Protein 4LAN (pdb70)

Foldseek 3Di:
DFAFEAEFAEAQEPLNLVVQCPDPDAQHWDDDPVDPFIATDHDPVFVVVVVCCVVPVVGDDTHDTNDCQHYPLVLVVLQCVQARHQAYAYEHDPPFQLPPAQVCQLVSLVVRLLVQLVSCVVPPLRYAYAGEFNLCHDPVSRLVSLVVSLPRPRHQAHEDEQCRSNNGDLPPSCLVVLQSRLVSLHEYEYWYDPFDDPPVCPDCNVVVPCCCRVVQRGLVSLLVRVLSCVLSCSCVSRVSAAYEYEQLSSCCLVCQVVSQVCQVPPPVCVVVVNDDPPDQGVLNCLQRRYAYEQQHLALVSNLSSCVRHNLLRYAYHQNPPPQADPPDDSSHHGVSSVSSLVSLCVNPHPPDPSSSNHSPVSVCVSRVSD/DFAFEAAFAEAQEPLNLVVQCPDPDAFHWDDDPLDPFIATRHDPVQVVQCVVCVPDVVGDDTHDGRDCQHYPLVLVVLQCVQAVHQAYAYEHDPPFQLPPAQVCQLVSLVVVLLVQLVSCVVPPPRYAYAGEFNLCHQVVSRLVSLVVSLPRPRHQAHEDEQCRSNNGDLPPSCLVVLQSRLVSLHEYEYFYDPFDDPPVCPDCNVVVPCCCRVVQRGLVSLLVRVLSCVLSCSCVSRVSAAYEYEQLSSCCLVCQVVSQVCQVPPPVCVVVVVDDPPDQGPLNCLQRRYAYEQQHLALVSVLSSCVRHNLLRYAYHQNPPPQADPPDDSSHHGPSRVSSLVSLCVNQHPPDPSSSNHSPVSVCVSRVD

Organism: Cordyceps militaris (strain CM01) (NCBI:txid983644)

CATH classification: 3.20.20.140

InterPro domains:
  IPR006680 Amidohydrolase-related [PF04909] (80-372)
  IPR032465 2-amino-3-carboxymuconate-6-semialdehyde decarboxylase [PTHR21240] (8-374)
  IPR032466 Metal-dependent hydrolase [SSF51556] (8-373)

Sequence (739 aa):
TPVVVDIHTHMYPPSYIAMLEKRQTIPLVRTFPQADEPRLILLSSELAALDAALADPAAKLPGRPLSTHFASLAQKMHFMDTNGIRVSVISLANPWFDFLAPDEAPGIADAVNAEFSDMCAQHVGRLFFFAALPLSAPVDAVKASIERVKNLKYCRGIILGTSGLGKGLDDPHLLPVFEAVADAKLLVFLAPHYGLPNEVYGPRSEEYGHVLPLALGFPMETTIAVARMYMAGVFDHVRNLQMMLLAHSGGTLPFLAGRIESCIVHDGHLVKTGKVPKDRRTIWTVLKEQIYLDAVIYSEVGLQAAIASSGADRLMFGTDHPFFPPIEEDVQGPWDSSRLNAQAVIKAVGEGSSDAAAVMGLNAVRVLSLKTPVVVDIHTHMYPPSYIAMLEKRQTIPLVRTFPQADEPRLILLSSELAALDAALADPAAKLPGRPLSTHFASLAQKMHFMDTNGIRVSVISLANPWFDFLAPDEAPGIADDAVNAEFSDMCAQHVGRLFFFAALPLSAPVDAVKASIERVKNLKYCRGIILGTSGLGKGLDDPHLLPVFEAVADAKLLVFLAPHYGLPNEVYGPRSEEYGHVLPLALGFPMETTIAVARMYMAGVFDHVRNLQMLLAHSGGTLPFLAGRIESCIVHDGHLVKTGKVPKDRRTIWTVLKEQIYLDAVIYSEVGLQAAIASSGADRLMFGTDHPFFPPIEEDVQGPWDSSRLNAQAVIKAVGEGSSDAAAVMGLNAVRVLSL

Nearest PDB structures (foldseek):
  4lao-assembly1_A  TM=1.002E+00  e=5.671E-73  Cordyceps militaris CM01
  4hk7-assembly1_A  TM=9.667E-01  e=2.503E-68  Cordyceps militaris
  4hk7-assembly1_C  TM=9.659E-01  e=1.488E-67  Cordyceps militaris
  4lal-assembly1_A  TM=9.643E-01  e=4.703E-66  Cordyceps militaris CM01
  4hjw-assembly2_C  TM=9.662E-01  e=3.621E-58  Metarhizium anisopliae

Radius of gyration: 26.71 Å; Cα contacts (8 Å, |Δi|>4): 1488; chains: 2; bounding box: 75×60×67 Å

Secondary structure (DSSP, 8-state):
----EEEEEEE--HHHHHHHHH-SSSSEEE--SS-SS-EEE--TTSHHHHHHHHH-TTSPPPSEE--HHHH-HHHHHHHHHHTT-SEEEEEEPTTTTTTS-TTTHHHHHHHHHHHHHHHHTTSTTTEEEEEE--TTS-HHHHHHHHHHHTTSTTEEEEEE-SSBTTTBTT-GGGHHHHHHHHHTTPEEEE---S-S-GGGG-TTGGGGTTHHIIIIIHHHHHHHHHHHHHHTTHHHHSTT--EEEGGGGTTHHHHHHHHHHHHHT-HHHHHTT-S-TTPPPHHHHHHHTEEEE---SSHHHHHHHHHHH-GGGEE----BTSS--SSS-TTS--HHHHHHHHHHHHHH-TT-HHHHIIIIIHHHHHTT--/-PPPEEEEEEE--HHHHHHHHH-SSSSEEE--TT-SS-EEE-STTHHHHHHHHHH-SSSPPPSEE--HHHH-HHHHHHHHHHTT-SEEEEEEPTTTTTTS-TTTHHHHHHHHHHHHHHHHHTTTTTEEEEEE--TTS-HHHHHHHHHHHTTSTTEEEEEE-TTBTTTBTT-GGGHHHHHHHHHTT-EEEE---S-S-GGGG-TTGGGGTTHHIIIIIHHHHHHHHHHHHHHTTHHHHSTT--EEEGGGGTTHHHHHHHHHHHHHT-HHHHHTT-S-TTPPPHHHHHHHTEEEE---SSHHHHHHHHHHH-GGGEE----BTSS--SSS-TTS--HHHHHHHHHHHHHH-TTSHHHHIIIIIHHHHHHT-

B-factor: mean 31.12, std 18.78, range [9.74, 124.6]

Solvent-accessible surface area: 27525 Å² total; per-residue (Å²): 141,113,35,38,1,0,0,3,0,8,0,3,0,76,37,0,21,34,22,0,69,155,40,150,82,47,10,5,1,59,93,9,138,105,29,142,51,31,34,2,4,41,109,76,104,49,59,70,39,12,84,41,2,116,78,98,70,109,39,181,35,6,28,95,58,7,16,50,22,6,31,33,30,78,18,0,14,64,4,0,90,51,32,57,4,135,9,0,0,0,0,2,0,22,8,7,0,35,48,5,45,76,129,70,0,27,47,34,0,54,52,2,3,49,42,2,13,86,16,0,44,106,66,86,20,37,0,0,0,1,0,2,6,0,12,35,6,88,40,111,26,0,79,44,0,0,82,100,2,83,109,52,156,31,9,59,0,1,5,6,5,17,31,5,48,59,134,6,2,2,10,72,124,1,40,52,3,4,62,16,3,6,103,18,187,12,9,2,0,0,3,9,37,102,19,15,32,91,131,24,2,19,102,58,7,145,70,6,14,122,2,2,42,51,0,0,0,41,0,0,10,0,0,7,6,0,2,22,0,23,33,32,24,5,2,75,111,4,140,78,0,50,0,0,0,0,4,0,0,0,0,1,1,2,0,0,4,2,2,20,3,4,4,55,17,10,23,94,6,30,155,64,56,129,33,65,215,126,50,37,40,1,66,47,0,0,107,83,3,0,19,0,0,0,0,1,16,9,66,17,0,0,82,3,0,22,46,2,1,14,17,80,26,0,1,4,0,2,8,2,4,40,14,40,10,57,150,134,97,56,75,19,87,5,38,1,5,135,64,0,26,78,3,1,54,132,28,33,33,139,79,36,94,59,9,17,17,1,32,0,43,1,1,45,129,41,6,74,15,161,185,76,53,34,1,0,0,2,0,8,1,1,0,73,35,0,20,37,19,2,68,160,43,147,86,46,7,1,1,50,87,18,138,74,20,146,59,35,25,1,0,34,101,90,92,41,66,80,46,7,87,44,4,96,76,76,103,101,36,183,52,4,26,79,55,6,15,71,24,13,30,32,22,76,19,0,15,70,5,0,90,48,31,56,5,136,7,1,0,0,0,2,0,20,11,9,1,42,51,5,45,74,128,73,0,38,49,31,0,52,54,2,3,50,42,2,13,88,11,0,46,112,65,108,40,39,0,10,0,1,0,2,8,0,12,35,6,88,35,118,29,0,82,57,6,0,79,158,2,78,115,50,154,34,7,72,0,2,6,6,6,14,28,5,48,57,134,6,1,2,13,75,130,0,41,47,4,4,61,12,3,5,105,22,192,15,10,2,0,0,3,7,53,104,18,14,38,96,124,24,2,19,104,57,9,151,89,6,13,124,1,2,36,51,0,0,0,38,0,0,11,0,0,6,6,1,4,22,0,25,35,31,23,5,2,75,115,4,142,77,0,52,0,0,0,0,4,0,0,0,0,1,0,1,0,0,3,2,2,20,4,5,4,58,16,8,20,88,5,26,158,75,59,117,32,63,214,125,49,38,40,3,68,47,1,0,107,83,3,0,19,0,0,0,0,2,15,11,60,18,1,0,79,5,0,25,56,1,0,14,18,79,26,0,1,5,0,3,8,1,4,58,11,42,16,48,153,132,90,45,74,15,72,5,46,2,5,105,46,0,26,71,2,0,69,134,16,32,32,141,77,37,96,59,8,19,17,1,33,0,71,1,2,46,129,42,8,78,55

Structure (mmCIF, N/CA/C/O backbone):
data_4LAN
#
_entry.id   4LAN
#
_cell.length_a   144.920
_cell.length_b   56.440
_cell.length_c   105.704
_cell.angle_alpha   90.000
_cell.angle_beta   105.410
_cell.angle_gamma   90.000
#
_symmetry.space_group_name_H-M   'C 1 2 1'
#
loop_
_entity.id
_entity.type
_entity.pdbx_description
1 polymer 'Uracil-5-carboxylate decarboxylase'
2 non-polymer 'ZINC ION'
3 water water
#
loop_
_atom_site.group_PDB
_atom_site.id
_atom_site.type_symbol
_atom_site.label_atom_id
_atom_site.label_alt_id
_atom_site.label_comp_id
_atom_site.label_asym_id
_atom_site.label_entity_id
_atom_site.label_seq_id
_atom_site.pdbx_PDB_ins_code
_atom_site.Cartn_x
_atom_site.Cartn_y
_atom_site.Cartn_z
_atom_site.occupancy
_atom_site.B_iso_or_equiv
_atom_site.auth_seq_id
_atom_site.auth_comp_id
_atom_site.auth_asym_id
_atom_site.auth_atom_id
_atom_site.pdbx_PDB_model_num
ATOM 1 N N . THR A 1 5 ? 112.995 45.825 137.698 1.00 81.18 5 THR A N 1
ATOM 2 C CA . THR A 1 5 ? 111.622 45.352 138.073 1.00 81.02 5 THR A CA 1
ATOM 3 C C . THR A 1 5 ? 111.617 43.937 138.693 1.00 77.17 5 THR A C 1
ATOM 4 O O . THR A 1 5 ? 110.682 43.167 138.461 1.00 73.46 5 THR A O 1
ATOM 8 N N . PRO A 1 6 ? 112.631 43.608 139.524 1.00 77.16 6 PRO A N 1
ATOM 9 C CA . PRO A 1 6 ? 112.962 42.201 139.789 1.00 72.14 6 PRO A CA 1
ATOM 10 C C . PRO A 1 6 ? 111.842 41.339 140.391 1.00 66.74 6 PRO A C 1
ATOM 11 O O . PRO A 1 6 ? 111.649 41.306 141.608 1.00 72.89 6 PRO A O 1
ATOM 15 N N . VAL A 1 7 ? 111.114 40.661 139.509 1.00 48.64 7 VAL A N 1
ATOM 16 C CA . VAL A 1 7 ? 110.193 39.586 139.882 1.00 34.45 7 VAL A CA 1
ATOM 17 C C . VAL A 1 7 ? 110.908 38.266 139.591 1.00 29.82 7 VAL A C 1
ATOM 18 O O . VAL A 1 7 ? 111.604 38.159 138.585 1.00 26.00 7 VAL A O 1
ATOM 22 N N . VAL A 1 8 ? 110.756 37.277 140.470 1.00 23.65 8 VAL A N 1
ATOM 23 C CA . VAL A 1 8 ? 111.359 35.955 140.254 1.00 20.35 8 VAL A CA 1
ATOM 24 C C . VAL A 1 8 ? 110.352 35.029 139.577 1.00 17.93 8 VAL A C 1
ATOM 25 O O . VAL A 1 8 ? 109.264 34.797 140.102 1.00 17.23 8 VAL A O 1
ATOM 29 N N . VAL A 1 9 ? 110.725 34.508 138.411 1.00 16.97 9 VAL A N 1
ATOM 30 C CA . VAL A 1 9 ? 109.875 33.594 137.650 1.00 15.47 9 VAL A CA 1
ATOM 31 C C . VAL A 1 9 ? 110.577 32.244 137.515 1.00 16.32 9 VAL A C 1
ATOM 32 O O . VAL A 1 9 ? 111.771 32.185 137.221 1.00 16.87 9 VAL A O 1
ATOM 36 N N . ASP A 1 10 ? 109.821 31.172 137.737 1.00 16.34 10 ASP A N 1
ATOM 37 C CA . ASP A 1 10 ? 110.297 29.797 137.575 1.00 15.77 10 ASP A CA 1
ATOM 38 C C . ASP A 1 10 ? 109.639 29.214 136.323 1.00 15.42 10 ASP A C 1
ATOM 39 O O . ASP A 1 10 ? 108.424 29.027 136.299 1.00 15.47 10 ASP A O 1
ATOM 44 N N . ILE A 1 11 ? 110.429 28.932 135.283 1.00 14.29 11 ILE A N 1
ATOM 45 C CA . ILE A 1 11 ? 109.871 28.394 134.024 1.00 14.07 11 ILE A CA 1
ATOM 46 C C . ILE A 1 11 ? 110.067 26.882 133.852 1.00 13.68 11 ILE A C 1
ATOM 47 O O . ILE A 1 11 ? 109.705 26.329 132.816 1.00 13.72 11 ILE A O 1
ATOM 52 N N . HIS A 1 12 ? 110.626 26.223 134.864 1.00 13.39 12 HIS A N 1
ATOM 53 C CA . HIS A 1 12 ? 110.882 24.780 134.806 1.00 12.88 12 HIS A CA 1
ATOM 54 C C . HIS A 1 12 ? 110.342 24.131 136.078 1.00 12.48 12 HIS A C 1
ATOM 55 O O . HIS A 1 12 ? 111.071 23.922 137.049 1.00 12.87 12 HIS A O 1
ATOM 62 N N . THR A 1 13 ? 109.053 23.815 136.059 1.00 12.12 13 THR A N 1
ATOM 63 C CA . THR A 1 13 ? 108.351 23.380 137.261 1.00 13.00 13 THR A CA 1
ATOM 64 C C . THR A 1 13 ? 107.110 22.588 136.848 1.00 13.93 13 THR A C 1
ATOM 65 O O . THR A 1 13 ? 106.344 23.023 135.988 1.00 14.93 13 THR A O 1
ATOM 69 N N . HIS A 1 14 ? 106.937 21.412 137.446 1.00 14.72 14 HIS A N 1
ATOM 70 C CA . HIS A 1 14 ? 106.027 20.402 136.909 1.00 15.44 14 HIS A CA 1
ATOM 71 C C . HIS A 1 14 ? 104.904 19.998 137.855 1.00 15.21 14 HIS A C 1
ATOM 72 O O . HIS A 1 14 ? 105.026 20.125 139.072 1.00 16.13 14 HIS A O 1
ATOM 79 N N . MET A 1 15 ? 103.818 19.497 137.271 1.00 16.03 15 MET A N 1
ATOM 80 C CA . MET A 1 15 ? 102.693 18.947 138.025 1.00 16.71 15 MET A CA 1
ATOM 81 C C . MET A 1 15 ? 102.044 17.786 137.278 1.00 17.57 15 MET A C 1
ATOM 82 O O . MET A 1 15 ? 102.133 17.704 136.052 1.00 16.95 15 MET A O 1
ATOM 87 N N . TYR A 1 16 ? 101.402 16.895 138.031 1.00 18.37 16 TYR A N 1
ATOM 88 C CA . TYR A 1 16 ? 100.408 15.970 137.489 1.00 19.47 16 TYR A CA 1
ATOM 89 C C . TYR A 1 16 ? 99.048 16.394 138.043 1.00 22.03 16 TYR A C 1
ATOM 90 O O . TYR A 1 16 ? 98.794 16.210 139.233 1.00 23.99 16 TYR A O 1
ATOM 99 N N . PRO A 1 17 ? 98.169 16.965 137.197 1.00 24.49 17 PRO A N 1
ATOM 100 C CA . PRO A 1 17 ? 96.866 17.419 137.695 1.00 27.71 17 PRO A CA 1
ATOM 101 C C . PRO A 1 17 ? 95.890 16.263 137.953 1.00 31.07 17 PRO A C 1
ATOM 102 O O . PRO A 1 17 ? 96.150 15.141 137.516 1.00 27.36 17 PRO A O 1
ATOM 106 N N . PRO A 1 18 ? 94.776 16.532 138.667 1.00 34.68 18 PRO A N 1
ATOM 107 C CA . PRO A 1 18 ? 93.800 15.489 139.011 1.00 32.72 18 PRO A CA 1
ATOM 108 C C . PRO A 1 18 ? 93.295 14.665 137.824 1.00 29.44 18 PRO A C 1
ATOM 109 O O . PRO A 1 18 ? 93.230 13.437 137.918 1.00 28.36 18 PRO A O 1
ATOM 113 N N . SER A 1 19 ? 92.940 15.333 136.728 1.00 29.21 19 SER A N 1
ATOM 114 C CA . SER A 1 19 ? 92.430 14.648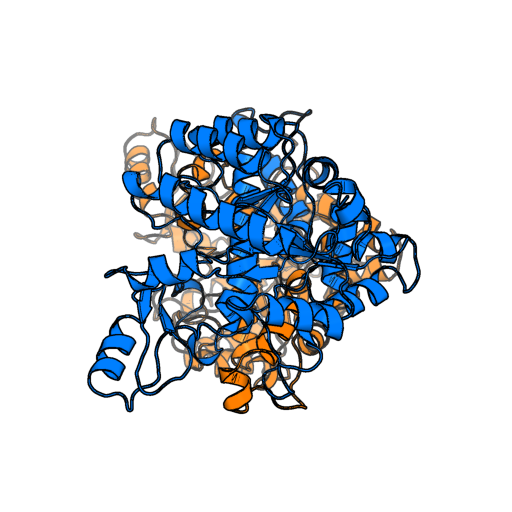 135.534 1.00 31.91 19 SER A CA 1
ATOM 115 C C . SER A 1 19 ? 93.461 13.692 134.930 1.00 30.52 19 SER A C 1
ATOM 116 O O . SER A 1 19 ? 93.108 12.618 134.440 1.00 32.20 19 SER A O 1
ATOM 119 N N . TYR A 1 20 ? 94.730 14.088 134.970 1.00 25.95 20 TYR A N 1
ATOM 120 C CA . TYR A 1 20 ? 95.822 13.251 134.472 1.00 24.07 20 TYR A CA 1
ATOM 121 C C . TYR A 1 20 ? 96.014 12.023 135.357 1.00 25.29 20 TYR A C 1
ATOM 122 O O . TYR A 1 20 ? 96.163 10.908 134.858 1.00 26.55 20 TYR A O 1
ATOM 131 N N . ILE A 1 21 ? 96.005 12.234 136.670 1.00 26.13 21 ILE A N 1
ATOM 132 C CA . ILE A 1 21 ? 96.170 11.140 137.632 1.00 26.22 21 ILE A CA 1
ATOM 133 C C . ILE A 1 21 ? 95.011 10.145 137.528 1.00 25.88 21 ILE A C 1
ATOM 134 O O . ILE A 1 21 ? 95.230 8.935 137.539 1.00 27.63 21 ILE A O 1
ATOM 139 N N . ALA A 1 22 ? 93.788 10.661 137.422 1.00 28.81 22 ALA A N 1
ATOM 140 C CA . ALA A 1 22 ? 92.595 9.819 137.290 1.00 34.69 22 ALA A CA 1
ATOM 141 C C . ALA A 1 22 ? 92.635 8.991 136.006 1.00 37.31 22 ALA A C 1
ATOM 142 O O . ALA A 1 22 ? 92.216 7.835 135.994 1.00 36.56 22 ALA A O 1
ATOM 144 N N . MET A 1 23 ? 93.138 9.597 134.933 1.00 36.54 23 MET A N 1
ATOM 145 C CA . MET A 1 23 ? 93.337 8.905 133.661 1.00 35.69 23 MET A CA 1
ATOM 146 C C . MET A 1 23 ? 94.331 7.753 133.821 1.00 33.15 23 MET A C 1
ATOM 147 O O . MET A 1 23 ? 94.098 6.653 133.315 1.00 35.22 23 MET A O 1
ATOM 152 N N . LEU A 1 24 ? 95.429 8.006 134.532 1.00 31.13 24 LEU A N 1
ATOM 153 C CA . LEU A 1 24 ? 96.447 6.978 134.782 1.00 30.46 24 LEU A CA 1
ATOM 154 C C . LEU A 1 24 ? 95.945 5.861 135.694 1.00 34.78 24 LEU A C 1
ATOM 155 O O . LEU A 1 24 ? 96.400 4.722 135.588 1.00 36.42 24 LEU A O 1
ATOM 160 N N . GLU A 1 25 ? 95.024 6.195 136.595 1.00 35.59 25 GLU A N 1
ATOM 161 C CA . GLU A 1 25 ? 94.432 5.206 137.499 1.00 39.18 25 GLU A CA 1
ATOM 162 C C . GLU A 1 25 ? 93.550 4.211 136.743 1.00 42.62 25 GLU A C 1
ATOM 163 O O . GLU A 1 25 ? 93.454 3.043 137.124 1.00 45.73 25 GLU A O 1
ATOM 169 N N . LYS A 1 26 ? 92.916 4.680 135.670 1.00 44.50 26 LYS A N 1
ATOM 170 C CA . LYS A 1 26 ? 92.060 3.836 134.837 1.00 44.13 26 LYS A CA 1
ATOM 171 C C . LYS A 1 26 ? 92.850 2.904 133.909 1.00 44.01 26 LYS A C 1
ATOM 172 O O . LYS A 1 26 ? 92.295 1.931 133.396 1.00 48.87 26 LYS A O 1
ATOM 178 N N . ARG A 1 27 ? 94.132 3.200 133.691 1.00 45.77 27 ARG A N 1
ATOM 179 C CA . ARG A 1 27 ? 94.968 2.398 132.787 1.00 46.39 27 ARG A CA 1
ATOM 180 C C . ARG A 1 27 ? 95.301 1.024 133.366 1.00 53.83 27 ARG A C 1
ATOM 181 O O . ARG A 1 27 ? 95.396 0.855 134.582 1.00 48.80 27 ARG A O 1
ATOM 189 N N . GLN A 1 28 ? 95.468 0.052 132.470 1.00 59.42 28 GLN A N 1
ATOM 190 C CA . GLN A 1 28 ? 95.820 -1.324 132.835 1.00 60.07 28 GLN A CA 1
ATOM 191 C C . GLN A 1 28 ? 97.215 -1.726 132.339 1.00 57.32 28 GLN A C 1
ATOM 192 O O . GLN A 1 28 ? 97.714 -2.795 132.693 1.00 57.85 28 GLN A O 1
ATOM 198 N N . THR A 1 29 ? 97.828 -0.872 131.520 1.00 54.27 29 THR A N 1
ATOM 199 C CA . THR A 1 29 ? 99.203 -1.068 131.047 1.00 52.73 29 THR A CA 1
ATOM 200 C C . THR A 1 29 ? 100.014 0.211 131.264 1.00 53.95 29 THR A C 1
ATOM 201 O O . THR A 1 29 ? 99.448 1.301 131.375 1.00 55.53 29 THR A O 1
ATOM 205 N N . ILE A 1 30 ? 101.336 0.068 131.322 1.00 55.99 30 ILE A N 1
ATOM 206 C CA . ILE A 1 30 ? 102.224 1.189 131.660 1.00 58.89 30 ILE A CA 1
ATOM 207 C C . ILE A 1 30 ? 102.201 2.320 130.625 1.00 59.79 30 ILE A C 1
ATOM 208 O O . ILE A 1 30 ? 102.076 2.062 129.427 1.00 55.61 30 ILE A O 1
ATOM 213 N N . PRO A 1 31 ? 102.307 3.582 131.086 1.00 53.18 31 PRO A N 1
ATOM 214 C CA . PRO A 1 31 ? 102.376 3.998 132.487 1.00 48.70 31 PRO A CA 1
ATOM 215 C C . PRO A 1 31 ? 101.005 3.956 133.157 1.00 45.75 31 PRO A C 1
ATOM 216 O O . PRO A 1 31 ? 99.987 4.074 132.478 1.00 40.54 31 PRO A O 1
ATOM 220 N N . LEU A 1 32 ? 100.983 3.781 134.475 1.00 45.58 32 LEU A N 1
ATOM 221 C CA . LEU A 1 32 ? 99.724 3.734 135.224 1.00 47.23 32 LEU A CA 1
ATOM 222 C C . LEU A 1 32 ? 99.933 4.003 136.714 1.00 44.36 32 LEU A C 1
ATOM 223 O O . LEU A 1 32 ? 101.067 4.043 137.192 1.00 43.26 32 LEU A O 1
ATOM 228 N N . VAL A 1 33 ? 98.828 4.196 137.432 1.00 42.83 33 VAL A N 1
ATOM 229 C CA . VAL A 1 33 ? 98.867 4.547 138.853 1.00 44.46 33 VAL A CA 1
ATOM 230 C C . VAL A 1 33 ? 98.022 3.587 139.690 1.00 47.21 33 VAL A C 1
ATOM 231 O O . VAL A 1 33 ? 96.866 3.320 139.363 1.00 44.03 33 VAL A O 1
ATOM 235 N N . ARG A 1 34 ? 98.615 3.085 140.773 1.00 59.95 34 ARG A N 1
ATOM 236 C CA . ARG A 1 34 ? 97.933 2.209 141.723 1.00 68.46 34 ARG A CA 1
ATOM 237 C C . ARG A 1 34 ? 97.909 2.846 143.110 1.00 70.51 34 ARG A C 1
ATOM 238 O O . ARG A 1 34 ? 98.904 3.424 143.551 1.00 65.96 34 ARG A O 1
ATOM 246 N N . THR A 1 35 ? 96.769 2.731 143.788 1.00 74.49 35 THR A N 1
ATOM 247 C CA . THR A 1 35 ? 96.626 3.181 145.171 1.00 79.03 35 THR A CA 1
ATOM 248 C C . THR A 1 35 ? 96.618 1.962 146.094 1.00 78.87 35 THR A C 1
ATOM 249 O O . THR A 1 35 ? 95.656 1.191 146.106 1.00 79.15 35 THR A O 1
ATOM 253 N N . PHE A 1 36 ? 97.692 1.796 146.863 1.00 74.69 36 PHE A N 1
ATOM 254 C CA . PHE A 1 36 ? 97.794 0.697 147.821 1.00 78.05 36 PHE A CA 1
ATOM 255 C C . PHE A 1 36 ? 97.115 1.086 149.137 1.00 82.86 36 PHE A C 1
ATOM 256 O O . PHE A 1 36 ? 97.131 2.260 149.515 1.00 81.28 36 PHE A O 1
ATOM 264 N N . PRO A 1 37 ? 96.518 0.105 149.845 1.00 87.83 37 PRO A N 1
ATOM 265 C CA . PRO A 1 37 ? 95.890 0.390 151.145 1.00 87.79 37 PRO A CA 1
ATOM 266 C C . PRO A 1 37 ? 96.888 0.699 152.267 1.00 84.94 37 PRO A C 1
ATOM 267 O O . PRO A 1 37 ? 96.496 1.214 153.315 1.00 82.26 37 PRO A O 1
ATOM 271 N N . GLN A 1 38 ? 98.161 0.386 152.039 1.00 85.41 38 GLN A N 1
ATOM 272 C CA . GLN A 1 38 ? 99.214 0.582 153.035 1.00 87.66 38 GLN A CA 1
ATOM 273 C C . GLN A 1 38 ? 99.664 2.043 153.034 1.00 89.19 38 GLN A C 1
ATOM 274 O O . GLN A 1 38 ? 99.866 2.643 154.092 1.00 89.29 38 GLN A O 1
ATOM 280 N N . ALA A 1 39 ? 99.816 2.598 151.832 1.00 83.66 39 ALA A N 1
ATOM 281 C CA . ALA A 1 39 ? 100.402 3.924 151.637 1.00 77.45 39 ALA A CA 1
ATOM 282 C C . ALA A 1 39 ? 99.343 5.009 151.445 1.00 82.98 39 ALA A C 1
ATOM 283 O O . ALA A 1 39 ? 98.264 4.753 150.906 1.00 82.18 39 ALA A O 1
ATOM 285 N N . ASP A 1 40 ? 99.676 6.221 151.883 1.00 92.47 40 ASP A N 1
ATOM 286 C CA . ASP A 1 40 ? 98.770 7.372 151.798 1.00 97.15 40 ASP A CA 1
ATOM 287 C C . ASP A 1 40 ? 98.815 8.079 150.438 1.00 87.38 40 ASP A C 1
ATOM 288 O O . ASP A 1 40 ? 97.932 8.881 150.128 1.00 89.62 40 ASP A O 1
ATOM 293 N N . GLU A 1 41 ? 99.840 7.782 149.639 1.00 67.71 41 GLU A N 1
ATOM 294 C CA . GLU A 1 41 ? 100.020 8.401 148.325 1.00 58.52 41 GLU A CA 1
ATOM 295 C C . GLU A 1 41 ? 100.032 7.331 147.232 1.00 54.58 41 GLU A C 1
ATOM 296 O O . GLU A 1 41 ? 100.638 6.273 147.416 1.00 53.97 41 GLU A O 1
ATOM 302 N N . PRO A 1 42 ? 99.365 7.598 146.090 1.00 50.87 42 PRO A N 1
ATOM 303 C CA . PRO A 1 42 ? 99.415 6.652 144.970 1.00 47.83 42 PRO A CA 1
ATOM 304 C C . PRO A 1 42 ? 100.826 6.436 144.427 1.00 48.01 42 PRO A C 1
ATOM 305 O O . PRO A 1 42 ? 101.717 7.256 144.659 1.00 50.00 42 PRO A O 1
ATOM 309 N N . ARG A 1 43 ? 101.009 5.336 143.704 1.00 47.73 43 ARG A N 1
ATOM 310 C CA . ARG A 1 43 ? 102.292 4.998 143.094 1.00 49.31 43 ARG A CA 1
ATOM 311 C C . ARG A 1 43 ? 102.213 5.147 141.581 1.00 47.54 43 ARG A C 1
ATOM 312 O O . ARG A 1 43 ? 101.376 4.521 140.935 1.00 49.38 43 ARG A O 1
ATOM 320 N N . LEU A 1 44 ? 103.087 5.984 141.027 1.00 54.29 44 LEU A N 1
ATOM 321 C CA . LEU A 1 44 ? 103.210 6.132 139.580 1.00 55.59 44 LEU A CA 1
ATOM 322 C C . LEU A 1 44 ? 104.211 5.119 139.069 1.00 60.58 44 LEU A C 1
ATOM 323 O O . LEU A 1 44 ? 105.356 5.098 139.524 1.00 60.00 44 LEU A O 1
ATOM 328 N N . ILE A 1 45 ? 103.788 4.287 138.122 1.00 64.82 45 ILE A N 1
ATOM 329 C CA . ILE A 1 45 ? 104.692 3.316 137.523 1.00 67.55 45 ILE A CA 1
ATOM 330 C C . ILE A 1 45 ? 104.748 3.488 136.000 1.00 62.82 45 ILE A C 1
ATOM 331 O O . ILE A 1 45 ? 103.730 3.403 135.314 1.00 57.19 45 ILE A O 1
ATOM 336 N N . LEU A 1 46 ? 105.955 3.747 135.498 1.00 59.14 46 LEU A N 1
ATOM 337 C CA . LEU A 1 46 ? 106.179 4.123 134.100 1.00 59.87 46 LEU A CA 1
ATOM 338 C C . LEU A 1 46 ? 106.873 3.028 133.302 1.00 66.88 46 LEU A C 1
ATOM 339 O O . LEU A 1 46 ? 106.423 2.655 132.220 1.00 69.01 46 LEU A O 1
ATOM 344 N N . LEU A 1 47 ? 107.985 2.535 133.839 1.00 72.54 47 LEU A N 1
ATOM 345 C CA . LEU A 1 47 ? 108.826 1.565 133.148 1.00 74.68 47 LEU A CA 1
ATOM 346 C C . LEU A 1 47 ? 108.363 0.144 133.462 1.00 79.80 47 LEU A C 1
ATOM 347 O O . LEU A 1 47 ? 107.961 -0.149 134.590 1.00 82.24 47 LEU A O 1
ATOM 352 N N . SER A 1 48 ? 108.426 -0.734 132.460 1.00 78.00 48 SER A N 1
ATOM 353 C CA . SER A 1 48 ? 108.055 -2.144 132.630 1.00 78.73 48 SER A CA 1
ATOM 354 C C . SER A 1 48 ? 109.073 -2.903 133.484 1.00 76.98 48 SER A C 1
ATOM 355 O O . SER A 1 48 ? 108.836 -4.047 133.874 1.00 75.43 48 SER A O 1
ATOM 358 N N . SER A 1 49 ? 110.201 -2.254 133.769 1.00 76.71 49 SER A N 1
ATOM 359 C CA . SER A 1 49 ? 111.248 -2.806 134.626 1.00 79.38 49 SER A CA 1
ATOM 360 C C . SER A 1 49 ? 110.842 -2.909 136.102 1.00 83.68 49 SER A C 1
ATOM 361 O O . SER A 1 49 ? 111.581 -3.482 136.906 1.00 85.71 49 SER A O 1
ATOM 364 N N . GLU A 1 50 ? 109.682 -2.351 136.451 1.00 90.08 50 GLU A N 1
ATOM 365 C CA . GLU A 1 50 ? 109.212 -2.321 137.841 1.00 93.65 50 GLU A CA 1
ATOM 366 C C . GLU A 1 50 ? 107.744 -2.760 138.008 1.00 94.73 50 GLU A C 1
ATOM 367 O O . GLU A 1 50 ? 107.271 -2.910 139.136 1.00 96.94 50 GLU A O 1
ATOM 373 N N . LEU A 1 51 ? 107.029 -2.949 136.895 1.00 93.22 51 LEU A N 1
ATOM 374 C CA . LEU A 1 51 ? 105.703 -3.593 136.893 1.00 91.97 51 LEU A CA 1
ATOM 375 C C . LEU A 1 51 ? 105.775 -4.946 137.612 1.00 93.43 51 LEU A C 1
ATOM 376 O O . LEU A 1 51 ? 104.792 -5.415 138.184 1.00 93.85 51 LEU A O 1
ATOM 381 N N . ALA A 1 52 ? 106.951 -5.567 137.565 1.00 94.27 52 ALA A N 1
ATOM 382 C CA . ALA A 1 52 ? 107.233 -6.787 138.318 1.00 96.81 52 ALA A CA 1
ATOM 383 C C . ALA A 1 52 ? 107.238 -6.545 139.829 1.00 97.09 52 ALA A C 1
ATOM 384 O O . ALA A 1 52 ? 106.664 -7.328 140.588 1.00 99.08 52 ALA A O 1
ATOM 386 N N . ALA A 1 53 ? 107.897 -5.469 140.257 1.00 93.08 53 ALA A N 1
ATOM 387 C CA . ALA A 1 53 ? 107.936 -5.089 141.676 1.00 89.29 53 ALA A CA 1
ATOM 388 C C . ALA A 1 53 ? 106.538 -4.791 142.224 1.00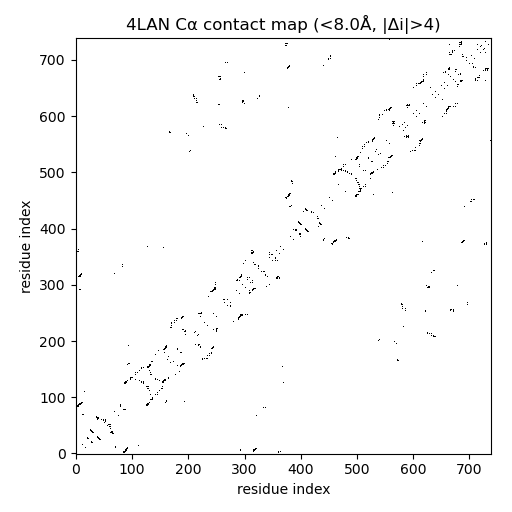 90.85 53 ALA A C 1
ATOM 389 O O . ALA A 1 53 ? 106.288 -4.954 143.419 1.00 89.80 53 ALA A O 1
ATOM 391 N N . LEU A 1 54 ? 105.642 -4.342 141.347 1.00 91.28 54 LEU A N 1
ATOM 392 C CA . LEU A 1 54 ? 104.226 -4.202 141.685 1.00 90.71 54 LEU A CA 1
ATOM 393 C C . LEU A 1 54 ? 103.638 -5.553 142.081 1.00 98.73 54 LEU A C 1
ATOM 394 O O . LEU A 1 54 ? 103.040 -5.678 143.146 1.00 97.32 54 LEU A O 1
ATOM 399 N N . ASP A 1 55 ? 103.827 -6.557 141.225 1.00 104.36 55 ASP A N 1
ATOM 400 C CA . ASP A 1 55 ? 103.318 -7.911 141.481 1.00 107.47 55 ASP A CA 1
ATOM 401 C C . ASP A 1 55 ? 103.874 -8.500 142.776 1.00 100.88 55 ASP A C 1
ATOM 402 O O . ASP A 1 55 ? 103.180 -9.246 143.470 1.00 101.55 55 ASP A O 1
ATOM 407 N N . ALA A 1 56 ? 105.126 -8.172 143.088 1.00 93.78 56 ALA A N 1
ATOM 408 C CA . ALA A 1 56 ? 105.729 -8.560 144.361 1.00 90.56 56 ALA A CA 1
ATOM 409 C C . ALA A 1 56 ? 104.974 -7.901 145.509 1.00 91.39 56 ALA A C 1
ATOM 410 O O . ALA A 1 56 ? 104.467 -8.587 146.389 1.00 94.14 56 ALA A O 1
ATOM 412 N N . ALA A 1 57 ? 104.885 -6.573 145.476 1.00 91.94 57 ALA A N 1
ATOM 413 C CA . ALA A 1 57 ? 104.173 -5.804 146.504 1.00 90.55 57 ALA A CA 1
ATOM 414 C C . ALA A 1 57 ? 102.673 -6.120 146.559 1.00 93.96 57 ALA A C 1
ATOM 415 O O . ALA A 1 57 ? 102.058 -6.041 147.623 1.00 95.59 57 ALA A O 1
ATOM 417 N N . LEU A 1 58 ? 102.093 -6.470 145.414 1.00 98.96 58 LEU A N 1
ATOM 418 C CA . LEU A 1 58 ? 100.666 -6.802 145.335 1.00 102.47 58 LEU A CA 1
ATOM 419 C C . LEU A 1 58 ? 100.372 -8.147 146.011 1.00 104.32 58 LEU A C 1
ATOM 420 O O . LEU A 1 58 ? 99.266 -8.366 146.509 1.00 105.20 58 LEU A O 1
ATOM 425 N N . ALA A 1 59 ? 101.367 -9.035 146.023 1.00 107.57 59 ALA A N 1
ATOM 426 C CA . ALA A 1 59 ? 101.248 -10.358 146.646 1.00 109.42 59 ALA A CA 1
ATOM 427 C C . ALA A 1 59 ? 101.990 -10.401 147.980 1.00 111.92 59 ALA A C 1
ATOM 428 O O . ALA A 1 59 ? 101.416 -10.770 149.007 1.00 113.35 59 ALA A O 1
ATOM 430 N N . ASP A 1 60 ? 103.272 -10.042 147.945 1.00 114.19 60 ASP A N 1
ATOM 431 C CA . ASP A 1 60 ? 104.100 -9.899 149.144 1.00 116.72 60 ASP A CA 1
ATOM 432 C C . ASP A 1 60 ? 104.390 -8.413 149.389 1.00 119.86 60 ASP A C 1
ATOM 433 O O . ASP A 1 60 ? 105.442 -7.913 148.981 1.00 120.61 60 ASP A O 1
ATOM 438 N N . PRO A 1 61 ? 103.466 -7.699 150.062 1.00 124.60 61 PRO A N 1
ATOM 439 C CA . PRO A 1 61 ? 103.656 -6.257 150.302 1.00 124.34 61 PRO A CA 1
ATOM 440 C C . PRO A 1 61 ? 104.867 -5.894 151.172 1.00 118.69 61 PRO A C 1
ATOM 441 O O . PRO A 1 61 ? 105.170 -4.710 151.334 1.00 120.92 61 PRO A O 1
ATOM 445 N N . ALA A 1 62 ? 105.543 -6.901 151.723 1.00 107.05 62 ALA A N 1
ATOM 446 C CA . ALA A 1 62 ? 106.808 -6.707 152.431 1.00 97.30 62 ALA A CA 1
ATOM 447 C C . ALA A 1 62 ? 107.896 -6.197 151.490 1.00 96.90 62 ALA A C 1
ATOM 448 O O . ALA A 1 62 ? 108.844 -5.543 151.926 1.00 92.78 62 ALA A O 1
ATOM 450 N N . ALA A 1 63 ? 107.759 -6.512 150.202 1.00 97.63 63 ALA A N 1
ATOM 451 C CA . ALA A 1 63 ? 108.641 -5.968 149.175 1.00 96.92 63 ALA A CA 1
ATOM 452 C C . ALA A 1 63 ? 108.486 -4.454 149.093 1.00 95.73 63 ALA A C 1
ATOM 453 O O . ALA A 1 63 ? 107.474 -3.892 149.521 1.00 93.61 63 ALA A O 1
ATOM 455 N N . LYS A 1 64 ? 109.500 -3.805 148.534 1.00 95.40 64 LYS A N 1
ATOM 456 C CA . LYS A 1 64 ? 109.533 -2.349 148.438 1.00 93.22 64 LYS A CA 1
ATOM 457 C C . LYS A 1 64 ? 108.416 -1.858 147.519 1.00 93.41 64 LYS A C 1
ATOM 458 O O . LYS A 1 64 ? 108.110 -2.498 146.511 1.00 91.76 64 LYS A O 1
ATOM 464 N N . LEU A 1 65 ? 107.810 -0.726 147.873 1.00 88.41 65 LEU A N 1
ATOM 465 C CA . LEU A 1 65 ? 106.704 -0.172 147.090 1.00 84.62 65 LEU A CA 1
ATOM 466 C C . LEU A 1 65 ? 107.256 0.368 145.765 1.00 80.24 65 LEU A C 1
ATOM 467 O O . LEU A 1 65 ? 108.238 1.113 145.763 1.00 77.96 65 LEU A O 1
ATOM 472 N N . PRO A 1 66 ? 106.630 -0.010 144.635 1.00 76.16 66 PRO A N 1
ATOM 473 C CA . PRO A 1 66 ? 107.231 0.210 143.322 1.00 74.45 66 PRO A CA 1
ATOM 474 C C . PRO A 1 66 ? 107.095 1.637 142.800 1.00 71.25 66 PRO A C 1
ATOM 475 O O . PRO A 1 66 ? 106.271 2.406 143.292 1.00 65.00 66 PRO A O 1
ATOM 479 N N . GLY A 1 67 ? 107.910 1.969 141.803 1.00 72.94 67 GLY A N 1
ATOM 480 C CA . GLY A 1 67 ? 107.815 3.245 141.099 1.00 73.72 67 GLY A CA 1
ATOM 481 C C . GLY A 1 67 ? 108.018 4.471 141.970 1.00 72.75 67 GLY A C 1
ATOM 482 O O . GLY A 1 67 ? 108.691 4.414 143.001 1.00 73.62 67 GLY A O 1
ATOM 483 N N . ARG A 1 68 ? 107.422 5.581 141.541 1.00 68.61 68 ARG A N 1
ATOM 484 C CA . ARG A 1 68 ? 107.553 6.868 142.218 1.00 65.02 68 ARG A CA 1
ATOM 485 C C . ARG A 1 68 ? 106.283 7.196 143.007 1.00 65.26 68 ARG A C 1
ATOM 486 O O . ARG A 1 68 ? 105.177 6.949 142.523 1.00 66.40 68 ARG A O 1
ATOM 494 N N . PRO A 1 69 ? 106.435 7.753 144.225 1.00 63.69 69 PRO A N 1
ATOM 495 C CA . PRO A 1 69 ? 105.259 8.196 144.978 1.00 58.96 69 PRO A CA 1
ATOM 496 C C . PRO A 1 69 ? 104.632 9.460 144.389 1.00 52.47 69 PRO A C 1
ATOM 497 O O . PRO A 1 69 ? 105.323 10.463 144.201 1.00 50.87 69 PRO A O 1
ATOM 501 N N . LEU A 1 70 ? 103.334 9.397 144.104 1.00 46.45 70 LEU A N 1
ATOM 502 C CA . LEU A 1 70 ? 102.600 10.537 143.556 1.00 41.37 70 LEU A CA 1
ATOM 503 C C . LEU A 1 70 ? 102.278 11.502 144.698 1.00 37.32 70 LEU A C 1
ATOM 504 O O . LEU A 1 70 ? 101.159 11.529 145.214 1.00 40.02 70 LEU A O 1
ATOM 509 N N . SER A 1 71 ? 103.272 12.292 145.090 1.00 33.27 71 SER A N 1
ATOM 510 C CA . SER A 1 71 ? 103.169 13.109 146.294 1.00 33.11 71 SER A CA 1
ATOM 511 C C . SER A 1 71 ? 102.390 14.397 146.073 1.00 30.13 71 SER A C 1
ATOM 512 O O . SER A 1 71 ? 102.087 14.779 144.940 1.00 28.99 71 SER A O 1
ATOM 515 N N . THR A 1 72 ? 102.070 15.049 147.186 1.00 27.87 72 THR A N 1
ATOM 516 C CA . THR A 1 72 ? 101.527 16.410 147.198 1.00 26.23 72 THR A CA 1
ATOM 517 C C . THR A 1 72 ? 102.353 17.366 146.330 1.00 21.88 72 THR A C 1
ATOM 518 O O . THR A 1 72 ? 101.817 18.282 145.708 1.00 21.99 72 THR A O 1
ATOM 522 N N . HIS A 1 73 ? 103.658 17.132 146.274 1.00 20.12 73 HIS A N 1
ATOM 523 C CA . HIS A 1 73 ? 104.572 18.012 145.554 1.00 18.01 73 HIS A CA 1
ATOM 524 C C . HIS A 1 73 ? 104.356 17.958 144.036 1.00 18.19 73 HIS A C 1
ATOM 525 O O . HIS A 1 73 ? 104.640 18.927 143.337 1.00 18.08 73 HIS A O 1
ATOM 532 N N . PHE A 1 74 ? 103.826 16.836 143.548 1.00 19.03 74 PHE A N 1
ATOM 533 C CA . PHE A 1 74 ? 103.430 16.688 142.142 1.00 18.97 74 PHE A CA 1
ATOM 534 C C . PHE A 1 74 ? 101.982 17.110 141.878 1.00 18.23 74 PHE A C 1
ATOM 535 O O . PHE A 1 74 ? 101.684 17.713 140.845 1.00 18.08 74 PHE A O 1
ATOM 543 N N . ALA A 1 75 ? 101.089 16.786 142.811 1.00 18.41 75 ALA A N 1
ATOM 544 C CA . ALA A 1 75 ? 99.646 16.808 142.550 1.00 19.65 75 ALA A CA 1
ATOM 545 C C . ALA A 1 75 ? 98.893 18.017 143.110 1.00 19.43 75 ALA A C 1
ATOM 546 O O . ALA A 1 75 ? 97.811 18.341 142.622 1.00 19.51 75 ALA A O 1
ATOM 548 N N . SER A 1 76 ? 99.452 18.673 144.125 1.00 17.24 76 SER A N 1
ATOM 549 C CA . SER A 1 76 ? 98.726 19.703 144.870 1.00 15.83 76 SER A CA 1
ATOM 550 C C . SER A 1 76 ? 99.097 21.117 144.432 1.00 16.25 76 SER A C 1
ATOM 551 O O . SER A 1 76 ? 100.260 21.515 144.510 1.00 16.20 76 SER A O 1
ATOM 554 N N . LEU A 1 77 ? 98.096 21.874 143.986 1.00 15.87 77 LEU A N 1
ATOM 555 C CA . LEU A 1 77 ? 98.296 23.277 143.634 1.00 16.81 77 LEU A CA 1
ATOM 556 C C . LEU A 1 77 ? 98.665 24.096 144.867 1.00 16.79 77 LEU A C 1
ATOM 557 O O . LEU A 1 77 ? 99.537 24.960 144.798 1.00 17.42 77 LEU A O 1
ATOM 562 N N . ALA A 1 78 ? 98.006 23.821 145.991 1.00 16.68 78 ALA A N 1
ATOM 563 C CA . ALA A 1 78 ? 98.333 24.486 147.254 1.00 16.77 78 ALA A CA 1
ATOM 564 C C . ALA A 1 78 ? 99.790 24.233 147.638 1.00 17.12 78 ALA A C 1
ATOM 565 O O . ALA A 1 78 ? 100.476 25.131 148.126 1.00 17.06 78 ALA A O 1
ATOM 567 N N . GLN A 1 79 ? 100.264 23.014 147.402 1.00 16.23 79 GLN A N 1
ATOM 568 C CA . GLN A 1 79 ? 101.664 22.678 147.656 1.00 16.89 79 GLN A CA 1
ATOM 569 C C . GLN A 1 79 ? 102.611 23.461 146.747 1.00 15.42 79 GLN A C 1
ATOM 570 O O . GLN A 1 79 ? 103.663 23.920 147.197 1.00 15.62 79 GLN A O 1
ATOM 576 N N . LYS A 1 80 ? 102.247 23.600 145.473 1.00 14.39 80 LYS A N 1
ATOM 577 C CA . LYS A 1 80 ? 103.038 24.391 144.527 1.00 14.84 80 LYS A CA 1
ATOM 578 C C . LYS A 1 80 ? 103.180 25.835 145.007 1.00 14.89 80 LYS A C 1
ATOM 579 O O . LYS A 1 80 ? 104.278 26.395 144.984 1.00 14.47 80 LYS A O 1
ATOM 585 N N . MET A 1 81 ? 102.071 26.429 145.439 1.00 15.29 81 MET A N 1
ATOM 586 C CA . MET A 1 81 ? 102.081 27.811 145.925 1.00 17.13 81 MET A CA 1
ATOM 587 C C . MET A 1 81 ? 102.908 27.935 147.204 1.00 17.17 81 MET A C 1
ATOM 588 O O . MET A 1 81 ? 103.594 28.935 147.405 1.00 17.71 81 MET A O 1
ATOM 593 N N . HIS A 1 82 ? 102.851 26.919 148.063 1.00 15.61 82 HIS A N 1
ATOM 594 C CA . HIS A 1 82 ? 103.692 26.899 149.259 1.00 16.04 82 HIS A CA 1
ATOM 595 C C . HIS A 1 82 ? 105.174 26.885 148.886 1.00 16.53 82 HIS A C 1
ATOM 596 O O . HIS A 1 82 ? 105.970 27.635 149.454 1.00 17.32 82 HIS A O 1
ATOM 603 N N . PHE A 1 83 ? 105.538 26.026 147.937 1.00 15.84 83 PHE A N 1
ATOM 604 C CA . PHE A 1 83 ? 106.915 25.970 147.441 1.00 15.88 83 PHE A CA 1
ATOM 605 C C . PHE A 1 83 ? 107.369 27.341 146.941 1.00 16.90 83 PHE A C 1
ATOM 606 O O . PHE A 1 83 ? 108.469 27.789 147.262 1.00 18.45 83 PHE A O 1
ATOM 614 N N . MET A 1 84 ? 106.516 27.998 146.163 1.00 16.42 84 MET A N 1
ATOM 615 C CA . MET A 1 84 ? 106.818 29.326 145.634 1.00 16.76 84 MET A CA 1
ATOM 616 C C . MET A 1 84 ? 107.022 30.343 146.754 1.00 18.58 84 MET A C 1
ATOM 617 O O . MET A 1 84 ? 108.007 31.086 146.757 1.00 19.24 84 MET A O 1
ATOM 622 N N . ASP A 1 85 ? 106.099 30.355 147.711 1.00 19.16 85 ASP A N 1
ATOM 623 C CA . ASP A 1 85 ? 106.139 31.314 148.818 1.00 20.64 85 ASP A CA 1
ATOM 624 C C . ASP A 1 85 ? 107.336 31.117 149.755 1.00 23.51 85 ASP A C 1
ATOM 625 O O . ASP A 1 85 ? 107.804 32.081 150.361 1.00 28.68 85 ASP A O 1
ATOM 630 N N . THR A 1 86 ? 107.823 29.883 149.877 1.00 21.03 86 THR A N 1
ATOM 631 C CA . THR A 1 86 ? 108.946 29.581 150.776 1.00 22.45 86 THR A CA 1
ATOM 632 C C . THR A 1 86 ? 110.303 29.504 150.066 1.00 21.39 86 THR A C 1
ATOM 633 O O . THR A 1 86 ? 111.325 29.281 150.715 1.00 23.35 86 THR A O 1
ATOM 637 N N . ASN A 1 87 ? 110.314 29.684 148.746 1.00 20.29 87 ASN A N 1
ATOM 638 C CA . ASN A 1 87 ? 111.564 29.745 147.980 1.00 20.34 87 ASN A CA 1
ATOM 639 C C . ASN A 1 87 ? 111.705 31.035 147.156 1.00 20.86 87 ASN A C 1
ATOM 640 O O . ASN A 1 87 ? 112.510 31.100 146.226 1.00 21.99 87 ASN A O 1
ATOM 645 N N . GLY A 1 88 ? 110.926 32.054 147.511 1.00 22.76 88 GLY A N 1
ATOM 646 C CA . GLY A 1 88 ? 111.057 33.392 146.924 1.00 22.87 88 GLY A CA 1
ATOM 647 C C . GLY A 1 88 ? 110.674 33.514 145.459 1.00 21.55 88 GLY A C 1
ATOM 648 O O . GLY A 1 88 ? 111.244 34.331 144.736 1.00 20.76 88 GLY A O 1
ATOM 649 N N . ILE A 1 89 ? 109.704 32.713 145.026 1.00 19.18 89 ILE A N 1
ATOM 650 C CA . ILE A 1 89 ? 109.250 32.707 143.633 1.00 17.86 89 ILE A CA 1
ATOM 651 C C . ILE A 1 89 ? 107.879 33.374 143.525 1.00 17.95 89 ILE A C 1
ATOM 652 O O . ILE A 1 89 ? 106.939 32.995 144.220 1.00 18.23 89 ILE A O 1
ATOM 657 N N . ARG A 1 90 ? 107.771 34.373 142.652 1.00 17.94 90 ARG A N 1
ATOM 658 C CA . ARG A 1 90 ? 106.518 35.107 142.478 1.00 20.07 90 ARG A CA 1
ATOM 659 C C . ARG A 1 90 ? 105.616 34.435 141.451 1.00 19.07 90 ARG A C 1
ATOM 660 O O . ARG A 1 90 ? 104.409 34.309 141.669 1.00 19.86 90 ARG A O 1
ATOM 668 N N . VAL A 1 91 ? 106.210 34.013 140.337 1.00 17.52 91 VAL A N 1
ATOM 669 C CA . VAL A 1 91 ? 105.472 33.440 139.216 1.00 17.24 91 VAL A CA 1
ATOM 670 C C . VAL A 1 91 ? 106.064 32.092 138.823 1.00 16.19 91 VAL A C 1
ATOM 671 O O . VAL A 1 91 ? 107.285 31.939 138.762 1.00 15.33 91 VAL A O 1
ATOM 675 N N . SER A 1 92 ? 105.195 31.121 138.557 1.00 15.55 92 SER A N 1
ATOM 676 C CA . SER A 1 92 ? 105.606 29.841 137.979 1.00 14.62 92 SER A CA 1
ATOM 677 C C . SER A 1 92 ? 104.912 29.643 136.639 1.00 14.60 92 SER A C 1
ATOM 678 O O . SER A 1 92 ? 103.723 29.945 136.497 1.00 15.08 92 SER A O 1
ATOM 681 N N . VAL A 1 93 ? 105.663 29.161 135.655 1.00 12.97 93 VAL A N 1
ATOM 682 C CA . VAL A 1 93 ? 105.077 28.684 134.412 1.00 13.37 93 VAL A CA 1
ATOM 683 C C . VAL A 1 93 ? 105.128 27.166 134.486 1.00 13.88 93 VAL A C 1
ATOM 684 O O . VAL A 1 93 ? 106.148 26.550 134.175 1.00 15.08 93 VAL A O 1
ATOM 688 N N . ILE A 1 94 ? 104.024 26.581 134.931 1.00 13.77 94 ILE A N 1
ATOM 689 C CA . ILE A 1 94 ? 103.957 25.150 135.205 1.00 13.16 94 ILE A CA 1
ATOM 690 C C . ILE A 1 94 ? 103.728 24.343 133.931 1.00 14.21 94 ILE A C 1
ATOM 691 O O . ILE A 1 94 ? 103.207 24.848 132.941 1.00 13.99 94 ILE A O 1
ATOM 696 N N . SER A 1 95 ? 104.134 23.080 133.963 1.00 15.06 95 SER A N 1
ATOM 697 C CA . SER A 1 95 ? 103.947 22.198 132.825 1.00 16.02 95 SER A CA 1
ATOM 698 C C . SER A 1 95 ? 103.714 20.777 133.301 1.00 16.45 95 SER A C 1
ATOM 699 O O . SER A 1 95 ? 104.175 20.385 134.373 1.00 15.15 95 SER A O 1
ATOM 702 N N . LEU A 1 96 ? 102.983 20.015 132.498 1.00 15.03 96 LEU A N 1
ATOM 703 C CA . LEU A 1 96 ? 102.789 18.598 132.754 1.00 14.59 96 LEU A CA 1
ATOM 704 C C . LEU A 1 96 ? 104.150 17.905 132.773 1.00 15.38 96 LEU A C 1
ATOM 705 O O . LEU A 1 96 ? 105.017 18.207 131.955 1.00 15.39 96 LEU A O 1
ATOM 710 N N . ALA A 1 97 ? 104.337 16.993 133.721 1.00 16.58 97 ALA A N 1
ATOM 711 C CA . ALA A 1 97 ? 105.585 16.246 133.826 1.00 18.10 97 ALA A CA 1
ATOM 712 C C . ALA A 1 97 ? 105.616 15.110 132.810 1.00 19.40 97 ALA A C 1
ATOM 713 O O . ALA A 1 97 ? 104.578 14.686 132.298 1.00 18.84 97 ALA A O 1
ATOM 715 N N . ASN A 1 98 ? 106.822 14.632 132.520 1.00 20.50 98 ASN A N 1
ATOM 716 C CA . ASN A 1 98 ? 107.011 13.408 131.746 1.00 20.72 98 ASN A CA 1
ATOM 717 C C . ASN A 1 98 ? 106.186 12.268 132.351 1.00 21.16 98 ASN A C 1
ATOM 718 O O . ASN A 1 98 ? 106.053 12.195 133.573 1.00 20.48 98 ASN A O 1
ATOM 723 N N . PRO A 1 99 ? 105.644 11.362 131.514 1.00 23.17 99 PRO A N 1
ATOM 724 C CA . PRO A 1 99 ? 105.784 11.214 130.065 1.00 23.78 99 PRO A CA 1
ATOM 725 C C . PRO A 1 99 ? 104.702 11.901 129.215 1.00 21.07 99 PRO A C 1
ATOM 726 O O . PRO A 1 99 ? 104.510 11.522 128.059 1.00 20.71 99 PRO A O 1
ATOM 730 N N . TRP A 1 100 ? 104.010 12.896 129.770 1.00 18.84 100 TRP A N 1
ATOM 731 C CA . TRP A 1 100 ? 103.048 13.703 129.005 1.00 18.45 100 TRP A CA 1
ATOM 732 C C . TRP A 1 100 ? 101.934 12.834 128.398 1.00 18.25 100 TRP A C 1
ATOM 733 O O . TRP A 1 100 ? 101.315 12.054 129.118 1.00 18.87 100 TRP A O 1
ATOM 744 N N . PHE A 1 101 ? 101.675 12.970 127.096 1.00 18.75 101 PHE A N 1
ATOM 745 C CA . PHE A 1 101 ? 100.639 12.191 126.415 1.00 19.87 101 PHE A CA 1
ATOM 746 C C . PHE A 1 101 ? 101.229 11.222 125.388 1.00 22.50 101 PHE A C 1
ATOM 747 O O . PHE A 1 101 ? 100.498 10.664 124.571 1.00 23.96 101 PHE A O 1
ATOM 755 N N . ASP A 1 102 ? 102.541 11.003 125.455 1.00 23.68 102 ASP A N 1
ATOM 756 C CA . ASP A 1 102 ? 103.275 10.244 124.429 1.00 23.30 102 ASP A CA 1
ATOM 757 C C . ASP A 1 102 ? 102.765 8.812 124.234 1.00 28.09 102 ASP A C 1
ATOM 758 O O . ASP A 1 102 ? 102.849 8.260 123.137 1.00 30.59 102 ASP A O 1
ATOM 763 N N . PHE A 1 103 ? 102.233 8.234 125.305 1.00 28.40 103 PHE A N 1
ATOM 764 C CA . PHE A 1 103 ? 101.850 6.819 125.354 1.00 28.80 103 PHE A CA 1
ATOM 765 C C . PHE A 1 103 ? 100.384 6.556 124.997 1.00 26.84 103 PHE A C 1
ATOM 766 O O . PHE A 1 103 ? 99.983 5.401 124.856 1.00 30.49 103 PHE A O 1
ATOM 774 N N . LEU A 1 104 ? 99.586 7.614 124.871 1.00 25.78 104 LEU A N 1
ATOM 775 C CA . LEU A 1 104 ? 98.145 7.470 124.656 1.00 25.19 104 LEU A CA 1
ATOM 776 C C . LEU A 1 104 ? 97.824 6.942 123.261 1.00 28.31 104 LEU A C 1
ATOM 777 O O . LEU A 1 104 ? 98.552 7.207 122.303 1.00 26.36 104 LEU A O 1
ATOM 782 N N . ALA A 1 105 ? 96.732 6.186 123.159 1.00 29.17 105 ALA A N 1
ATOM 783 C CA . ALA A 1 105 ? 96.241 5.720 121.865 1.00 31.16 105 ALA A CA 1
ATOM 784 C C . ALA A 1 105 ? 95.801 6.927 121.031 1.00 30.28 105 ALA A C 1
ATOM 785 O O . ALA A 1 105 ? 95.286 7.899 121.583 1.00 31.18 105 ALA A O 1
ATOM 787 N N . PRO A 1 106 ? 96.019 6.880 119.702 1.00 29.69 106 PRO A N 1
ATOM 788 C CA . PRO A 1 106 ? 95.694 8.016 118.829 1.00 29.45 106 PRO A CA 1
ATOM 789 C C . PRO A 1 106 ? 94.273 8.570 118.972 1.00 28.60 106 PRO A C 1
ATOM 790 O O . PRO A 1 106 ? 94.093 9.787 118.976 1.00 29.03 106 PRO A O 1
ATOM 794 N N . ASP A 1 107 ? 93.285 7.686 119.085 1.00 29.10 107 ASP A N 1
ATOM 795 C CA . ASP A 1 107 ? 91.876 8.099 119.148 1.00 29.14 107 ASP A CA 1
ATOM 796 C C . ASP A 1 107 ? 91.503 8.807 120.456 1.00 30.59 107 ASP A C 1
ATOM 797 O O . ASP A 1 107 ? 90.712 9.749 120.447 1.00 31.84 107 ASP A O 1
ATOM 802 N N . GLU A 1 108 ? 92.078 8.355 121.569 1.00 31.97 108 GLU A N 1
ATOM 803 C CA . GLU A 1 108 ? 91.776 8.920 122.892 1.00 34.42 108 GLU A CA 1
ATOM 804 C C . GLU A 1 108 ? 92.591 10.177 123.223 1.00 31.65 108 GLU A C 1
ATOM 805 O O . GLU A 1 108 ? 92.193 10.966 124.081 1.00 28.43 108 GLU A O 1
ATOM 811 N N . ALA A 1 109 ? 93.725 10.355 122.548 1.00 26.82 109 ALA A N 1
ATOM 812 C CA . ALA A 1 109 ? 94.706 11.376 122.938 1.00 23.61 109 ALA A CA 1
ATOM 813 C C . ALA A 1 109 ? 94.189 12.822 122.914 1.00 23.93 109 ALA A C 1
ATOM 814 O O . ALA A 1 109 ? 94.371 13.542 123.894 1.00 22.87 109 ALA A O 1
ATOM 816 N N . PRO A 1 110 ? 93.551 13.256 121.806 1.00 25.45 110 PRO A N 1
ATOM 817 C CA . PRO A 1 110 ? 93.097 14.654 121.756 1.00 27.92 110 PRO A CA 1
ATOM 818 C C . PRO A 1 110 ? 92.109 15.036 122.863 1.00 26.69 110 PRO A C 1
ATOM 819 O O . PRO A 1 110 ? 92.204 16.132 123.417 1.00 24.54 110 PRO A O 1
ATOM 823 N N . GLY A 1 111 ? 91.176 14.140 123.175 1.00 26.31 111 GLY A N 1
ATOM 824 C CA . GLY A 1 111 ? 90.194 14.378 124.232 1.00 24.81 111 GLY A CA 1
ATOM 825 C C . GLY A 1 111 ? 90.825 14.483 125.608 1.00 24.26 111 GLY A C 1
ATOM 826 O O . GLY A 1 111 ? 90.456 15.345 126.408 1.00 25.29 111 GLY A O 1
ATOM 827 N N . ILE A 1 112 ? 91.782 13.603 125.883 1.00 23.51 112 ILE A N 1
ATOM 828 C CA . ILE A 1 112 ? 92.505 13.618 127.153 1.00 23.09 112 ILE A CA 1
ATOM 829 C C . ILE A 1 112 ? 93.368 14.875 127.261 1.00 22.11 112 ILE A C 1
ATOM 830 O O . ILE A 1 112 ? 93.375 15.536 128.298 1.00 22.29 112 ILE A O 1
ATOM 835 N N . ALA A 1 113 ? 94.084 15.207 126.189 1.00 21.05 113 ALA A N 1
ATOM 836 C CA . ALA A 1 113 ? 94.890 16.431 126.154 1.00 20.41 113 ALA A CA 1
ATOM 837 C C . ALA A 1 113 ? 94.031 17.672 126.408 1.00 21.63 113 ALA A C 1
ATOM 838 O O . ALA A 1 113 ? 94.444 18.576 127.135 1.00 20.76 113 ALA A O 1
ATOM 840 N N . ASP A 1 114 ? 92.837 17.704 125.816 1.00 23.54 114 ASP A N 1
ATOM 841 C CA . ASP A 1 114 ? 91.883 18.798 126.040 1.00 26.98 114 ASP A CA 1
ATOM 842 C C . ASP A 1 114 ? 91.524 18.962 127.512 1.00 23.71 114 ASP A C 1
ATOM 843 O O . ASP A 1 114 ? 91.556 20.071 128.041 1.00 24.59 114 ASP A O 1
ATOM 848 N N . ALA A 1 115 ? 91.180 17.856 128.165 1.00 23.38 115 ALA A N 1
ATOM 849 C CA . ALA A 1 115 ? 90.765 17.886 129.568 1.00 23.68 115 ALA A CA 1
ATOM 850 C C . ALA A 1 115 ? 91.905 18.323 130.486 1.00 22.29 115 ALA A C 1
ATOM 851 O O . ALA A 1 115 ? 91.705 19.126 131.397 1.00 23.19 115 ALA A O 1
ATOM 853 N N . VAL A 1 116 ? 93.102 17.802 130.233 1.00 19.61 116 VAL A N 1
ATOM 854 C CA . VAL A 1 116 ? 94.259 18.101 131.072 1.00 18.20 116 VAL A CA 1
ATOM 855 C C . VAL A 1 116 ? 94.710 19.551 130.895 1.00 17.11 116 VAL A C 1
ATOM 856 O O . VAL A 1 116 ? 94.973 20.242 131.878 1.00 18.41 116 VAL A O 1
ATOM 860 N N . ASN A 1 117 ? 94.795 20.006 129.648 1.00 16.70 117 ASN A N 1
ATOM 861 C CA . ASN A 1 117 ? 95.140 21.402 129.365 1.00 16.93 117 ASN A CA 1
ATOM 862 C C . ASN A 1 117 ? 94.103 22.373 129.922 1.00 18.59 117 ASN A C 1
ATOM 863 O O . ASN A 1 117 ? 94.458 23.445 130.417 1.00 18.45 117 ASN A O 1
ATOM 868 N N . ALA A 1 118 ? 92.828 21.993 129.842 1.00 19.83 118 ALA A N 1
ATOM 869 C CA . ALA A 1 118 ? 91.749 22.772 130.455 1.00 22.20 118 ALA A CA 1
ATOM 870 C C . ALA A 1 118 ? 91.968 22.913 131.961 1.00 21.78 118 ALA A C 1
ATOM 871 O O . ALA A 1 118 ? 91.788 23.995 132.522 1.00 21.98 118 ALA A O 1
ATOM 873 N N . GLU A 1 119 ? 92.366 21.822 132.611 1.00 20.34 119 GLU A N 1
ATOM 874 C CA . GLU A 1 119 ? 92.604 21.848 134.053 1.00 21.28 119 GLU A CA 1
ATOM 875 C C . GLU A 1 119 ? 93.802 22.720 134.422 1.00 18.87 119 GLU A C 1
ATOM 876 O O . GLU A 1 119 ? 93.780 23.385 135.455 1.00 19.57 119 GLU A O 1
ATOM 882 N N . PHE A 1 120 ? 94.838 22.722 133.584 1.00 16.76 120 PHE A N 1
ATOM 883 C CA . PHE A 1 120 ? 95.985 23.609 133.799 1.00 15.37 120 PHE A CA 1
ATOM 884 C C . PHE A 1 120 ? 95.569 25.078 133.749 1.00 16.38 120 PHE A C 1
ATOM 885 O O . PHE A 1 120 ? 95.984 25.872 134.593 1.00 16.13 120 PHE A O 1
ATOM 893 N N . SER A 1 121 ? 94.743 25.433 132.769 1.00 16.46 121 SER A N 1
ATOM 894 C CA . SER A 1 121 ? 94.226 26.798 132.666 1.00 16.79 121 SER A CA 1
ATOM 895 C C . SER A 1 121 ? 93.450 27.179 133.929 1.00 17.43 121 SER A C 1
ATOM 896 O O . SER A 1 121 ? 93.626 28.272 134.469 1.00 17.80 121 SER A O 1
ATOM 899 N N . ASP A 1 122 ? 92.612 26.262 134.404 1.00 16.68 122 ASP A N 1
ATOM 900 C CA . ASP A 1 122 ? 91.802 26.496 135.600 1.00 18.12 122 ASP A CA 1
ATOM 901 C C . ASP A 1 122 ? 92.642 26.609 136.875 1.00 17.88 122 ASP A C 1
ATOM 902 O O . ASP A 1 122 ? 92.303 27.380 137.771 1.00 18.36 122 ASP A O 1
ATOM 907 N N . MET A 1 123 ? 93.726 25.838 136.962 1.00 16.68 123 MET A N 1
ATOM 908 C CA . MET A 1 123 ? 94.645 25.953 138.096 1.00 17.33 123 MET A CA 1
ATOM 909 C C . MET A 1 123 ? 95.289 27.337 138.119 1.00 17.55 123 MET A C 1
ATOM 910 O O . MET A 1 123 ? 95.391 27.966 139.172 1.00 18.33 123 MET A O 1
ATOM 915 N N . CYS A 1 124 ? 95.717 27.806 136.950 1.00 16.58 124 CYS A N 1
ATOM 916 C CA . CYS A 1 124 ? 96.317 29.132 136.827 1.00 16.91 124 CYS A CA 1
ATOM 917 C C . CYS A 1 124 ? 95.333 30.240 137.224 1.00 18.18 124 CYS A C 1
ATOM 918 O O . CYS A 1 124 ? 95.730 31.250 137.808 1.00 18.72 124 CYS A O 1
ATOM 921 N N . ALA A 1 125 ? 94.054 30.029 136.926 1.00 18.96 125 ALA A N 1
ATOM 922 C CA . ALA A 1 125 ? 93.001 30.994 137.258 1.00 19.65 125 ALA A CA 1
ATOM 923 C C . ALA A 1 125 ? 92.755 31.128 138.766 1.00 21.26 125 ALA A C 1
ATOM 924 O O . ALA A 1 125 ? 92.121 32.085 139.205 1.00 22.24 125 ALA A O 1
ATOM 926 N N . GLN A 1 126 ? 93.245 30.173 139.556 1.00 20.85 126 GLN A N 1
ATOM 927 C CA . GLN A 1 126 ? 93.113 30.236 141.015 1.00 22.40 126 GLN A CA 1
ATOM 928 C C . GLN A 1 126 ? 94.055 31.257 141.646 1.00 22.44 126 GLN A C 1
ATOM 929 O O . GLN A 1 126 ? 93.812 31.719 142.759 1.00 23.13 126 GLN A O 1
ATOM 935 N N . HIS A 1 127 ? 95.132 31.596 140.943 1.00 21.90 127 HIS A N 1
ATOM 936 C CA . HIS A 1 127 ? 96.132 32.532 141.454 1.00 22.94 127 HIS A CA 1
ATOM 937 C C . HIS A 1 127 ? 96.582 33.462 140.335 1.00 25.63 127 HIS A C 1
ATOM 938 O O . HIS A 1 127 ? 97.708 33.372 139.840 1.00 23.63 127 HIS A O 1
ATOM 945 N N . VAL A 1 128 ? 95.682 34.369 139.960 1.00 26.28 128 VAL A N 1
ATOM 946 C CA . VAL A 1 128 ? 95.855 35.211 138.775 1.00 27.35 128 VAL A CA 1
ATOM 947 C C . VAL A 1 128 ? 97.120 36.062 138.883 1.00 24.29 128 VAL A C 1
ATOM 948 O O . VAL A 1 128 ? 97.305 36.793 139.856 1.00 25.20 128 VAL A O 1
ATOM 952 N N . GLY A 1 129 ? 97.985 35.950 137.878 1.00 23.16 129 GLY A N 1
ATOM 953 C CA . GLY A 1 129 ? 99.231 36.712 137.830 1.00 24.33 129 GLY A CA 1
ATOM 954 C C . GLY A 1 129 ? 100.440 35.963 138.361 1.00 22.45 129 GLY A C 1
ATOM 955 O O . GLY A 1 129 ? 101.575 36.369 138.116 1.00 21.88 129 GLY A O 1
ATOM 956 N N . ARG A 1 130 ? 100.204 34.877 139.094 1.00 18.97 130 ARG A N 1
ATOM 957 C CA . ARG A 1 130 ? 101.293 34.073 139.656 1.00 17.82 130 ARG A CA 1
ATOM 958 C C . ARG A 1 130 ? 101.494 32.731 138.951 1.00 17.66 130 ARG A C 1
ATOM 959 O O . ARG A 1 130 ? 102.475 32.035 139.222 1.00 16.11 130 ARG A O 1
ATOM 967 N N . LEU A 1 131 ? 100.581 32.371 138.050 1.00 16.14 131 LEU A N 1
ATOM 968 C CA . LEU A 1 131 ? 100.638 31.075 137.379 1.00 16.27 131 LEU A CA 1
ATOM 969 C C . LEU A 1 131 ? 100.307 31.171 135.895 1.00 16.36 131 LEU A C 1
ATOM 970 O O . LEU A 1 131 ? 99.283 31.732 135.503 1.00 18.34 131 LEU A O 1
ATOM 975 N N . PHE A 1 132 ? 101.196 30.623 135.078 1.00 15.05 132 PHE A N 1
ATOM 976 C CA . PHE A 1 132 ? 100.955 30.431 133.655 1.00 16.08 132 PHE A CA 1
ATOM 977 C C . PHE A 1 132 ? 101.360 29.001 133.342 1.00 15.69 132 PHE A C 1
ATOM 978 O O . PHE A 1 132 ? 101.877 28.314 134.223 1.00 15.91 132 PHE A O 1
ATOM 986 N N . PHE A 1 133 ? 101.109 28.529 132.123 1.00 14.58 133 PHE A N 1
ATOM 987 C CA . PHE A 1 133 ? 101.469 27.147 131.797 1.00 14.55 133 PHE A CA 1
ATOM 988 C C . PHE A 1 133 ? 101.895 26.895 130.355 1.00 14.16 133 PHE A C 1
ATOM 989 O O . PHE A 1 133 ? 101.506 27.616 129.437 1.00 14.76 133 PHE A O 1
ATOM 997 N N . PHE A 1 134 ? 102.730 25.867 130.195 1.00 13.78 134 PHE A N 1
ATOM 998 C CA . PHE A 1 134 ? 103.039 25.287 128.897 1.00 13.76 134 PHE A CA 1
ATOM 999 C C . PHE A 1 134 ? 102.110 24.088 128.705 1.00 13.60 134 PHE A C 1
ATOM 1000 O O . PHE A 1 134 ? 102.031 23.230 129.579 1.00 14.99 134 PHE A O 1
ATOM 1008 N N . ALA A 1 135 ? 101.413 24.035 127.575 1.00 14.31 135 ALA A N 1
ATOM 1009 C CA . ALA A 1 135 ? 100.497 22.933 127.276 1.00 15.64 135 ALA A CA 1
ATOM 1010 C C . ALA A 1 135 ? 101.234 21.754 126.644 1.00 16.71 135 ALA A C 1
ATOM 1011 O O . ALA A 1 135 ? 102.185 21.940 125.888 1.00 17.01 135 ALA A O 1
ATOM 1013 N N . ALA A 1 136 ? 100.785 20.542 126.950 1.00 17.86 136 ALA A N 1
ATOM 1014 C CA . ALA A 1 136 ? 101.285 19.343 126.280 1.00 17.95 136 ALA A CA 1
ATOM 1015 C C . ALA A 1 136 ? 100.356 18.990 125.118 1.00 17.24 136 ALA A C 1
ATOM 1016 O O . ALA A 1 136 ? 99.162 19.308 125.151 1.00 18.60 136 ALA A O 1
ATOM 1018 N N . LEU A 1 137 ? 100.905 18.345 124.091 1.00 16.08 137 LEU A N 1
ATOM 1019 C CA . LEU A 1 137 ? 100.150 18.047 122.871 1.00 16.67 137 LEU A CA 1
ATOM 1020 C C . LEU A 1 137 ? 99.930 16.546 122.690 1.00 16.10 137 LEU A C 1
ATOM 1021 O O . LEU A 1 137 ? 100.749 15.741 123.130 1.00 17.39 137 LEU A O 1
ATOM 1026 N N . PRO A 1 138 ? 98.821 16.166 122.032 1.00 17.11 138 PRO A N 1
ATOM 1027 C CA . PRO A 1 138 ? 98.549 14.756 121.750 1.00 17.70 138 PRO A CA 1
ATOM 1028 C C . PRO A 1 138 ? 99.325 14.264 120.526 1.00 17.79 138 PRO A C 1
ATOM 1029 O O . PRO A 1 138 ? 98.739 14.027 119.470 1.00 19.80 138 PRO A O 1
ATOM 1033 N N . LEU A 1 139 ? 100.635 14.092 120.681 1.00 17.79 139 LEU A N 1
ATOM 1034 C CA . LEU A 1 139 ? 101.510 13.791 119.543 1.00 18.79 139 LEU A CA 1
ATOM 1035 C C . LEU A 1 139 ? 101.435 12.353 119.025 1.00 20.28 139 LEU A C 1
ATOM 1036 O O . LEU A 1 139 ? 102.075 12.029 118.026 1.00 21.04 139 LEU A O 1
ATOM 1041 N N . SER A 1 140 ? 100.661 11.497 119.689 1.00 20.30 140 SER A N 1
ATOM 1042 C CA . SER A 1 140 ? 100.380 10.159 119.161 1.00 21.91 140 SER A CA 1
ATOM 1043 C C . SER A 1 140 ? 99.224 10.185 118.154 1.00 23.10 140 SER A C 1
ATOM 1044 O O . SER A 1 140 ? 99.019 9.219 117.422 1.00 26.00 140 SER A O 1
ATOM 1047 N N . ALA A 1 141 ? 98.473 11.285 118.130 1.00 22.72 141 ALA A N 1
ATOM 1048 C CA . ALA A 1 141 ? 97.329 11.442 117.229 1.00 23.01 141 ALA A CA 1
ATOM 1049 C C . ALA A 1 141 ? 97.797 11.922 115.853 1.00 22.86 141 ALA A C 1
ATOM 1050 O O . ALA A 1 141 ? 98.939 12.356 115.711 1.00 22.19 141 ALA A O 1
ATOM 1052 N N . PRO A 1 142 ? 96.918 11.847 114.831 1.00 24.88 142 PRO A N 1
ATOM 1053 C CA . PRO A 1 142 ? 97.296 12.371 113.513 1.00 27.27 142 PRO A CA 1
ATOM 1054 C C . PRO A 1 142 ? 97.663 13.856 113.554 1.00 26.07 142 PRO A C 1
ATOM 1055 O O . PRO A 1 142 ? 97.188 14.589 114.424 1.00 24.81 142 PRO A O 1
ATOM 1059 N N . VAL A 1 143 ? 98.501 14.289 112.617 1.00 25.78 143 VAL A N 1
ATOM 1060 C CA . VAL A 1 143 ? 99.015 15.663 112.613 1.00 24.62 143 VAL A CA 1
ATOM 1061 C C . VAL A 1 143 ? 97.897 16.713 112.570 1.00 23.47 143 VAL A C 1
ATOM 1062 O O . VAL A 1 143 ? 98.008 17.756 113.213 1.00 22.59 143 VAL A O 1
ATOM 1066 N N . ASP A 1 144 ? 96.824 16.440 111.830 1.00 24.51 144 ASP A N 1
ATOM 1067 C CA . ASP A 1 144 ? 95.676 17.355 111.792 1.00 24.48 144 ASP A CA 1
ATOM 1068 C C . ASP A 1 144 ? 95.049 17.529 113.178 1.00 25.28 144 ASP A C 1
ATOM 1069 O O . ASP A 1 144 ? 94.655 18.636 113.549 1.00 25.86 144 ASP A O 1
ATOM 1074 N N . ALA A 1 145 ? 94.969 16.441 113.941 1.00 24.73 145 ALA A N 1
ATOM 1075 C CA . ALA A 1 145 ? 94.481 16.502 115.322 1.00 24.48 145 ALA A CA 1
ATOM 1076 C C . ALA A 1 145 ? 95.445 17.285 116.220 1.00 21.21 145 ALA A C 1
ATOM 1077 O O . ALA A 1 145 ? 95.015 18.005 117.123 1.00 21.16 145 ALA A O 1
ATOM 1079 N N . VAL A 1 146 ? 96.745 17.144 115.966 1.00 19.47 146 VAL A N 1
ATOM 1080 C CA . VAL A 1 146 ? 97.760 17.893 116.712 1.00 19.10 146 VAL A CA 1
ATOM 1081 C C . VAL A 1 146 ? 97.627 19.393 116.437 1.00 20.35 146 VAL A C 1
ATOM 1082 O O . VAL A 1 146 ? 97.682 20.203 117.360 1.00 19.96 146 VAL A O 1
ATOM 1086 N N . LYS A 1 147 ? 97.446 19.753 115.169 1.00 22.40 147 LYS A N 1
ATOM 1087 C CA . LYS A 1 147 ? 97.297 21.159 114.781 1.00 23.01 147 LYS A CA 1
ATOM 1088 C C . LYS A 1 147 ? 96.029 21.777 115.372 1.00 23.58 147 LYS A C 1
ATOM 1089 O O . LYS A 1 147 ? 96.041 22.931 115.801 1.00 22.48 147 LYS A O 1
ATOM 1095 N N . ALA A 1 148 ? 94.946 21.004 115.404 1.00 24.32 148 ALA A N 1
ATOM 1096 C CA . ALA A 1 148 ? 93.700 21.448 116.033 1.00 24.39 148 ALA A CA 1
ATOM 1097 C C . ALA A 1 148 ? 93.904 21.706 117.527 1.00 23.24 148 ALA A C 1
ATOM 1098 O O . ALA A 1 148 ? 93.375 22.673 118.074 1.00 22.97 148 ALA A O 1
ATOM 1100 N N . SER A 1 149 ? 94.682 20.842 118.176 1.00 22.63 149 SER A N 1
ATOM 1101 C CA . SER A 1 149 ? 94.981 20.987 119.603 1.00 23.12 149 SER A CA 1
ATOM 1102 C C . SER A 1 149 ? 95.790 22.252 119.885 1.00 21.52 149 SER A C 1
ATOM 1103 O O . SER A 1 149 ? 95.570 22.918 120.895 1.00 20.64 149 SER A O 1
ATOM 1106 N N . ILE A 1 150 ? 96.722 22.576 118.990 1.00 19.85 150 ILE A N 1
ATOM 1107 C CA . ILE A 1 150 ? 97.525 23.797 119.105 1.00 18.88 150 ILE A CA 1
ATOM 1108 C C . ILE A 1 150 ? 96.652 25.055 119.036 1.00 20.33 150 ILE A C 1
ATOM 1109 O O . ILE A 1 150 ? 96.821 25.973 119.838 1.00 20.76 150 ILE A O 1
ATOM 1114 N N . GLU A 1 151 ? 95.725 25.096 118.082 1.00 22.15 151 GLU A N 1
ATOM 1115 C CA . GLU A 1 151 ? 94.817 26.243 117.951 1.00 23.76 151 GLU A CA 1
ATOM 1116 C C . GLU A 1 151 ? 93.896 26.367 119.167 1.00 24.46 151 GLU A C 1
ATOM 1117 O O . GLU A 1 151 ? 93.488 27.471 119.530 1.00 26.73 151 GLU A O 1
ATOM 1123 N N . ARG A 1 152 ? 93.578 25.235 119.791 1.00 22.64 152 ARG A N 1
ATOM 1124 C CA . ARG A 1 152 ? 92.791 25.226 121.027 1.00 24.25 152 ARG A CA 1
ATOM 1125 C C . ARG A 1 152 ? 93.570 25.789 122.216 1.00 22.15 152 ARG A C 1
ATOM 1126 O O . ARG A 1 152 ? 93.084 26.684 122.908 1.00 22.30 152 ARG A O 1
ATOM 1134 N N . VAL A 1 153 ? 94.775 25.276 122.456 1.00 19.33 153 VAL A N 1
ATOM 1135 C CA . VAL A 1 153 ? 95.528 25.676 123.654 1.00 19.01 153 VAL A CA 1
ATOM 1136 C C . VAL A 1 153 ? 95.991 27.129 123.614 1.00 18.17 153 VAL A C 1
ATOM 1137 O O . VAL A 1 153 ? 96.128 27.757 124.662 1.00 19.11 153 VAL A O 1
ATOM 1141 N N . LYS A 1 154 ? 96.216 27.677 122.421 1.00 18.56 154 LYS A N 1
ATOM 1142 C CA . LYS A 1 154 ? 96.634 29.077 122.319 1.00 20.61 154 LYS A CA 1
ATOM 1143 C C . LYS A 1 154 ? 95.522 30.030 122.772 1.00 21.31 154 LYS A C 1
ATOM 1144 O O . LYS A 1 154 ? 95.793 31.173 123.140 1.00 22.51 154 LYS A O 1
ATOM 1150 N N . ASN A 1 155 ? 94.280 29.548 122.748 1.00 20.24 155 ASN A N 1
ATOM 1151 C CA . ASN A 1 155 ? 93.127 30.328 123.202 1.00 20.60 155 ASN A CA 1
ATOM 1152 C C . ASN A 1 155 ? 92.708 30.039 124.647 1.00 22.52 155 ASN A C 1
ATOM 1153 O O . ASN A 1 155 ? 91.695 30.564 125.113 1.00 23.78 155 ASN A O 1
ATOM 1158 N N . LEU A 1 156 ? 93.477 29.212 125.353 1.00 19.12 156 LEU A N 1
ATOM 1159 C CA . LEU A 1 156 ? 93.247 28.988 126.781 1.00 19.36 156 LEU A CA 1
ATOM 1160 C C . LEU A 1 156 ? 93.913 30.099 127.582 1.00 19.18 156 LEU A C 1
ATOM 1161 O O . LEU A 1 156 ? 95.067 30.449 127.325 1.00 18.99 156 LEU A O 1
ATOM 1166 N N . LYS A 1 157 ? 93.188 30.654 128.550 1.00 18.81 157 LYS A N 1
ATOM 1167 C CA . LYS A 1 157 ? 93.756 31.667 129.432 1.00 18.04 157 LYS A CA 1
ATOM 1168 C C . LYS A 1 157 ? 95.001 31.106 130.117 1.00 18.36 157 LYS A C 1
ATOM 1169 O O . LYS A 1 157 ? 95.029 29.937 130.512 1.00 19.53 157 LYS A O 1
ATOM 1175 N N . TYR A 1 158 ? 96.030 31.944 130.218 1.00 17.76 158 TYR A N 1
ATOM 1176 C CA . TYR A 1 158 ? 97.265 31.642 130.959 1.00 16.22 158 TYR A CA 1
ATOM 1177 C C . TYR A 1 158 ? 98.225 30.670 130.262 1.00 15.83 158 TYR A C 1
ATOM 1178 O O . TYR A 1 158 ? 99.301 30.390 130.791 1.00 15.52 158 TYR A O 1
ATOM 1187 N N . CYS A 1 159 ? 97.861 30.176 129.080 1.00 15.91 159 CYS A N 1
ATOM 1188 C CA . CYS A 1 159 ? 98.779 29.350 128.300 1.00 15.47 159 CYS A CA 1
ATOM 1189 C C . CYS A 1 159 ? 99.806 30.262 127.646 1.00 16.45 159 CYS A C 1
ATOM 1190 O O . CYS A 1 159 ? 99.445 31.283 127.050 1.00 16.96 159 CYS A O 1
ATOM 1193 N N . ARG A 1 160 ? 101.079 29.900 127.777 1.00 16.55 160 ARG A N 1
ATOM 1194 C CA . ARG A 1 160 ? 102.177 30.683 127.211 1.00 17.02 160 ARG A CA 1
ATOM 1195 C C . ARG A 1 160 ? 103.167 29.848 126.406 1.00 19.13 160 ARG A C 1
ATOM 1196 O O . ARG A 1 160 ? 104.260 30.316 126.082 1.00 19.63 160 ARG A O 1
ATOM 1204 N N . GLY A 1 161 ? 102.784 28.624 126.063 1.00 17.10 161 GLY A N 1
ATOM 1205 C CA . GLY A 1 161 ? 103.628 27.795 125.222 1.00 16.95 161 GLY A CA 1
ATOM 1206 C C . GLY A 1 161 ? 103.278 26.325 125.238 1.00 16.72 161 GLY A C 1
ATOM 1207 O O . GLY A 1 161 ? 102.212 25.923 125.711 1.00 15.73 161 GLY A O 1
ATOM 1208 N N . ILE A 1 162 ? 104.211 25.537 124.715 1.00 16.18 162 ILE A N 1
ATOM 1209 C CA . ILE A 1 162 ? 104.063 24.100 124.546 1.00 17.34 162 ILE A CA 1
ATOM 1210 C C . ILE A 1 162 ? 105.243 23.414 125.217 1.00 16.86 162 ILE A C 1
ATOM 1211 O O . ILE A 1 162 ? 106.376 23.877 125.095 1.00 17.40 162 ILE A O 1
ATOM 1216 N N . ILE A 1 163 ? 104.983 22.319 125.927 1.00 15.52 163 ILE A N 1
ATOM 1217 C CA . ILE A 1 163 ? 106.065 21.454 126.401 1.00 13.99 163 ILE A CA 1
ATOM 1218 C C . ILE A 1 163 ? 106.119 20.228 125.495 1.00 16.04 163 ILE A C 1
ATOM 1219 O O . ILE A 1 163 ? 105.095 19.621 125.190 1.00 17.41 163 ILE A O 1
ATOM 1224 N N . LEU A 1 164 ? 107.332 19.898 125.063 1.00 17.49 164 LEU A N 1
ATOM 1225 C CA . LEU A 1 164 ? 107.582 18.885 124.050 1.00 20.46 164 LEU A CA 1
ATOM 1226 C C . LEU A 1 164 ? 108.635 17.932 124.599 1.00 18.92 164 LEU A C 1
ATOM 1227 O O . LEU A 1 164 ? 109.618 18.376 125.186 1.00 17.10 164 LEU A O 1
ATOM 1232 N N . GLY A 1 165 ? 108.418 16.629 124.439 1.00 17.94 165 GLY A N 1
ATOM 1233 C CA . GLY A 1 165 ? 109.460 15.639 124.703 1.00 17.07 165 GLY A CA 1
ATOM 1234 C C . GLY A 1 165 ? 110.284 15.429 123.444 1.00 16.85 165 GLY A C 1
ATOM 1235 O O . GLY A 1 165 ? 110.032 16.060 122.425 1.00 18.22 165 GLY A O 1
ATOM 1236 N N . THR A 1 166 ? 111.268 14.539 123.498 1.00 15.56 166 THR A N 1
ATOM 1237 C CA . THR A 1 166 ? 112.164 14.343 122.353 1.00 14.71 166 THR A CA 1
ATOM 1238 C C . THR A 1 166 ? 111.675 13.334 121.309 1.00 16.49 166 THR A C 1
ATOM 1239 O O . THR A 1 166 ? 112.286 13.214 120.248 1.00 17.80 166 THR A O 1
ATOM 1243 N N . SER A 1 167 ? 110.593 12.609 121.588 1.00 17.38 167 SER A N 1
ATOM 1244 C CA . SER A 1 167 ? 110.127 11.570 120.661 1.00 18.91 167 SER A CA 1
ATOM 1245 C C . SER A 1 167 ? 109.337 12.116 119.466 1.00 18.23 167 SER A C 1
ATOM 1246 O O . SER A 1 167 ? 109.243 11.451 118.435 1.00 18.01 167 SER A O 1
ATOM 1249 N N . GLY A 1 168 ? 108.778 13.317 119.599 1.00 18.72 168 GLY A N 1
ATOM 1250 C CA . GLY A 1 168 ? 107.975 13.909 118.528 1.00 19.70 168 GLY A CA 1
ATOM 1251 C C . GLY A 1 168 ? 106.740 13.075 118.233 1.00 19.87 168 GLY A C 1
ATOM 1252 O O . GLY A 1 168 ? 105.986 12.732 119.144 1.00 21.08 168 GLY A O 1
ATOM 1253 N N . LEU A 1 169 ? 106.550 12.736 116.959 1.00 19.28 169 LEU A N 1
ATOM 1254 C CA . LEU A 1 169 ? 105.446 11.881 116.522 1.00 21.02 169 LEU A CA 1
ATOM 1255 C C . LEU A 1 169 ? 105.804 10.398 116.632 1.00 22.61 169 LEU A C 1
ATOM 1256 O O . LEU A 1 169 ? 105.002 9.535 116.271 1.00 24.31 169 LEU A O 1
ATOM 1261 N N . GLY A 1 170 ? 107.006 10.109 117.128 1.00 23.46 170 GLY A N 1
ATOM 1262 C CA . GLY A 1 170 ? 107.496 8.738 117.256 1.00 24.47 170 GLY A CA 1
ATOM 1263 C C . GLY A 1 170 ? 108.849 8.505 116.605 1.00 23.73 170 GLY A C 1
ATOM 1264 O O . GLY A 1 170 ? 109.476 7.470 116.837 1.00 22.95 170 GLY A O 1
ATOM 1265 N N . LYS A 1 171 ? 109.301 9.457 115.787 1.00 20.82 171 LYS A N 1
ATOM 1266 C CA . LYS A 1 171 ? 110.582 9.336 115.085 1.00 20.03 171 LYS A CA 1
ATOM 1267 C C . LYS A 1 171 ? 111.546 10.486 115.397 1.00 18.03 171 LYS A C 1
ATOM 1268 O O . LYS A 1 171 ? 112.495 10.726 114.651 1.00 20.24 171 LYS A O 1
ATOM 1274 N N . GLY A 1 172 ? 111.313 11.184 116.503 1.00 16.64 172 GLY A N 1
ATOM 1275 C CA . GLY A 1 172 ? 112.196 12.267 116.923 1.00 16.67 172 GLY A CA 1
ATOM 1276 C C . GLY A 1 172 ? 111.854 13.598 116.284 1.00 16.67 172 GLY A C 1
ATOM 1277 O O . GLY A 1 172 ? 110.918 13.697 115.491 1.00 16.52 172 GLY A O 1
ATOM 1278 N N . LEU A 1 173 ? 112.635 14.620 116.618 1.00 15.95 173 LEU A N 1
ATOM 1279 C CA . LEU A 1 173 ? 112.298 16.000 116.258 1.00 16.51 173 LEU A CA 1
ATOM 1280 C C . LEU A 1 173 ? 112.809 16.452 114.890 1.00 16.00 173 LEU A C 1
ATOM 1281 O O . LEU A 1 173 ? 112.495 17.560 114.454 1.00 17.09 173 LEU A O 1
ATOM 1286 N N . ASP A 1 174 ? 113.584 15.601 114.220 1.00 15.25 174 ASP A N 1
ATOM 1287 C CA . ASP A 1 174 ? 113.999 15.851 112.833 1.00 15.54 174 ASP A CA 1
ATOM 1288 C C . ASP A 1 174 ? 113.084 15.149 111.817 1.00 16.05 174 ASP A C 1
ATOM 1289 O O . ASP A 1 174 ? 113.366 15.136 110.619 1.00 18.12 174 ASP A O 1
ATOM 1294 N N . ASP A 1 175 ? 111.991 14.571 112.311 1.00 15.53 175 ASP A N 1
ATOM 1295 C CA . ASP A 1 175 ? 110.940 13.989 111.476 1.00 16.55 175 ASP A CA 1
ATOM 1296 C C . ASP A 1 175 ? 110.311 15.092 110.618 1.00 16.19 175 ASP A C 1
ATOM 1297 O O . ASP A 1 175 ? 109.744 16.032 111.164 1.00 16.52 175 ASP A O 1
ATOM 1302 N N . PRO A 1 176 ? 110.411 14.985 109.275 1.00 17.73 176 PRO A N 1
ATOM 1303 C CA . PRO A 1 176 ? 109.830 16.004 108.384 1.00 17.24 176 PRO A CA 1
ATOM 1304 C C . PRO A 1 176 ? 108.334 16.254 108.600 1.00 18.30 176 PRO A C 1
ATOM 1305 O O . PRO A 1 176 ? 107.855 17.365 108.359 1.00 17.97 176 PRO A O 1
ATOM 1309 N N . HIS A 1 177 ? 107.610 15.232 109.050 1.00 18.54 177 HIS A N 1
ATOM 1310 C CA . HIS A 1 177 ? 106.177 15.357 109.325 1.00 19.81 177 HIS A CA 1
ATOM 1311 C C . HIS A 1 177 ? 105.864 16.312 110.485 1.00 17.67 177 HIS A C 1
ATOM 1312 O O . HIS A 1 177 ? 104.721 16.738 110.641 1.00 17.31 177 HIS A O 1
ATOM 1319 N N . LEU A 1 178 ? 106.871 16.634 111.297 1.00 17.30 178 LEU A N 1
ATOM 1320 C CA . LEU A 1 178 ? 106.717 17.617 112.373 1.00 17.70 178 LEU A CA 1
ATOM 1321 C C . LEU A 1 178 ? 106.822 19.069 111.908 1.00 17.39 178 LEU A C 1
ATOM 1322 O O . LEU A 1 178 ? 106.503 19.973 112.672 1.00 18.00 178 LEU A O 1
ATOM 1327 N N . LEU A 1 179 ? 107.276 19.308 110.681 1.00 17.70 179 LEU A N 1
ATOM 1328 C CA . LEU A 1 179 ? 107.490 20.689 110.230 1.00 18.03 179 LEU A CA 1
ATOM 1329 C C . LEU A 1 179 ? 106.213 21.544 110.246 1.00 19.19 179 LEU A C 1
ATOM 1330 O O . LEU A 1 179 ? 106.254 22.682 110.710 1.00 19.73 179 LEU A O 1
ATOM 1335 N N . PRO A 1 180 ? 105.078 21.003 109.760 1.00 19.63 180 PRO A N 1
ATOM 1336 C CA . PRO A 1 180 ? 103.822 21.752 109.907 1.00 19.20 180 PRO A CA 1
ATOM 1337 C C . PRO A 1 180 ? 103.384 21.961 111.363 1.00 18.40 180 PRO A C 1
ATOM 1338 O O . PRO A 1 180 ? 102.680 22.930 111.653 1.00 20.01 180 PRO A O 1
ATOM 1342 N N . VAL A 1 181 ? 103.789 21.063 112.261 1.00 17.56 181 VAL A N 1
ATOM 1343 C CA . VAL A 1 181 ? 103.513 21.224 113.692 1.00 17.46 181 VAL A CA 1
ATOM 1344 C C . VAL A 1 181 ? 104.337 22.379 114.261 1.00 16.91 181 VAL A C 1
ATOM 1345 O O . VAL A 1 181 ? 103.798 23.248 114.944 1.00 17.42 181 VAL A O 1
ATOM 1349 N N . PHE A 1 182 ? 105.640 22.383 113.983 1.00 16.92 182 PHE A N 1
ATOM 1350 C CA . PHE A 1 182 ? 106.506 23.487 114.411 1.00 17.22 182 PHE A CA 1
ATOM 1351 C C . PHE A 1 182 ? 106.027 24.827 113.846 1.00 17.70 182 PHE A C 1
ATOM 1352 O O . PHE A 1 182 ? 106.040 25.842 114.546 1.00 17.67 182 PHE A O 1
ATOM 1360 N N . GLU A 1 183 ? 105.602 24.826 112.585 1.00 18.11 183 GLU A N 1
ATOM 1361 C CA . GLU A 1 183 ? 105.060 26.037 111.957 1.00 17.25 183 GLU A CA 1
ATOM 1362 C C . GLU A 1 183 ? 103.803 26.525 112.672 1.00 17.97 183 GLU A C 1
ATOM 1363 O O . GLU A 1 183 ? 103.647 27.722 112.917 1.00 19.08 183 GLU A O 1
ATOM 1369 N N . ALA A 1 184 ? 102.916 25.594 113.011 1.00 17.96 184 ALA A N 1
ATOM 1370 C CA . ALA A 1 184 ? 101.672 25.928 113.704 1.00 18.49 184 ALA A CA 1
ATOM 1371 C C . ALA A 1 184 ? 101.956 26.535 115.076 1.00 17.74 184 ALA A C 1
ATOM 1372 O O . ALA A 1 184 ? 101.368 27.551 115.448 1.00 19.08 184 ALA A O 1
ATOM 1374 N N . VAL A 1 185 ? 102.874 25.922 115.817 1.00 16.40 185 VAL A N 1
ATOM 1375 C CA . VAL A 1 185 ? 103.241 26.416 117.141 1.00 17.46 185 VAL A CA 1
ATOM 1376 C C . VAL A 1 185 ? 103.897 27.797 117.031 1.00 17.65 185 VAL A C 1
ATOM 1377 O O . VAL A 1 185 ? 103.571 28.700 117.799 1.00 17.85 185 VAL A O 1
ATOM 1381 N N . ALA A 1 186 ? 104.805 27.951 116.070 1.00 18.21 186 ALA A N 1
ATOM 1382 C CA . ALA A 1 186 ? 105.536 29.207 115.884 1.00 19.29 186 ALA A CA 1
ATOM 1383 C C . ALA A 1 186 ? 104.624 30.350 115.436 1.00 20.05 186 ALA A C 1
ATOM 1384 O O . ALA A 1 186 ? 104.735 31.466 115.943 1.00 20.80 186 ALA A O 1
ATOM 1386 N N . ASP A 1 187 ? 103.724 30.070 114.497 1.00 19.01 187 ASP A N 1
ATOM 1387 C CA . ASP A 1 187 ? 102.760 31.074 114.019 1.00 21.32 187 ASP A CA 1
ATOM 1388 C C . ASP A 1 187 ? 101.789 31.515 115.117 1.00 22.39 187 ASP A C 1
ATOM 1389 O O . ASP A 1 187 ? 101.311 32.651 115.112 1.00 23.52 187 ASP A O 1
ATOM 1394 N N . ALA A 1 188 ? 101.507 30.612 116.054 1.00 21.75 188 ALA A N 1
ATOM 1395 C CA . ALA A 1 188 ? 100.676 30.919 117.221 1.00 22.76 188 ALA A CA 1
ATOM 1396 C C . ALA A 1 188 ? 101.453 31.676 118.304 1.00 22.34 188 ALA A C 1
ATOM 1397 O O . ALA A 1 188 ? 100.886 32.040 119.335 1.00 22.95 188 ALA A O 1
ATOM 1399 N N . LYS A 1 189 ? 102.747 31.897 118.067 1.00 21.44 189 LYS A N 1
ATOM 1400 C CA . LYS A 1 189 ? 103.629 32.616 118.989 1.00 23.78 189 LYS A CA 1
ATOM 1401 C C . LYS A 1 189 ? 103.701 31.922 120.350 1.00 22.00 189 LYS A C 1
ATOM 1402 O O . LYS A 1 189 ? 103.698 32.568 121.400 1.00 22.66 189 LYS A O 1
ATOM 1408 N N . LEU A 1 190 ? 103.768 30.592 120.305 1.00 19.05 190 LEU A N 1
ATOM 1409 C CA . LEU A 1 190 ? 103.912 29.761 121.493 1.00 17.43 190 LEU A CA 1
ATOM 1410 C C . LEU A 1 190 ? 105.358 29.291 121.596 1.00 16.90 190 LEU A C 1
ATOM 1411 O O . LEU A 1 190 ? 105.878 28.676 120.669 1.00 17.09 190 LEU A O 1
ATOM 1416 N N . LEU A 1 191 ? 106.001 29.595 122.718 1.00 16.61 191 LEU A N 1
ATOM 1417 C CA . LEU A 1 191 ? 107.355 29.124 122.991 1.00 16.42 191 LEU A CA 1
ATOM 1418 C C . LEU A 1 191 ? 107.324 27.611 123.201 1.00 16.25 191 LEU A C 1
ATOM 1419 O O . LEU A 1 191 ? 106.428 27.096 123.869 1.00 16.03 191 LEU A O 1
ATOM 1424 N N . VAL A 1 192 ? 108.293 26.907 122.623 1.00 14.70 192 VAL A N 1
ATOM 1425 C CA . VAL A 1 192 ? 108.403 25.458 122.802 1.00 13.97 192 VAL A CA 1
ATOM 1426 C C . VAL A 1 192 ? 109.440 25.161 123.877 1.00 14.56 192 VAL A C 1
ATOM 1427 O O . VAL A 1 192 ? 110.603 25.531 123.739 1.00 16.99 192 VAL A O 1
ATOM 1431 N N . PHE A 1 193 ? 109.008 24.492 124.943 1.00 12.67 193 PHE A N 1
ATOM 1432 C CA . PHE A 1 193 ? 109.893 24.058 126.016 1.00 12.40 193 PHE A CA 1
ATOM 1433 C C . PHE A 1 193 ? 110.231 22.588 125.774 1.00 12.67 193 PHE A C 1
ATOM 1434 O O . PHE A 1 193 ? 109.354 21.731 125.857 1.00 13.50 193 PHE A O 1
ATOM 1442 N N . LEU A 1 194 ? 111.491 22.310 125.440 1.00 12.66 194 LEU A N 1
ATOM 1443 C CA . LEU A 1 194 ? 111.942 20.939 125.191 1.00 13.15 194 LEU A CA 1
ATOM 1444 C C . LEU A 1 194 ? 112.510 20.333 126.471 1.00 14.13 194 LEU A C 1
ATOM 1445 O O . LEU A 1 194 ? 113.427 20.897 127.080 1.00 14.49 194 LEU A O 1
ATOM 1450 N N . ALA A 1 195 ? 111.969 19.181 126.864 1.00 14.10 195 ALA A N 1
ATOM 1451 C CA . ALA A 1 195 ? 112.326 18.544 128.130 1.00 15.12 195 ALA A CA 1
ATOM 1452 C C . ALA A 1 195 ? 112.677 17.071 127.925 1.00 15.87 195 ALA A C 1
ATOM 1453 O O . ALA A 1 195 ? 112.092 16.407 127.068 1.00 15.66 195 ALA A O 1
ATOM 1455 N N . PRO A 1 196 ? 113.635 16.555 128.717 1.00 16.41 196 PRO A N 1
ATOM 1456 C CA . PRO A 1 196 ? 114.034 15.152 128.615 1.00 15.89 196 PRO A CA 1
ATOM 1457 C C . PRO A 1 196 ? 113.110 14.187 129.355 1.00 16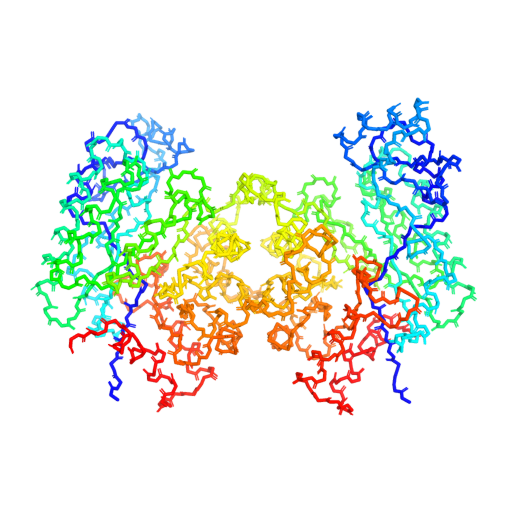.22 196 PRO A C 1
ATOM 1458 O O . PRO A 1 196 ? 112.264 14.599 130.151 1.00 16.98 196 PRO A O 1
ATOM 1462 N N . HIS A 1 197 ? 113.306 12.902 129.084 1.00 16.26 197 HIS A N 1
ATOM 1463 C CA . HIS A 1 197 ? 112.534 11.822 129.694 1.00 16.39 197 HIS A CA 1
ATOM 1464 C C . HIS A 1 197 ? 113.099 10.460 129.310 1.00 18.33 197 HIS A C 1
ATOM 1465 O O . HIS A 1 197 ? 113.300 9.601 130.166 1.00 19.66 197 HIS A O 1
ATOM 1472 N N . TYR A 1 198 ? 113.330 10.269 128.013 1.00 18.92 198 TYR A N 1
ATOM 1473 C CA . TYR A 1 198 ? 113.723 8.964 127.478 1.00 19.87 198 TYR A CA 1
ATOM 1474 C C . TYR A 1 198 ? 115.173 8.595 127.776 1.00 20.63 198 TYR A C 1
ATOM 1475 O O . TYR A 1 198 ? 115.522 7.417 127.774 1.00 21.80 198 TYR A O 1
ATOM 1484 N N . GLY A 1 199 ? 116.008 9.597 128.042 1.00 20.28 199 GLY A N 1
ATOM 1485 C CA . GLY A 1 199 ? 117.412 9.370 128.374 1.00 19.26 199 GLY A CA 1
ATOM 1486 C C . GLY A 1 199 ? 118.171 8.583 127.318 1.00 18.80 199 GLY A C 1
ATOM 1487 O O . GLY A 1 199 ? 117.931 8.738 126.120 1.00 18.36 199 GLY A O 1
ATOM 1488 N N . LEU A 1 200 ? 119.090 7.738 127.777 1.00 17.22 200 LEU A N 1
ATOM 1489 C CA . LEU A 1 200 ? 119.904 6.899 126.905 1.00 16.77 200 LEU A CA 1
ATOM 1490 C C . LEU A 1 200 ? 119.641 5.434 127.237 1.00 18.96 200 LEU A C 1
ATOM 1491 O O . LEU A 1 200 ? 119.175 5.133 128.335 1.00 19.47 200 LEU A O 1
ATOM 1496 N N . PRO A 1 201 ? 119.945 4.517 126.296 1.00 20.15 201 PRO A N 1
ATOM 1497 C CA . PRO A 1 201 ? 119.817 3.092 126.606 1.00 21.78 201 PRO A CA 1
ATOM 1498 C C . PRO A 1 201 ? 120.614 2.742 127.858 1.00 22.29 201 PRO A C 1
ATOM 1499 O O . PRO A 1 201 ? 121.786 3.097 127.956 1.00 18.95 201 PRO A O 1
ATOM 1503 N N . ASN A 1 202 ? 119.979 2.054 128.803 1.00 23.04 202 ASN A N 1
ATOM 1504 C CA . ASN A 1 202 ? 120.565 1.857 130.130 1.00 23.57 202 ASN A CA 1
ATOM 1505 C C . ASN A 1 202 ? 121.911 1.125 130.102 1.00 22.70 202 ASN A C 1
ATOM 1506 O O . ASN A 1 202 ? 122.717 1.282 131.016 1.00 22.96 202 ASN A O 1
ATOM 1511 N N . GLU A 1 203 ? 122.157 0.351 129.043 1.00 24.90 203 GLU A N 1
ATOM 1512 C CA . GLU A 1 203 ? 123.410 -0.408 128.891 1.00 27.99 203 GLU A CA 1
ATOM 1513 C C . GLU A 1 203 ? 124.658 0.474 128.932 1.00 23.75 203 GLU A C 1
ATOM 1514 O O . GLU A 1 203 ? 125.723 0.019 129.348 1.00 21.61 203 GLU A O 1
ATOM 1520 N N . VAL A 1 204 ? 124.532 1.728 128.497 1.00 20.86 204 VAL A N 1
ATOM 1521 C CA . VAL A 1 204 ? 125.685 2.636 128.447 1.00 20.44 204 VAL A CA 1
ATOM 1522 C C . VAL A 1 204 ? 126.284 2.900 129.832 1.00 18.80 204 VAL A C 1
ATOM 1523 O O . VAL A 1 204 ? 127.460 3.239 129.944 1.00 19.79 204 VAL A O 1
ATOM 1527 N N . TYR A 1 205 ? 125.478 2.747 130.880 1.00 16.83 205 TYR A N 1
ATOM 1528 C CA . TYR A 1 205 ? 125.925 3.029 132.247 1.00 17.84 205 TYR A CA 1
ATOM 1529 C C . TYR A 1 205 ? 126.655 1.862 132.901 1.00 18.35 205 TYR A C 1
ATOM 1530 O O . TYR A 1 205 ? 127.228 2.018 133.976 1.00 17.97 205 TYR A O 1
ATOM 1539 N N . GLY A 1 206 ? 126.622 0.697 132.261 1.00 18.62 206 GLY A N 1
ATOM 1540 C CA . GLY A 1 206 ? 127.383 -0.460 132.728 1.00 19.48 206 GLY A CA 1
ATOM 1541 C C . GLY A 1 206 ? 126.690 -1.259 133.816 1.00 22.20 206 GLY A C 1
ATOM 1542 O O . GLY A 1 206 ? 125.627 -0.874 134.300 1.00 22.37 206 GLY A O 1
ATOM 1543 N N . PRO A 1 207 ? 127.311 -2.374 134.231 1.00 22.89 207 PRO A N 1
ATOM 1544 C CA . PRO A 1 207 ? 126.688 -3.338 135.144 1.00 23.46 207 PRO A CA 1
ATOM 1545 C C . PRO A 1 207 ? 126.511 -2.874 136.595 1.00 25.03 207 PRO A C 1
ATOM 1546 O O . PRO A 1 207 ? 125.760 -3.504 137.342 1.00 28.56 207 PRO A O 1
ATOM 1550 N N . ARG A 1 208 ? 127.190 -1.798 136.990 1.00 23.46 208 ARG A N 1
ATOM 1551 C CA . ARG A 1 208 ? 127.154 -1.321 138.376 1.00 25.38 208 ARG A CA 1
ATOM 1552 C C . ARG A 1 208 ? 126.290 -0.072 138.585 1.00 24.84 208 ARG A C 1
ATOM 1553 O O . ARG A 1 208 ? 126.286 0.494 139.676 1.00 24.49 208 ARG A O 1
ATOM 1561 N N . SER A 1 209 ? 125.553 0.348 137.559 1.00 22.71 209 SER A N 1
ATOM 1562 C CA . SER A 1 209 ? 124.845 1.638 137.596 1.00 22.73 209 SER A CA 1
ATOM 1563 C C . SER A 1 209 ? 123.868 1.767 138.772 1.00 23.75 209 SER A C 1
ATOM 1564 O O . SER A 1 209 ? 123.718 2.850 139.338 1.00 22.45 209 SER A O 1
ATOM 1567 N N . GLU A 1 210 ? 123.224 0.662 139.139 1.00 26.13 210 GLU A N 1
ATOM 1568 C CA . GLU A 1 210 ? 122.263 0.644 140.252 1.00 30.39 210 GLU A CA 1
ATOM 1569 C C . GLU A 1 210 ? 122.904 1.037 141.589 1.00 28.75 210 GLU A C 1
ATOM 1570 O O . GLU A 1 210 ? 122.229 1.582 142.464 1.00 27.41 210 GLU A O 1
ATOM 1576 N N . GLU A 1 211 ? 124.198 0.752 141.744 1.00 25.81 211 GLU A N 1
ATOM 1577 C CA . GLU A 1 211 ? 124.937 1.132 142.953 1.00 27.31 211 GLU A CA 1
ATOM 1578 C C . GLU A 1 211 ? 125.046 2.645 143.111 1.00 24.92 211 GLU A C 1
ATOM 1579 O O . GLU A 1 211 ? 125.276 3.138 144.214 1.00 24.60 211 GLU A O 1
ATOM 1585 N N . TYR A 1 212 ? 124.892 3.369 142.005 1.00 22.06 212 TYR A N 1
ATOM 1586 C CA . TYR A 1 212 ? 125.025 4.824 141.997 1.00 20.12 212 TYR A CA 1
ATOM 1587 C C . TYR A 1 212 ? 123.668 5.525 142.099 1.00 21.54 212 TYR A C 1
ATOM 1588 O O . TYR A 1 212 ? 123.566 6.723 141.839 1.00 21.49 212 TYR A O 1
ATOM 1597 N N . GLY A 1 213 ? 122.632 4.782 142.487 1.00 22.36 213 GLY A N 1
ATOM 1598 C CA . GLY A 1 213 ? 121.278 5.321 142.551 1.00 21.31 213 GLY A CA 1
ATOM 1599 C C . GLY A 1 213 ? 120.792 5.739 141.177 1.00 22.23 213 GLY A C 1
ATOM 1600 O O . GLY A 1 213 ? 120.988 5.019 140.199 1.00 22.60 213 GLY A O 1
ATOM 1601 N N . HIS A 1 214 ? 120.169 6.913 141.107 1.00 20.94 214 HIS A N 1
ATOM 1602 C CA . HIS A 1 214 ? 119.679 7.463 139.842 1.00 20.11 214 HIS A CA 1
ATOM 1603 C C . HIS A 1 214 ? 120.641 8.493 139.241 1.00 18.43 214 HIS A C 1
ATOM 1604 O O . HIS A 1 214 ? 120.296 9.178 138.281 1.00 18.43 214 HIS A O 1
ATOM 1611 N N . VAL A 1 215 ? 121.855 8.577 139.779 1.00 17.47 215 VAL A N 1
ATOM 1612 C CA . VAL A 1 215 ? 122.792 9.632 139.393 1.00 17.25 215 VAL A CA 1
ATOM 1613 C C . VAL A 1 215 ? 123.121 9.620 137.896 1.00 16.81 215 VAL A C 1
ATOM 1614 O O . VAL A 1 215 ? 123.060 10.661 137.253 1.00 16.02 215 VAL A O 1
ATOM 1618 N N . LEU A 1 216 ? 123.461 8.460 137.339 1.00 16.83 216 LEU A N 1
ATOM 1619 C CA . LEU A 1 216 ? 123.863 8.410 135.927 1.00 15.99 216 LEU A CA 1
ATOM 1620 C C . LEU A 1 216 ? 122.737 8.783 134.944 1.00 16.23 216 LEU A C 1
ATOM 1621 O O . LEU A 1 216 ? 122.936 9.652 134.091 1.00 15.73 216 LEU A O 1
ATOM 1626 N N . PRO A 1 217 ? 121.552 8.151 135.058 1.00 17.06 217 PRO A N 1
ATOM 1627 C CA . PRO A 1 217 ? 120.488 8.569 134.129 1.00 17.57 217 PRO A CA 1
ATOM 1628 C C . PRO A 1 217 ? 120.037 10.028 134.294 1.00 16.43 217 PRO A C 1
ATOM 1629 O O . PRO A 1 217 ? 119.725 10.686 133.302 1.00 16.34 217 PRO A O 1
ATOM 1633 N N . LEU A 1 218 ? 120.012 10.531 135.524 1.00 16.49 218 LEU A N 1
ATOM 1634 C CA . LEU A 1 218 ? 119.544 11.901 135.771 1.00 15.12 218 LEU A CA 1
ATOM 1635 C C . LEU A 1 218 ? 120.607 12.959 135.464 1.00 14.48 218 LEU A C 1
ATOM 1636 O O . LEU A 1 218 ? 120.304 13.984 134.852 1.00 15.26 218 LEU A O 1
ATOM 1641 N N . ALA A 1 219 ? 121.843 12.711 135.891 1.00 14.84 219 ALA A N 1
ATOM 1642 C CA . ALA A 1 219 ? 122.932 13.673 135.708 1.00 14.06 219 ALA A CA 1
ATOM 1643 C C . ALA A 1 219 ? 123.457 13.703 134.276 1.00 13.48 219 ALA A C 1
ATOM 1644 O O . ALA A 1 219 ? 123.875 14.754 133.792 1.00 14.12 219 ALA A O 1
ATOM 1646 N N . LEU A 1 220 ? 123.446 12.553 133.608 1.00 13.38 220 LEU A N 1
ATOM 1647 C CA . LEU A 1 220 ? 124.019 12.433 132.267 1.00 13.69 220 LEU A CA 1
ATOM 1648 C C . LEU A 1 220 ? 122.961 12.155 131.202 1.00 13.26 220 LEU A C 1
ATOM 1649 O O . LEU A 1 220 ? 122.906 12.852 130.193 1.00 13.52 220 LEU A O 1
ATOM 1654 N N . GLY A 1 221 ? 122.128 11.141 131.428 1.00 13.44 221 GLY A N 1
ATOM 1655 C CA . GLY A 1 221 ? 121.125 10.727 130.443 1.00 13.73 221 GLY A CA 1
ATOM 1656 C C . GLY A 1 221 ? 120.217 11.845 129.960 1.00 13.24 221 GLY A C 1
ATOM 1657 O O . GLY A 1 221 ? 120.063 12.046 128.757 1.00 12.23 221 GLY A O 1
ATOM 1658 N N . PHE A 1 222 ? 119.618 12.569 130.903 1.00 13.58 222 PHE A N 1
ATOM 1659 C CA . PHE A 1 222 ? 118.689 13.659 130.578 1.00 14.48 222 PHE A CA 1
ATOM 1660 C C . PHE A 1 222 ? 119.342 14.768 129.739 1.00 13.10 222 PHE A C 1
ATOM 1661 O O . PHE A 1 222 ? 118.847 15.088 128.655 1.00 13.52 222 PHE A O 1
ATOM 1669 N N . PRO A 1 223 ? 120.450 15.359 130.222 1.00 12.60 223 PRO A N 1
ATOM 1670 C CA . PRO A 1 223 ? 121.061 16.415 129.403 1.00 12.96 223 PRO A CA 1
ATOM 1671 C C . PRO A 1 223 ? 121.609 15.933 128.056 1.00 11.88 223 PRO A C 1
ATOM 1672 O O . PRO A 1 223 ? 121.579 16.679 127.082 1.00 12.65 223 PRO A O 1
ATOM 1676 N N . MET A 1 224 ? 122.088 14.695 127.993 1.00 10.92 224 MET A N 1
ATOM 1677 C CA . MET A 1 224 ? 122.583 14.155 126.732 1.00 10.35 224 MET A CA 1
ATOM 1678 C C . MET A 1 224 ? 121.444 13.930 125.735 1.00 10.83 224 MET A C 1
ATOM 1679 O O . MET A 1 224 ? 121.597 14.205 124.544 1.00 10.56 224 MET A O 1
ATOM 1684 N N . GLU A 1 225 ? 120.303 13.452 126.228 1.00 11.10 225 GLU A N 1
ATOM 1685 C CA . GLU A 1 225 ? 119.103 13.298 125.406 1.00 11.99 225 GLU A CA 1
ATOM 1686 C C . GLU A 1 225 ? 118.704 14.627 124.771 1.00 11.89 225 GLU A C 1
ATOM 1687 O O . GLU A 1 225 ? 118.433 14.698 123.574 1.00 12.42 225 GLU A O 1
ATOM 1693 N N . THR A 1 226 ? 118.660 15.673 125.586 1.00 11.50 226 THR A N 1
ATOM 1694 C CA . THR A 1 226 ? 118.283 17.002 125.106 1.00 12.04 226 THR A CA 1
ATOM 1695 C C . THR A 1 226 ? 119.246 17.482 124.021 1.00 12.26 226 THR A C 1
ATOM 1696 O O . THR A 1 226 ? 118.818 18.010 122.990 1.00 12.96 226 THR A O 1
ATOM 1700 N N . THR A 1 227 ? 120.541 17.287 124.253 1.00 11.57 227 THR A N 1
ATOM 1701 C CA . THR A 1 227 ? 121.566 17.690 123.291 1.00 11.28 227 THR A CA 1
ATOM 1702 C C . THR A 1 227 ? 121.387 16.986 121.949 1.00 10.92 227 THR A C 1
ATOM 1703 O O . THR A 1 227 ? 121.441 17.624 120.901 1.00 11.66 227 THR A O 1
ATOM 1707 N N . ILE A 1 228 ? 121.184 15.670 121.986 1.00 10.31 228 ILE A N 1
ATOM 1708 C CA . ILE A 1 228 ? 121.024 14.888 120.761 1.00 9.74 228 ILE A CA 1
ATOM 1709 C C . ILE A 1 228 ? 119.782 15.331 119.980 1.00 10.36 228 ILE A C 1
ATOM 1710 O O . ILE A 1 228 ? 119.831 15.462 118.757 1.00 10.86 228 ILE A O 1
ATOM 1715 N N . ALA A 1 229 ? 118.683 15.577 120.688 1.00 11.05 229 ALA A N 1
ATOM 1716 C CA . ALA A 1 229 ? 117.429 15.988 120.050 1.00 11.65 229 ALA A CA 1
ATOM 1717 C C . ALA A 1 229 ? 117.554 17.329 119.322 1.00 12.12 229 ALA A C 1
ATOM 1718 O O . ALA A 1 229 ? 117.130 17.457 118.173 1.00 13.20 229 ALA A O 1
ATOM 1720 N N . VAL A 1 230 ? 118.144 18.319 119.987 1.00 12.37 230 VAL A N 1
ATOM 1721 C CA . VAL A 1 230 ? 118.291 19.653 119.398 1.00 13.69 230 VAL A CA 1
ATOM 1722 C C . VAL A 1 230 ? 119.335 19.637 118.281 1.00 13.26 230 VAL A C 1
ATOM 1723 O O . VAL A 1 230 ? 119.182 20.333 117.276 1.00 12.88 230 VAL A O 1
ATOM 1727 N N . ALA A 1 231 ? 120.389 18.839 118.450 1.00 12.65 231 ALA A N 1
ATOM 1728 C CA . ALA A 1 231 ? 121.389 18.679 117.395 1.00 12.34 231 ALA A CA 1
ATOM 1729 C C . ALA A 1 231 ? 120.762 18.086 116.133 1.00 12.21 231 ALA A C 1
ATOM 1730 O O . ALA A 1 231 ? 121.079 18.507 115.022 1.00 11.80 231 ALA A O 1
ATOM 1732 N N . ARG A 1 232 ? 119.864 17.118 116.308 1.00 12.23 232 ARG A N 1
ATOM 1733 C CA . ARG A 1 232 ? 119.147 16.524 115.179 1.00 12.78 232 ARG A CA 1
ATOM 1734 C C . ARG A 1 232 ? 118.252 17.549 114.483 1.00 13.29 232 ARG A C 1
ATOM 1735 O O . ARG A 1 232 ? 118.249 17.638 113.255 1.00 14.74 232 ARG A O 1
ATOM 1743 N N . MET A 1 233 ? 117.502 18.318 115.270 1.00 13.24 233 MET A N 1
ATOM 1744 C CA . MET A 1 233 ? 116.679 19.406 114.736 1.00 14.45 233 MET A CA 1
ATOM 1745 C C . MET A 1 233 ? 117.528 20.364 113.915 1.00 13.67 233 MET A C 1
ATOM 1746 O O . MET A 1 233 ? 117.165 20.735 112.800 1.00 14.02 233 MET A O 1
ATOM 1751 N N . TYR A 1 234 ? 118.657 20.767 114.489 1.00 13.10 234 TYR A N 1
ATOM 1752 C CA . TYR A 1 234 ? 119.555 21.707 113.837 1.00 12.68 234 TYR A CA 1
ATOM 1753 C C . TYR A 1 234 ? 120.109 21.154 112.520 1.00 12.81 234 TYR A C 1
ATOM 1754 O O . TYR A 1 234 ? 120.044 21.822 111.488 1.00 13.60 234 TYR A O 1
ATOM 1763 N N . MET A 1 235 ? 120.637 19.931 112.551 1.00 12.86 235 MET A N 1
ATOM 1764 C CA . MET A 1 235 ? 121.197 19.308 111.349 1.00 12.93 235 MET A CA 1
ATOM 1765 C C . MET A 1 235 ? 120.145 19.098 110.255 1.00 13.84 235 MET A C 1
ATOM 1766 O O . MET A 1 235 ? 120.464 19.154 109.069 1.00 14.50 235 MET A O 1
ATOM 1771 N N . ALA A 1 236 ? 118.897 18.870 110.656 1.00 14.15 236 ALA A N 1
ATOM 1772 C CA . ALA A 1 236 ? 117.799 18.700 109.705 1.00 14.63 236 ALA A CA 1
ATOM 1773 C C . ALA A 1 236 ? 117.340 20.029 109.092 1.00 15.16 236 ALA A C 1
ATOM 1774 O O . ALA A 1 236 ? 116.562 20.036 108.141 1.00 15.95 236 ALA A O 1
ATOM 1776 N N . GLY A 1 237 ? 117.817 21.145 109.637 1.00 15.59 237 GLY A N 1
ATOM 1777 C CA . GLY A 1 237 ? 117.461 22.468 109.131 1.00 15.71 237 GLY A CA 1
ATOM 1778 C C . GLY A 1 237 ? 116.123 22.993 109.629 1.00 14.77 237 GLY A C 1
ATOM 1779 O O . GLY A 1 237 ? 115.548 23.896 109.019 1.00 16.52 237 GLY A O 1
ATOM 1780 N N . VAL A 1 238 ? 115.632 22.454 110.744 1.00 13.79 238 VAL A N 1
ATOM 1781 C CA . VAL A 1 238 ? 114.329 22.865 111.288 1.00 14.04 238 VAL A CA 1
ATOM 1782 C C . VAL A 1 238 ? 114.300 24.361 111.603 1.00 14.59 238 VAL A C 1
ATOM 1783 O O . VAL A 1 238 ? 113.313 25.036 111.309 1.00 14.16 238 VAL A O 1
ATOM 1787 N N . PHE A 1 239 ? 115.376 24.870 112.200 1.00 15.12 239 PHE A N 1
ATOM 1788 C CA . PHE A 1 239 ? 115.441 26.286 112.577 1.00 15.56 239 PHE A CA 1
ATOM 1789 C C . PHE A 1 239 ? 115.487 27.219 111.366 1.00 16.16 239 PHE A C 1
ATOM 1790 O O . PHE A 1 239 ? 115.004 28.351 111.435 1.00 16.72 239 PHE A O 1
ATOM 1798 N N . ASP A 1 240 ? 116.064 26.745 110.264 1.00 16.25 240 ASP A N 1
ATOM 1799 C CA . ASP A 1 240 ? 116.071 27.500 109.011 1.00 16.44 240 ASP A CA 1
ATOM 1800 C C . ASP A 1 240 ? 114.715 27.434 108.316 1.00 17.31 240 ASP A C 1
ATOM 1801 O O . ASP A 1 240 ? 114.302 28.393 107.666 1.00 18.97 240 ASP A O 1
ATOM 1806 N N . HIS A 1 241 ? 114.030 26.301 108.445 1.00 16.12 241 HIS A N 1
ATOM 1807 C CA . HIS A 1 241 ? 112.730 26.118 107.801 1.00 18.28 241 HIS A CA 1
ATOM 1808 C C . HIS A 1 241 ? 111.628 26.913 108.501 1.00 16.36 241 HIS A C 1
ATOM 1809 O O . HIS A 1 241 ? 110.708 27.416 107.854 1.00 18.03 241 HIS A O 1
ATOM 1816 N N . VAL A 1 242 ? 111.729 27.013 109.823 1.00 14.71 242 VAL A N 1
ATOM 1817 C CA . VAL A 1 242 ? 110.745 27.717 110.638 1.00 14.51 242 VAL A CA 1
ATOM 1818 C C . VAL A 1 242 ? 111.462 28.827 111.402 1.00 17.15 242 VAL A C 1
ATOM 1819 O O . VAL A 1 242 ? 111.808 28.664 112.571 1.00 16.13 242 VAL A O 1
ATOM 1823 N N . ARG A 1 243 ? 111.681 29.956 110.732 1.00 18.73 243 ARG A N 1
ATOM 1824 C CA . ARG A 1 243 ? 112.525 31.021 111.283 1.00 19.58 243 ARG A CA 1
ATOM 1825 C C . ARG A 1 243 ? 111.918 31.752 112.480 1.00 18.83 243 ARG A C 1
ATOM 1826 O O . ARG A 1 243 ? 112.644 32.389 113.243 1.00 19.25 243 ARG A O 1
ATOM 1834 N N . ASN A 1 244 ? 110.603 31.657 112.651 1.00 17.56 244 ASN A N 1
ATOM 1835 C CA . ASN A 1 244 ? 109.945 32.253 113.817 1.00 17.63 244 ASN A CA 1
ATOM 1836 C C . ASN A 1 244 ? 109.805 31.288 115.000 1.00 17.72 244 ASN A C 1
ATOM 1837 O O . ASN A 1 244 ? 109.249 31.655 116.032 1.00 19.22 244 ASN A O 1
ATOM 1842 N N . LEU A 1 245 ? 110.320 30.066 114.857 1.00 17.19 245 LEU A N 1
ATOM 1843 C CA . LEU A 1 245 ? 110.317 29.096 115.951 1.00 16.40 245 LEU A CA 1
ATOM 1844 C C . LEU A 1 245 ? 111.280 29.531 117.052 1.00 15.73 245 LEU A C 1
ATOM 1845 O O . LEU A 1 245 ? 112.430 29.878 116.778 1.00 16.16 245 LEU A O 1
ATOM 1850 N N . GLN A 1 246 ? 110.791 29.513 118.289 1.00 14.33 246 GLN A N 1
ATOM 1851 C CA . GLN A 1 246 ? 111.601 29.800 119.468 1.00 14.34 246 GLN A CA 1
ATOM 1852 C C . GLN A 1 246 ? 111.527 28.610 120.415 1.00 15.46 246 GLN A C 1
ATOM 1853 O O . GLN A 1 246 ? 110.433 28.124 120.714 1.00 15.58 246 GLN A O 1
ATOM 1859 N N . MET A 1 247 ? 112.692 28.158 120.879 1.00 15.39 247 MET A N 1
ATOM 1860 C CA A MET A 1 247 ? 112.809 26.975 121.735 0.50 16.73 247 MET A CA 1
ATOM 1861 C CA B MET A 1 247 ? 112.782 26.983 121.741 0.50 16.53 247 MET A CA 1
ATOM 1862 C C . MET A 1 247 ? 113.497 27.302 123.057 1.00 16.34 247 MET A C 1
ATOM 1863 O O . MET A 1 247 ? 114.558 27.919 123.065 1.00 19.28 247 MET A O 1
ATOM 1872 N N . LEU A 1 248 ? 112.901 26.870 124.167 1.00 13.78 248 LEU A N 1
ATOM 1873 C CA . LEU A 1 248 ? 113.528 26.943 125.484 1.00 12.60 248 LEU A CA 1
ATOM 1874 C C . LEU A 1 248 ? 114.033 25.536 125.808 1.00 12.86 248 LEU A C 1
ATOM 1875 O O . LEU A 1 248 ? 113.264 24.581 125.766 1.00 13.98 248 LEU A O 1
ATOM 1880 N N . LEU A 1 249 ? 115.319 25.412 126.122 1.00 12.22 249 LEU A N 1
ATOM 1881 C CA . LEU A 1 249 ? 115.926 24.101 126.362 1.00 11.72 249 LEU A CA 1
ATOM 1882 C C . LEU A 1 249 ? 116.129 23.823 127.846 1.00 12.09 249 LEU A C 1
ATOM 1883 O O . LEU A 1 249 ? 116.695 24.642 128.573 1.00 12.39 249 LEU A O 1
ATOM 1888 N N . ALA A 1 250 ? 115.678 22.648 128.280 1.00 11.97 250 ALA A N 1
ATOM 1889 C CA . ALA A 1 250 ? 115.836 22.218 129.662 1.00 12.33 250 ALA A CA 1
ATOM 1890 C C . ALA A 1 250 ? 117.310 22.087 130.037 1.00 12.52 250 ALA A C 1
ATOM 1891 O O . ALA A 1 250 ? 118.145 21.711 129.210 1.00 12.57 250 ALA A O 1
ATOM 1893 N N . HIS A 1 251 ? 117.606 22.395 131.296 1.00 12.61 251 HIS A N 1
ATOM 1894 C CA . HIS A 1 251 ? 118.935 22.217 131.878 1.00 12.74 251 HIS A CA 1
ATOM 1895 C C . HIS A 1 251 ? 120.057 22.882 131.070 1.00 12.88 251 HIS A C 1
ATOM 1896 O O . HIS A 1 251 ? 121.079 22.260 130.760 1.00 12.52 251 HIS A O 1
ATOM 1903 N N . SER A 1 252 ? 119.848 24.155 130.740 1.00 13.12 252 SER A N 1
ATOM 1904 C CA . SER A 1 252 ? 120.825 24.972 130.011 1.00 13.47 252 SER A CA 1
ATOM 1905 C C . SER A 1 252 ? 121.276 24.362 128.677 1.00 13.54 252 SER A C 1
ATOM 1906 O O . SER A 1 252 ? 122.422 24.536 128.264 1.00 14.28 252 SER A O 1
ATOM 1909 N N . GLY A 1 253 ? 120.361 23.666 128.003 1.00 13.32 253 GLY A N 1
ATOM 1910 C CA . GLY A 1 253 ? 120.645 23.057 126.708 1.00 13.07 253 GLY A CA 1
ATOM 1911 C C . GLY A 1 253 ? 121.297 21.691 126.811 1.00 13.63 253 GLY A C 1
ATOM 1912 O O . GLY A 1 253 ? 121.798 21.166 125.819 1.00 14.05 253 GLY A O 1
ATOM 1913 N N . GLY A 1 254 ? 121.288 21.121 128.013 1.00 13.40 254 GLY A N 1
ATOM 1914 C CA . GLY A 1 254 ? 121.868 19.804 128.258 1.00 12.53 254 GLY A CA 1
ATOM 1915 C C . GLY A 1 254 ? 123.380 19.874 128.323 1.00 12.46 254 GLY A C 1
ATOM 1916 O O . GLY A 1 254 ? 123.960 19.949 129.406 1.00 13.07 254 GLY A O 1
ATOM 1917 N N . THR A 1 255 ? 124.014 19.814 127.156 1.00 11.76 255 THR A N 1
ATOM 1918 C CA . THR A 1 255 ? 125.454 20.044 127.027 1.00 12.20 255 THR A CA 1
ATOM 1919 C C . THR A 1 255 ? 125.791 20.944 125.832 1.00 12.86 255 THR A C 1
ATOM 1920 O O . THR A 1 255 ? 126.964 21.135 125.516 1.00 13.13 255 THR A O 1
ATOM 1924 N N . LEU A 1 256 ? 124.773 21.523 125.193 1.00 12.70 256 LEU A N 1
ATOM 1925 C CA . LEU A 1 256 ? 124.959 22.223 123.923 1.00 13.49 256 LEU A CA 1
ATOM 1926 C C . LEU A 1 256 ? 125.958 23.387 123.993 1.00 13.64 256 LEU A C 1
ATOM 1927 O O . LEU A 1 256 ? 126.772 23.539 123.084 1.00 14.24 256 LEU A O 1
ATOM 1932 N N . PRO A 1 257 ? 125.914 24.205 125.063 1.00 14.20 257 PRO A N 1
ATOM 1933 C CA . PRO A 1 257 ? 126.893 25.301 125.134 1.00 14.62 257 PRO A CA 1
ATOM 1934 C C . PRO A 1 257 ? 128.348 24.827 125.140 1.00 14.63 257 PRO A C 1
ATOM 1935 O O . PRO A 1 257 ? 129.221 25.504 124.594 1.00 15.89 257 PRO A O 1
ATOM 1939 N N . PHE A 1 258 ? 128.597 23.672 125.750 1.00 13.00 258 PHE A N 1
ATOM 1940 C CA . PHE A 1 258 ? 129.942 23.117 125.827 1.00 12.07 258 PHE A CA 1
ATOM 1941 C C . PHE A 1 258 ? 130.376 22.439 124.526 1.00 12.52 258 PHE A C 1
ATOM 1942 O O . PHE A 1 258 ? 131.560 22.451 124.193 1.00 13.54 258 PHE A O 1
ATOM 1950 N N . LEU A 1 259 ? 129.427 21.852 123.797 1.00 11.80 259 LEU A N 1
ATOM 1951 C CA . LEU A 1 259 ? 129.742 21.101 122.579 1.00 11.91 259 LEU A CA 1
ATOM 1952 C C . LEU A 1 259 ? 129.511 21.867 121.275 1.00 12.39 259 LEU A C 1
ATOM 1953 O O . LEU A 1 259 ? 129.824 21.355 120.201 1.00 11.99 259 LEU A O 1
ATOM 1958 N N . ALA A 1 260 ? 128.985 23.088 121.360 1.00 11.84 260 ALA A N 1
ATOM 1959 C CA . ALA A 1 260 ? 128.664 23.863 120.156 1.00 12.29 260 ALA A CA 1
ATOM 1960 C C . ALA A 1 260 ? 129.865 24.048 119.220 1.00 12.63 260 ALA A C 1
ATOM 1961 O O . ALA A 1 260 ? 129.726 23.947 118.000 1.00 12.62 260 ALA A O 1
ATOM 1963 N N . GLY A 1 261 ? 131.037 24.320 119.789 1.00 13.27 261 GLY A N 1
ATOM 1964 C CA . GLY A 1 261 ? 132.258 24.470 118.996 1.00 13.16 261 GLY A CA 1
ATOM 1965 C C . GLY A 1 261 ? 132.630 23.182 118.282 1.00 13.04 261 GLY A C 1
ATOM 1966 O O . GLY A 1 261 ? 132.995 23.194 117.103 1.00 12.53 261 GLY A O 1
ATOM 1967 N N . ARG A 1 262 ? 132.525 22.069 119.001 1.00 12.51 262 ARG A N 1
ATOM 1968 C CA . ARG A 1 262 ? 132.809 20.747 118.438 1.00 12.37 262 ARG A CA 1
ATOM 1969 C C . ARG A 1 262 ? 131.827 20.381 117.319 1.00 11.85 262 ARG A C 1
ATOM 1970 O O . ARG A 1 262 ? 132.231 19.840 116.287 1.00 11.61 262 ARG A O 1
ATOM 1978 N N . ILE A 1 263 ? 130.546 20.673 117.525 1.00 11.01 263 ILE A N 1
ATOM 1979 C CA . ILE A 1 263 ? 129.528 20.436 116.497 1.00 10.87 263 ILE A CA 1
ATOM 1980 C C . ILE A 1 263 ? 129.889 21.193 115.218 1.00 11.46 263 ILE A C 1
ATOM 1981 O O . ILE A 1 263 ? 129.879 20.620 114.130 1.00 11.81 263 ILE A O 1
ATOM 1986 N N . GLU A 1 264 ? 130.223 22.474 115.358 1.00 12.18 264 GLU A N 1
ATOM 1987 C CA . GLU A 1 264 ? 130.600 23.301 114.209 1.00 13.12 264 GLU A CA 1
ATOM 1988 C C . GLU A 1 264 ? 131.823 22.757 113.476 1.00 13.77 264 GLU A C 1
ATOM 1989 O O . GLU A 1 264 ? 131.825 22.689 112.248 1.00 14.36 264 GLU A O 1
ATOM 1995 N N . SER A 1 265 ? 132.850 22.359 114.225 1.00 13.96 265 SER A N 1
ATOM 1996 C CA . SER A 1 265 ? 134.060 21.797 113.620 1.00 13.69 265 SER A CA 1
ATOM 1997 C C . SER A 1 265 ? 133.766 20.492 112.881 1.00 13.54 265 SER A C 1
ATOM 1998 O O . SER A 1 265 ? 134.256 20.280 111.771 1.00 14.58 265 SER A O 1
ATOM 2001 N N . CYS A 1 266 ? 132.966 19.625 113.493 1.00 13.38 266 CYS A N 1
ATOM 2002 C CA . CYS A 1 266 ? 132.607 18.355 112.865 1.00 13.57 266 CYS A CA 1
ATOM 2003 C C . CYS A 1 266 ? 131.817 18.563 111.566 1.00 12.92 266 CYS A C 1
ATOM 2004 O O . CYS A 1 266 ? 132.008 17.822 110.605 1.00 13.76 266 CYS A O 1
ATOM 2007 N N . ILE A 1 267 ? 130.957 19.580 111.531 1.00 12.32 267 ILE A N 1
ATOM 2008 C CA . ILE A 1 267 ? 130.193 19.906 110.324 1.00 12.51 267 ILE A CA 1
ATOM 2009 C C . ILE A 1 267 ? 131.107 20.358 109.184 1.00 13.57 267 ILE A C 1
ATOM 2010 O O . ILE A 1 267 ? 131.053 19.804 108.087 1.00 14.20 267 ILE A O 1
ATOM 2015 N N . VAL A 1 268 ? 131.947 21.358 109.443 1.00 13.87 268 VAL A N 1
ATOM 2016 C CA . VAL A 1 268 ? 132.783 21.933 108.379 1.00 15.59 268 VAL A CA 1
ATOM 2017 C C . VAL A 1 268 ? 133.881 20.968 107.909 1.00 16.53 268 VAL A C 1
ATOM 2018 O O . VAL A 1 268 ? 134.434 21.141 106.823 1.00 16.65 268 VAL A O 1
ATOM 2022 N N . HIS A 1 269 ? 134.176 19.952 108.719 1.00 15.88 269 HIS A N 1
ATOM 2023 C CA . HIS A 1 269 ? 135.151 18.921 108.361 1.00 16.38 269 HIS A CA 1
ATOM 2024 C C . HIS A 1 269 ? 134.506 17.595 107.940 1.00 16.98 269 HIS A C 1
ATOM 2025 O O . HIS A 1 269 ? 135.202 16.588 107.795 1.00 18.02 269 HIS A O 1
ATOM 2032 N N . ASP A 1 270 ? 133.190 17.587 107.730 1.00 16.14 270 ASP A N 1
ATOM 2033 C CA . ASP A 1 270 ? 132.509 16.363 107.311 1.00 15.92 270 ASP A CA 1
ATOM 2034 C C . ASP A 1 270 ? 132.523 16.242 105.792 1.00 16.55 270 ASP A C 1
ATOM 2035 O O . ASP A 1 270 ? 131.876 17.022 105.094 1.00 15.98 270 ASP A O 1
ATOM 2040 N N . GLY A 1 271 ? 133.259 15.253 105.291 1.00 17.03 271 GLY A N 1
ATOM 2041 C CA . GLY A 1 271 ? 133.392 15.034 103.854 1.00 17.57 271 GLY A CA 1
ATOM 2042 C C . GLY A 1 271 ? 132.064 14.848 103.142 1.00 18.68 271 GLY A C 1
ATOM 2043 O O . GLY A 1 271 ? 131.845 15.418 102.073 1.00 20.03 271 GLY A O 1
ATOM 2044 N N . HIS A 1 272 ? 131.172 14.059 103.738 1.00 18.98 272 HIS A N 1
ATOM 2045 C CA . HIS A 1 272 ? 129.870 13.787 103.132 1.00 20.49 272 HIS A CA 1
ATOM 2046 C C . HIS A 1 272 ? 129.047 15.062 102.980 1.00 18.39 272 HIS A C 1
ATOM 2047 O O . HIS A 1 272 ? 128.505 15.330 101.908 1.00 19.44 272 HIS A O 1
ATOM 2054 N N . LEU A 1 273 ? 128.963 15.844 104.052 1.00 16.70 273 LEU A N 1
ATOM 2055 C CA . LEU A 1 273 ? 128.179 17.079 104.036 1.00 16.68 273 LEU A CA 1
ATOM 2056 C C . LEU A 1 273 ? 128.756 18.112 103.071 1.00 16.89 273 LEU A C 1
ATOM 2057 O O . LEU A 1 273 ? 128.013 18.736 102.312 1.00 17.99 273 LEU A O 1
ATOM 2062 N N . VAL A 1 274 ? 130.075 18.283 103.092 1.00 15.45 274 VAL A N 1
ATOM 2063 C CA . VAL A 1 274 ? 130.725 19.256 102.213 1.00 16.06 274 VAL A CA 1
ATOM 2064 C C . VAL A 1 274 ? 130.504 18.875 100.747 1.00 17.22 274 VAL A C 1
ATOM 2065 O O . VAL A 1 274 ? 130.112 19.713 99.937 1.00 19.41 274 VAL A O 1
ATOM 2069 N N . LYS A 1 275 ? 130.728 17.604 100.423 1.00 17.28 275 LYS A N 1
ATOM 2070 C CA . LYS A 1 275 ? 130.672 17.138 99.036 1.00 18.59 275 LYS A CA 1
ATOM 2071 C C . LYS A 1 275 ? 129.257 16.999 98.468 1.00 19.25 275 LYS A C 1
ATOM 2072 O O . LYS A 1 275 ? 129.098 16.871 97.256 1.00 20.36 275 LYS A O 1
ATOM 2078 N N . THR A 1 276 ? 128.242 17.019 99.329 1.00 19.39 276 THR A N 1
ATOM 2079 C CA . THR A 1 276 ? 126.846 16.981 98.875 1.00 19.48 276 THR A CA 1
ATOM 2080 C C . THR A 1 276 ? 126.138 18.329 99.053 1.00 20.60 276 THR A C 1
ATOM 2081 O O . THR A 1 276 ? 124.907 18.402 99.025 1.00 21.83 276 THR A O 1
ATOM 2085 N N . GLY A 1 277 ? 126.922 19.390 99.231 1.00 21.37 277 GLY A N 1
ATOM 2086 C CA . GLY A 1 277 ? 126.404 20.757 99.236 1.00 20.60 277 GLY A CA 1
ATOM 2087 C C . GLY A 1 277 ? 125.694 21.202 100.501 1.00 20.25 277 GLY A C 1
ATOM 2088 O O . GLY A 1 277 ? 124.957 22.185 100.480 1.00 22.10 277 GLY A O 1
ATOM 2089 N N . LYS A 1 278 ? 125.923 20.502 101.608 1.00 18.83 278 LYS A N 1
ATOM 2090 C CA . LYS A 1 278 ? 125.219 20.795 102.860 1.00 19.96 278 LYS A CA 1
ATOM 2091 C C . LYS A 1 278 ? 125.978 21.752 103.788 1.00 19.49 278 LYS A C 1
ATOM 2092 O O . LYS A 1 278 ? 125.525 22.018 104.901 1.00 20.17 278 LYS A O 1
ATOM 2098 N N . VAL A 1 279 ? 127.110 22.286 103.328 1.00 19.19 279 VAL A N 1
ATOM 2099 C CA . VAL A 1 279 ? 127.882 23.255 104.112 1.00 19.83 279 VAL A CA 1
ATOM 2100 C C . VAL A 1 279 ? 128.163 24.511 103.275 1.00 19.68 279 VAL A C 1
ATOM 2101 O O . VAL A 1 279 ? 129.320 24.833 102.997 1.00 19.78 279 VAL A O 1
ATOM 2105 N N . PRO A 1 280 ? 127.098 25.231 102.866 1.00 20.21 280 PRO A N 1
ATOM 2106 C CA . PRO A 1 280 ? 127.302 26.440 102.066 1.00 22.76 280 PRO A CA 1
ATOM 2107 C C . PRO A 1 280 ? 127.887 27.578 102.896 1.00 23.19 280 PRO A C 1
ATOM 2108 O O . PRO A 1 280 ? 127.762 27.575 104.118 1.00 21.22 280 PRO A O 1
ATOM 2112 N N . LYS A 1 281 ? 128.513 28.545 102.231 1.00 27.59 281 LYS A N 1
ATOM 2113 C CA . LYS A 1 281 ? 129.152 29.667 102.924 1.00 30.40 281 LYS A CA 1
ATOM 2114 C C . LYS A 1 281 ? 128.180 30.498 103.769 1.00 28.26 281 LYS A C 1
ATOM 2115 O O . LYS A 1 281 ? 128.571 31.042 104.802 1.00 28.79 281 LYS A O 1
ATOM 2121 N N . ASP A 1 282 ? 126.922 30.579 103.340 1.00 26.33 282 ASP A N 1
ATOM 2122 C CA . ASP A 1 282 ? 125.916 31.403 104.027 1.00 26.33 282 ASP A CA 1
ATOM 2123 C C . ASP A 1 282 ? 125.120 30.653 105.104 1.00 23.02 282 ASP A C 1
ATOM 2124 O O . ASP A 1 282 ? 124.114 31.161 105.599 1.00 22.71 282 ASP A O 1
ATOM 2129 N N . ARG A 1 283 ? 125.565 29.452 105.467 1.00 22.08 283 ARG A N 1
ATOM 2130 C CA . ARG A 1 283 ? 124.854 28.642 106.457 1.00 20.59 283 ARG A CA 1
ATOM 2131 C C . ARG A 1 283 ? 124.795 29.331 107.821 1.00 19.55 283 ARG A C 1
ATOM 2132 O O . ARG A 1 283 ? 125.772 29.938 108.263 1.00 19.25 283 ARG A O 1
ATOM 2140 N N . ARG A 1 284 ? 123.641 29.242 108.476 1.00 18.30 284 ARG A N 1
ATOM 2141 C CA . ARG A 1 284 ? 123.484 29.771 109.828 1.00 17.16 284 ARG A CA 1
ATOM 2142 C C . ARG A 1 284 ? 124.093 28.776 110.807 1.00 17.14 284 ARG A C 1
ATOM 2143 O O . ARG A 1 284 ? 123.662 27.625 110.882 1.00 17.28 284 ARG A O 1
ATOM 2151 N N . THR A 1 285 ? 125.108 29.218 111.543 1.00 16.44 285 THR A N 1
ATOM 2152 C CA . THR A 1 285 ? 125.819 28.338 112.465 1.00 16.46 285 THR A CA 1
ATOM 2153 C C . THR A 1 285 ? 124.963 28.062 113.692 1.00 15.48 285 THR A C 1
ATOM 2154 O O . THR A 1 285 ? 123.979 28.757 113.938 1.00 15.32 285 THR A O 1
ATOM 2158 N N . ILE A 1 286 ? 125.338 27.046 114.464 1.00 14.76 286 ILE A N 1
ATOM 2159 C CA . ILE A 1 286 ? 124.623 26.746 115.706 1.00 15.34 286 ILE A CA 1
ATOM 2160 C C . ILE A 1 286 ? 124.753 27.909 116.697 1.00 15.80 286 ILE A C 1
ATOM 2161 O O . ILE A 1 286 ? 123.857 28.141 117.506 1.00 16.04 286 ILE A O 1
ATOM 2166 N N . TRP A 1 287 ? 125.861 28.646 116.616 1.00 15.54 287 TRP A N 1
ATOM 2167 C CA . TRP A 1 287 ? 126.056 29.847 117.432 1.00 15.33 287 TRP A CA 1
ATOM 2168 C C . TRP A 1 287 ? 124.998 30.909 117.120 1.00 15.95 287 TRP A C 1
ATOM 2169 O O . TRP A 1 287 ? 124.468 31.555 118.025 1.00 16.08 287 TRP A O 1
ATOM 2180 N N . THR A 1 288 ? 124.699 31.087 115.837 1.00 15.28 288 THR A N 1
ATOM 2181 C CA . THR A 1 288 ? 123.664 32.030 115.410 1.00 15.46 288 THR A CA 1
ATOM 2182 C C . THR A 1 288 ? 122.292 31.587 115.919 1.00 15.31 288 THR A C 1
ATOM 2183 O O . THR A 1 288 ? 121.526 32.399 116.438 1.00 16.36 288 THR A O 1
ATOM 2187 N N . VAL A 1 289 ? 121.993 30.297 115.795 1.00 14.38 289 VAL A N 1
ATOM 2188 C CA . VAL A 1 289 ? 120.712 29.766 116.269 1.00 14.28 289 VAL A CA 1
ATOM 2189 C C . VAL A 1 289 ? 120.596 29.926 117.789 1.00 13.16 289 VAL A C 1
ATOM 2190 O O . VAL A 1 289 ? 119.528 30.260 118.303 1.00 13.54 289 VAL A O 1
ATOM 2194 N N . LEU A 1 290 ? 121.700 29.707 118.499 1.00 12.82 290 LEU A N 1
ATOM 2195 C CA . LEU A 1 290 ? 121.738 29.881 119.958 1.00 13.50 290 LEU A CA 1
ATOM 2196 C C . LEU A 1 290 ? 121.430 31.312 120.409 1.00 14.47 290 LEU A C 1
ATOM 2197 O O . LEU A 1 290 ? 120.920 31.521 121.511 1.00 15.04 290 LEU A O 1
ATOM 2202 N N . LYS A 1 291 ? 121.749 32.286 119.562 1.00 15.73 291 LYS A N 1
ATOM 2203 C CA . LYS A 1 291 ? 121.477 33.697 119.860 1.00 16.80 291 LYS A CA 1
ATOM 2204 C C . LYS A 1 291 ? 120.114 34.180 119.349 1.00 17.63 291 LYS A C 1
ATOM 2205 O O . LYS A 1 291 ? 119.605 35.197 119.822 1.00 18.86 291 LYS A O 1
ATOM 2211 N N . GLU A 1 292 ? 119.525 33.464 118.391 1.00 17.26 292 GLU A N 1
ATOM 2212 C CA . GLU A 1 292 ? 118.340 33.964 117.681 1.00 17.93 292 GLU A CA 1
ATOM 2213 C C . GLU A 1 292 ? 117.045 33.173 117.899 1.00 16.64 292 GLU A C 1
ATOM 2214 O O . GLU A 1 292 ? 115.957 33.747 117.814 1.00 17.15 292 GLU A O 1
ATOM 2220 N N . GLN A 1 293 ? 117.152 31.871 118.157 1.00 15.08 293 GLN A N 1
ATOM 2221 C CA . GLN A 1 293 ? 115.966 31.010 118.281 1.00 14.39 293 GLN A CA 1
ATOM 2222 C C . GLN A 1 293 ? 115.954 30.079 119.500 1.00 14.42 293 GLN A C 1
ATOM 2223 O O . GLN A 1 293 ? 114.985 29.342 119.702 1.00 15.74 293 GLN A O 1
ATOM 2229 N N . ILE A 1 294 ? 117.013 30.106 120.303 1.00 13.90 294 ILE A N 1
ATOM 2230 C CA . ILE A 1 294 ? 117.108 29.260 121.485 1.00 14.01 294 ILE A CA 1
ATOM 2231 C C . ILE A 1 294 ? 117.180 30.107 122.753 1.00 15.09 294 ILE A C 1
ATOM 2232 O O . ILE A 1 294 ? 117.927 31.087 122.821 1.00 15.53 294 ILE A O 1
ATOM 2237 N N . TYR A 1 295 ? 116.363 29.733 123.733 1.00 14.17 295 TYR A N 1
ATOM 2238 C CA . TYR A 1 295 ? 116.489 30.198 125.106 1.00 13.70 295 TYR A CA 1
ATOM 2239 C C . TYR A 1 295 ? 116.978 29.019 125.939 1.00 12.68 295 TYR A C 1
ATOM 2240 O O . TYR A 1 295 ? 116.704 27.868 125.611 1.00 13.70 295 TYR A O 1
ATOM 2249 N N . LEU A 1 296 ? 117.712 29.304 127.008 1.00 12.64 296 LEU A N 1
ATOM 2250 C CA . LEU A 1 296 ? 118.222 28.255 127.889 1.00 12.50 296 LEU A CA 1
ATOM 2251 C C . LEU A 1 296 ? 117.701 28.509 129.291 1.00 13.54 296 LEU A C 1
ATOM 2252 O O . LEU A 1 296 ? 117.695 29.652 129.751 1.00 14.42 296 LEU A O 1
ATOM 2257 N N . ASP A 1 297 ? 117.248 27.463 129.977 1.00 13.70 297 ASP A N 1
ATOM 2258 C CA . ASP A 1 297 ? 116.966 27.615 131.401 1.00 14.47 297 ASP A CA 1
ATOM 2259 C C . ASP A 1 297 ? 118.299 27.653 132.153 1.00 14.81 297 ASP A C 1
ATOM 2260 O O . ASP A 1 297 ? 119.350 27.349 131.585 1.00 15.41 297 ASP A O 1
ATOM 2265 N N . ALA A 1 298 ? 118.260 28.065 133.412 1.00 15.05 298 ALA A N 1
ATOM 2266 C CA . ALA A 1 298 ? 119.477 28.202 134.211 1.00 16.17 298 ALA A CA 1
ATOM 2267 C C . ALA A 1 298 ? 119.612 27.076 135.236 1.00 16.79 298 ALA A C 1
ATOM 2268 O O . ALA A 1 298 ? 120.265 27.241 136.268 1.00 18.25 298 ALA A O 1
ATOM 2270 N N . VAL A 1 299 ? 119.010 25.927 134.937 1.00 15.44 299 VAL A N 1
ATOM 2271 C CA . VAL A 1 299 ? 119.032 24.785 135.845 1.00 15.04 299 VAL A CA 1
ATOM 2272 C C . VAL A 1 299 ? 120.306 23.988 135.558 1.00 15.06 299 VAL A C 1
ATOM 2273 O O . VAL A 1 299 ? 120.279 22.951 134.892 1.00 14.76 299 VAL A O 1
ATOM 2277 N N . ILE A 1 300 ? 121.425 24.511 136.054 1.00 15.22 300 ILE A N 1
ATOM 2278 C CA . ILE A 1 300 ? 122.755 23.976 135.747 1.00 15.09 300 ILE A CA 1
ATOM 2279 C C . ILE A 1 300 ? 123.648 23.791 136.993 1.00 15.70 300 ILE A C 1
ATOM 2280 O O . ILE A 1 300 ? 124.698 23.158 136.909 1.00 16.32 300 ILE A O 1
ATOM 2285 N N . TYR A 1 301 ? 123.235 24.345 138.137 1.00 17.17 301 TYR A N 1
ATOM 2286 C CA . TYR A 1 301 ? 123.848 24.057 139.452 1.00 18.16 301 TYR A CA 1
ATOM 2287 C C . TYR A 1 301 ? 125.286 24.538 139.665 1.00 22.29 301 TYR A C 1
ATOM 2288 O O . TYR A 1 301 ? 125.890 24.236 140.697 1.00 27.01 301 TYR A O 1
ATOM 2297 N N . SER A 1 302 ? 125.831 25.288 138.714 1.00 19.46 302 SER A N 1
ATOM 2298 C CA . SER A 1 302 ? 127.182 25.821 138.848 1.00 20.58 302 SER A CA 1
ATOM 2299 C C . SER A 1 302 ? 127.362 27.072 138.001 1.00 19.62 302 SER A C 1
ATOM 2300 O O . SER A 1 302 ? 126.831 27.170 136.895 1.00 17.53 302 SER A O 1
ATOM 2303 N N . GLU A 1 303 ? 128.120 28.025 138.536 1.00 21.09 303 GLU A N 1
ATOM 2304 C CA . GLU A 1 303 ? 128.509 29.216 137.784 1.00 23.12 303 GLU A CA 1
ATOM 2305 C C . GLU A 1 303 ? 129.336 28.865 136.541 1.00 21.16 303 GLU A C 1
ATOM 2306 O O . GLU A 1 303 ? 129.326 29.605 135.560 1.00 20.54 303 GLU A O 1
ATOM 2312 N N . VAL A 1 304 ? 130.043 27.736 136.590 1.00 20.02 304 VAL A N 1
ATOM 2313 C CA . VAL A 1 304 ? 130.846 27.268 135.458 1.00 19.76 304 VAL A CA 1
ATOM 2314 C C . VAL A 1 304 ? 129.952 26.984 134.252 1.00 19.02 304 VAL A C 1
ATOM 2315 O O . VAL A 1 304 ? 130.162 27.535 133.170 1.00 18.30 304 VAL A O 1
ATOM 2319 N N . GLY A 1 305 ? 128.960 26.122 134.446 1.00 18.03 305 GLY A N 1
ATOM 2320 C CA . GLY A 1 305 ? 127.986 25.822 133.399 1.00 17.97 305 GLY A CA 1
ATOM 2321 C C . GLY A 1 305 ? 127.194 27.049 132.979 1.00 17.91 305 GLY A C 1
ATOM 2322 O O . GLY A 1 305 ? 126.995 27.294 131.789 1.00 16.40 305 GLY A O 1
ATOM 2323 N N . LEU A 1 306 ? 126.754 27.835 133.956 1.00 18.10 306 LEU A N 1
ATOM 2324 C CA . LEU A 1 306 ? 125.938 29.013 133.661 1.00 18.90 306 LEU A CA 1
ATOM 2325 C C . LEU A 1 306 ? 126.692 30.034 132.805 1.00 19.24 306 LEU A C 1
ATOM 2326 O O . LEU A 1 306 ? 126.115 30.613 131.884 1.00 19.82 306 LEU A O 1
ATOM 2331 N N . GLN A 1 307 ? 127.973 30.248 133.099 1.00 18.68 307 GLN A N 1
ATOM 2332 C CA . GLN A 1 307 ? 128.779 31.187 132.316 1.00 19.48 307 GLN A CA 1
ATOM 2333 C C . GLN A 1 307 ? 128.897 30.744 130.855 1.00 17.34 307 GLN A C 1
ATOM 2334 O O . GLN A 1 307 ? 128.827 31.570 129.946 1.00 16.94 307 GLN A O 1
ATOM 2340 N N . ALA A 1 308 ? 129.071 29.443 130.636 1.00 15.48 308 ALA A N 1
ATOM 2341 C CA . ALA A 1 308 ? 129.094 28.895 129.279 1.00 15.57 308 ALA A CA 1
ATOM 2342 C C . ALA A 1 308 ? 127.759 29.114 128.563 1.00 15.45 308 ALA A C 1
ATOM 2343 O O . ALA A 1 308 ? 127.734 29.448 127.379 1.00 15.81 308 ALA A O 1
ATOM 2345 N N . ALA A 1 309 ? 126.657 28.926 129.286 1.00 14.72 309 ALA A N 1
ATOM 2346 C CA . ALA A 1 309 ? 125.318 29.147 128.732 1.00 13.45 309 ALA A CA 1
ATOM 2347 C C . ALA A 1 309 ? 125.100 30.617 128.357 1.00 14.52 309 ALA A C 1
ATOM 2348 O O . ALA A 1 309 ? 124.570 30.916 127.286 1.00 15.95 309 ALA A O 1
ATOM 2350 N N . ILE A 1 310 ? 125.524 31.521 129.237 1.00 15.29 310 ILE A N 1
ATOM 2351 C CA . ILE A 1 310 ? 125.415 32.965 128.995 1.00 17.13 310 ILE A CA 1
ATOM 2352 C C . ILE A 1 310 ? 126.281 33.390 127.808 1.00 17.57 310 ILE A C 1
ATOM 2353 O O . ILE A 1 310 ? 125.848 34.182 126.973 1.00 17.95 310 ILE A O 1
ATOM 2358 N N . ALA A 1 311 ? 127.493 32.849 127.724 1.00 18.29 311 ALA A N 1
ATOM 2359 C CA . ALA A 1 311 ? 128.373 33.118 126.585 1.00 20.78 311 ALA A CA 1
ATOM 2360 C C . ALA A 1 311 ? 127.766 32.644 125.258 1.00 20.60 311 ALA A C 1
ATOM 2361 O O . ALA A 1 311 ? 128.023 33.235 124.210 1.00 21.74 311 ALA A O 1
ATOM 2363 N N . SER A 1 312 ? 126.957 31.587 125.310 1.00 16.76 312 SER A N 1
ATOM 2364 C CA . SER A 1 312 ? 126.371 30.997 124.106 1.00 16.65 312 SER A CA 1
ATOM 2365 C C . SER A 1 312 ? 125.103 31.707 123.631 1.00 18.07 312 SER A C 1
ATOM 2366 O O . SER A 1 312 ? 124.950 31.962 122.440 1.00 19.05 312 SER A O 1
ATOM 2369 N N . SER A 1 313 ? 124.196 32.012 124.554 1.00 17.68 313 SER A N 1
ATOM 2370 C CA . SER A 1 313 ? 122.890 32.575 124.193 1.00 16.53 313 SER A CA 1
ATOM 2371 C C . SER A 1 313 ? 122.692 34.025 124.630 1.00 17.22 313 SER A C 1
ATOM 2372 O O . SER A 1 313 ? 121.789 34.692 124.132 1.00 17.65 313 SER A O 1
ATOM 2375 N N . GLY A 1 314 ? 123.522 34.502 125.555 1.00 17.49 314 GLY A N 1
ATOM 2376 C CA . GLY A 1 314 ? 123.412 35.869 126.067 1.00 17.49 314 GLY A CA 1
ATOM 2377 C C . GLY A 1 314 ? 122.556 35.920 127.319 1.00 19.00 314 GLY A C 1
ATOM 2378 O O . GLY A 1 314 ? 121.624 35.131 127.475 1.00 18.73 314 GLY A O 1
ATOM 2379 N N . ALA A 1 315 ? 122.868 36.863 128.205 1.00 20.67 315 ALA A N 1
ATOM 2380 C CA . ALA A 1 315 ? 122.161 37.010 129.483 1.00 22.43 315 ALA A CA 1
ATOM 2381 C C . ALA A 1 315 ? 120.664 37.290 129.324 1.00 21.65 315 ALA A C 1
ATOM 2382 O O . ALA A 1 315 ? 119.877 36.973 130.218 1.00 23.47 315 ALA A O 1
ATOM 2384 N N . ASP A 1 316 ? 120.276 37.876 128.192 1.00 19.72 316 ASP A N 1
ATOM 2385 C CA . ASP A 1 316 ? 118.864 38.160 127.907 1.00 19.83 316 ASP A CA 1
ATOM 2386 C C . ASP A 1 316 ? 118.069 36.931 127.450 1.00 17.09 316 ASP A C 1
ATOM 2387 O O . ASP A 1 316 ? 116.854 37.019 127.266 1.00 16.66 316 ASP A O 1
ATOM 2392 N N . ARG A 1 317 ? 118.742 35.793 127.277 1.00 15.58 317 ARG A N 1
ATOM 2393 C CA . ARG A 1 317 ? 118.082 34.570 126.818 1.00 14.87 317 ARG A CA 1
ATOM 2394 C C . ARG A 1 317 ? 118.235 33.390 127.797 1.00 15.81 317 ARG A C 1
ATOM 2395 O O . ARG A 1 317 ? 117.981 32.239 127.432 1.00 16.68 317 ARG A O 1
ATOM 2403 N N . LEU A 1 318 ? 118.642 33.689 129.033 1.00 15.91 318 LEU A N 1
ATOM 2404 C CA . LEU A 1 318 ? 118.712 32.699 130.118 1.00 14.92 318 LEU A CA 1
ATOM 2405 C C . LEU A 1 318 ? 117.542 32.910 131.079 1.00 14.84 318 LEU A C 1
ATOM 2406 O O . LEU A 1 318 ? 117.209 34.049 131.412 1.00 15.56 318 LEU A O 1
ATOM 2411 N N . MET A 1 319 ? 116.932 31.815 131.530 1.00 14.76 319 MET A N 1
ATOM 2412 C CA . MET A 1 319 ? 115.759 31.889 132.407 1.00 15.25 319 MET A CA 1
ATOM 2413 C C . MET A 1 319 ? 115.855 30.942 133.598 1.00 15.19 319 MET A C 1
ATOM 2414 O O . MET A 1 319 ? 116.046 29.737 133.434 1.00 15.26 319 MET A O 1
ATOM 2419 N N . PHE A 1 320 ? 115.697 31.498 134.796 1.00 15.90 320 PHE A N 1
ATOM 2420 C CA . PHE A 1 320 ? 115.703 30.718 136.031 1.00 14.67 320 PHE A CA 1
ATOM 2421 C C . PHE A 1 320 ? 114.609 29.648 136.046 1.00 14.13 320 PHE A C 1
ATOM 2422 O O . PHE A 1 320 ? 113.497 29.869 135.564 1.00 13.77 320 PHE A O 1
ATOM 2430 N N . GLY A 1 321 ? 114.951 28.489 136.599 1.00 15.65 321 GLY A N 1
ATOM 2431 C CA . GLY A 1 321 ? 113.998 27.407 136.841 1.00 16.64 321 GLY A CA 1
ATOM 2432 C C . GLY A 1 321 ? 114.444 26.588 138.038 1.00 16.56 321 GLY A C 1
ATOM 2433 O O . GLY A 1 321 ? 115.566 26.754 138.516 1.00 16.91 321 GLY A O 1
ATOM 2434 N N . THR A 1 322 ? 113.575 25.702 138.520 1.00 15.33 322 THR A N 1
ATOM 2435 C CA . THR A 1 322 ? 113.873 24.881 139.701 1.00 15.20 322 THR A CA 1
ATOM 2436 C C . THR A 1 322 ? 113.823 23.371 139.458 1.00 14.28 322 THR A C 1
ATOM 2437 O O . THR A 1 322 ? 114.402 22.607 140.225 1.00 15.65 322 THR A O 1
ATOM 2441 N N . ASP A 1 323 ? 113.120 22.950 138.409 1.00 13.47 323 ASP A N 1
ATOM 2442 C CA . ASP A 1 323 ? 112.815 21.540 138.173 1.00 14.26 323 ASP A CA 1
ATOM 2443 C C . ASP A 1 323 ? 111.990 20.939 139.327 1.00 14.23 323 ASP A C 1
ATOM 2444 O O . ASP A 1 323 ? 112.063 19.740 139.593 1.00 14.98 323 ASP A O 1
ATOM 2449 N N . HIS A 1 324 ? 111.201 21.774 140.002 1.00 13.93 324 HIS A N 1
ATOM 2450 C CA . HIS A 1 324 ? 110.300 21.304 141.054 1.00 14.18 324 HIS A CA 1
ATOM 2451 C C . HIS A 1 324 ? 109.283 20.342 140.433 1.00 15.30 324 HIS A C 1
ATOM 2452 O O . HIS A 1 324 ? 108.771 20.621 139.343 1.00 15.68 324 HIS A O 1
ATOM 2459 N N . PRO A 1 325 ? 108.967 19.224 141.117 1.00 16.29 325 PRO A N 1
ATOM 2460 C CA . PRO A 1 325 ? 109.375 18.789 142.448 1.00 15.50 325 PRO A CA 1
ATOM 2461 C C . PRO A 1 325 ? 110.412 17.659 142.454 1.00 17.11 325 PRO A C 1
ATOM 2462 O O . PRO A 1 325 ? 110.405 16.832 143.364 1.00 18.25 325 PRO A O 1
ATOM 2466 N N . PHE A 1 326 ? 111.307 17.628 141.472 1.00 18.27 326 PHE A N 1
ATOM 2467 C CA . PHE A 1 326 ? 112.129 16.428 141.251 1.00 19.13 326 PHE A CA 1
ATOM 2468 C C . PHE A 1 326 ? 113.321 16.240 142.191 1.00 21.00 326 PHE A C 1
ATOM 2469 O O . PHE A 1 326 ? 113.803 15.114 142.343 1.00 22.48 326 PHE A O 1
ATOM 2477 N N . PHE A 1 327 ? 113.787 17.311 142.832 1.00 19.46 327 PHE A N 1
ATOM 2478 C CA . PHE A 1 327 ? 114.947 17.209 143.727 1.00 19.42 327 PHE A CA 1
ATOM 2479 C C . PHE A 1 327 ? 114.676 17.779 145.123 1.00 19.40 327 PHE A C 1
ATOM 2480 O O . PHE A 1 327 ? 115.272 18.784 145.517 1.00 19.61 327 PHE A O 1
ATOM 2488 N N . PRO A 1 328 ? 113.784 17.122 145.886 1.00 20.23 328 PRO A N 1
ATOM 2489 C CA . PRO A 1 328 ? 113.525 17.559 147.255 1.00 20.11 328 PRO A CA 1
ATOM 2490 C C . PRO A 1 328 ? 114.722 17.279 148.159 1.00 21.70 328 PRO A C 1
ATOM 2491 O O . PRO A 1 328 ? 115.542 16.418 147.837 1.00 22.55 328 PRO A O 1
ATOM 2495 N N . PRO A 1 329 ? 114.831 18.001 149.286 1.00 22.18 329 PRO A N 1
ATOM 2496 C CA . PRO A 1 329 ? 115.885 17.653 150.239 1.00 23.70 329 PRO A CA 1
ATOM 2497 C C . PRO A 1 329 ? 115.670 16.244 150.788 1.00 25.81 329 PRO A C 1
ATOM 2498 O O . PRO A 1 329 ? 114.533 15.854 151.049 1.00 25.66 329 PRO A O 1
ATOM 2502 N N . ILE A 1 330 ? 116.749 15.483 150.935 1.00 27.82 330 ILE A N 1
ATOM 2503 C CA . ILE A 1 330 ? 116.650 14.102 151.409 1.00 28.83 330 ILE A CA 1
ATOM 2504 C C . ILE A 1 330 ? 116.520 14.050 152.930 1.00 30.78 330 ILE A C 1
ATOM 2505 O O . ILE A 1 330 ? 115.803 13.200 153.460 1.00 32.22 330 ILE A O 1
ATOM 2510 N N . GLU A 1 331 ? 117.195 14.964 153.626 1.00 28.05 331 GLU A N 1
ATOM 2511 C CA . GLU A 1 331 ? 117.210 14.952 155.092 1.00 30.04 331 GLU A CA 1
ATOM 2512 C C . GLU A 1 331 ? 116.507 16.146 155.752 1.00 34.45 331 GLU A C 1
ATOM 2513 O O . GLU A 1 331 ? 115.887 15.986 156.803 1.00 37.42 331 GLU A O 1
ATOM 2519 N N . GLU A 1 332 ? 116.591 17.328 155.143 1.00 29.99 332 GLU A N 1
ATOM 2520 C CA . GLU A 1 332 ? 115.899 18.512 155.668 1.00 28.47 332 GLU A CA 1
ATOM 2521 C C . GLU A 1 332 ? 114.408 18.466 155.325 1.00 25.40 332 GLU A C 1
ATOM 2522 O O . GLU A 1 332 ? 113.988 17.717 154.440 1.00 24.46 332 GLU A O 1
ATOM 2528 N N . ASP A 1 333 ? 113.618 19.277 156.025 1.00 23.07 333 ASP A N 1
ATOM 2529 C CA . ASP A 1 333 ? 112.157 1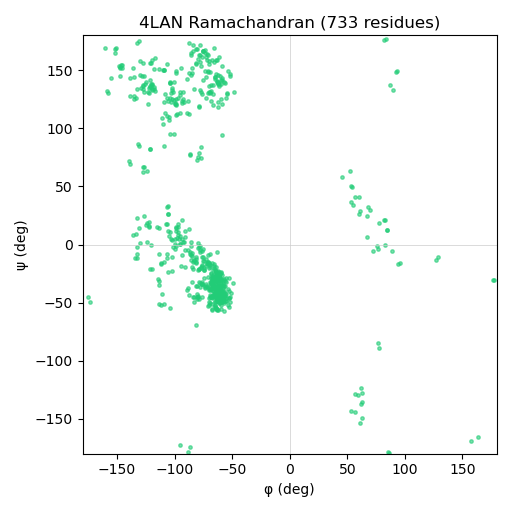9.279 155.872 1.00 20.79 333 ASP A CA 1
ATOM 2530 C C . ASP A 1 333 ? 111.740 19.672 154.452 1.00 21.63 333 ASP A C 1
ATOM 2531 O O . ASP A 1 333 ? 112.073 20.760 153.980 1.00 22.55 333 ASP A O 1
ATOM 2536 N N . VAL A 1 334 ? 110.993 18.794 153.785 1.00 19.64 334 VAL A N 1
ATOM 2537 C CA . VAL A 1 334 ? 110.520 19.066 152.420 1.00 20.28 334 VAL A CA 1
ATOM 2538 C C . VAL A 1 334 ? 109.525 20.233 152.363 1.00 19.11 334 VAL A C 1
ATOM 2539 O O . VAL A 1 334 ? 109.281 20.785 151.293 1.00 18.79 334 VAL A O 1
ATOM 2543 N N . GLN A 1 335 ? 108.941 20.587 153.506 1.00 19.40 335 GLN A N 1
ATOM 2544 C CA . GLN A 1 335 ? 108.074 21.764 153.600 1.00 20.98 335 GLN A CA 1
ATOM 2545 C C . GLN A 1 335 ? 108.861 23.052 153.864 1.00 21.65 335 GLN A C 1
ATOM 2546 O O . GLN A 1 335 ? 108.297 24.145 153.815 1.00 20.50 335 GLN A O 1
ATOM 2552 N N . GLY A 1 336 ? 110.153 22.922 154.156 1.00 23.03 336 GLY A N 1
ATOM 2553 C CA . GLY A 1 336 ? 111.048 24.076 154.253 1.00 24.52 336 GLY A CA 1
ATOM 2554 C C . GLY A 1 336 ? 111.619 24.443 152.892 1.00 23.42 336 GLY A C 1
ATOM 2555 O O . GLY A 1 336 ? 111.233 23.857 151.883 1.00 21.70 336 GLY A O 1
ATOM 2556 N N . PRO A 1 337 ? 112.548 25.416 152.853 1.00 25.83 337 PRO A N 1
ATOM 2557 C CA . PRO A 1 337 ? 113.214 25.800 151.602 1.00 25.55 337 PRO A CA 1
ATOM 2558 C C . PRO A 1 337 ? 113.989 24.648 150.957 1.00 22.50 337 PRO A C 1
ATOM 2559 O O . PRO A 1 337 ? 114.556 23.815 151.664 1.00 23.66 337 PRO A O 1
ATOM 2563 N N . TRP A 1 338 ? 114.007 24.614 149.627 1.00 21.06 338 TRP A N 1
ATOM 2564 C CA . TRP A 1 338 ? 114.695 23.561 148.873 1.00 20.11 338 TRP A CA 1
ATOM 2565 C C . TRP A 1 338 ? 116.058 24.050 148.397 1.00 22.00 338 TRP A C 1
ATOM 2566 O O . TRP A 1 338 ? 116.144 25.027 147.650 1.00 22.90 338 TRP A O 1
ATOM 2577 N N . ASP A 1 339 ? 117.119 23.364 148.811 1.00 23.95 339 ASP A N 1
ATOM 2578 C CA . ASP A 1 339 ? 118.470 23.742 148.396 1.00 27.06 339 ASP A CA 1
ATOM 2579 C C . ASP A 1 339 ? 118.689 23.564 146.886 1.00 26.20 339 ASP A C 1
ATOM 2580 O O . ASP A 1 339 ? 119.536 24.241 146.305 1.00 27.75 339 ASP A O 1
ATOM 2585 N N . SER A 1 340 ? 117.922 22.671 146.258 1.00 24.70 340 SER A N 1
ATOM 2586 C CA . SER A 1 340 ? 118.014 22.455 144.808 1.00 25.01 340 SER A CA 1
ATOM 2587 C C . SER A 1 340 ? 117.556 23.683 144.017 1.00 25.62 340 SER A C 1
ATOM 2588 O O . SER A 1 340 ? 118.033 23.926 142.907 1.00 27.75 340 SER A O 1
ATOM 2591 N N . SER A 1 341 ? 116.630 24.449 144.593 1.00 23.25 341 SER A N 1
ATOM 2592 C CA . SER A 1 341 ? 116.229 25.737 144.031 1.00 24.99 341 SER A CA 1
ATOM 2593 C C . SER A 1 341 ? 117.297 26.798 144.316 1.00 25.96 341 SER A C 1
ATOM 2594 O O . SER A 1 341 ? 117.680 27.561 143.428 1.00 26.01 341 SER A O 1
ATOM 2597 N N . ARG A 1 342 ? 117.773 26.827 145.559 1.00 26.14 342 ARG A N 1
ATOM 2598 C CA . ARG A 1 342 ? 118.767 27.811 146.004 1.00 26.81 342 ARG A CA 1
ATOM 2599 C C . ARG A 1 342 ? 120.100 27.693 145.251 1.00 25.63 342 ARG A C 1
ATOM 2600 O O . ARG A 1 342 ? 120.739 28.705 144.961 1.00 26.94 342 ARG A O 1
ATOM 2608 N N . LEU A 1 343 ? 120.510 26.464 144.939 1.00 25.32 343 LEU A N 1
ATOM 2609 C CA . LEU A 1 343 ? 121.762 26.213 144.207 1.00 27.70 343 LEU A CA 1
ATOM 2610 C C . LEU A 1 343 ? 121.865 27.018 142.909 1.00 26.99 343 LEU A C 1
ATOM 2611 O O . LEU A 1 343 ? 122.905 27.612 142.620 1.00 27.45 343 LEU A O 1
ATOM 2616 N N . ASN A 1 344 ? 120.786 27.032 142.133 1.00 23.60 344 ASN A N 1
ATOM 2617 C CA . ASN A 1 344 ? 120.778 27.729 140.849 1.00 22.81 344 ASN A CA 1
ATOM 2618 C C . ASN A 1 344 ? 120.715 29.247 141.000 1.00 22.68 344 ASN A C 1
ATOM 2619 O O . ASN A 1 344 ? 121.339 29.970 140.224 1.00 22.28 344 ASN A O 1
ATOM 2624 N N . ALA A 1 345 ? 119.978 29.726 142.000 1.00 22.85 345 ALA A N 1
ATOM 2625 C CA . ALA A 1 345 ? 119.955 31.160 142.312 1.00 22.79 345 ALA A CA 1
ATOM 2626 C C . ALA A 1 345 ? 121.351 31.633 142.718 1.00 24.34 345 ALA A C 1
ATOM 2627 O O . ALA A 1 345 ? 121.788 32.715 142.327 1.00 25.55 345 ALA A O 1
ATOM 2629 N N . GLN A 1 346 ? 122.046 30.811 143.501 1.00 25.91 346 GLN A N 1
ATOM 2630 C CA . GLN A 1 346 ? 123.434 31.087 143.880 1.00 29.88 346 GLN A CA 1
ATOM 2631 C C . GLN A 1 346 ? 124.373 31.076 142.673 1.00 26.91 346 GLN A C 1
ATOM 2632 O O . GLN A 1 346 ? 125.294 31.891 142.595 1.00 28.43 346 GLN A O 1
ATOM 2638 N N . ALA A 1 347 ? 124.143 30.154 141.739 1.00 23.28 347 ALA A N 1
ATOM 2639 C CA . ALA A 1 347 ? 124.910 30.119 140.491 1.00 23.64 347 ALA A CA 1
ATOM 2640 C C . ALA A 1 347 ? 124.762 31.438 139.726 1.00 25.55 347 ALA A C 1
ATOM 2641 O O . ALA A 1 347 ? 125.748 31.989 139.229 1.00 24.52 347 ALA A O 1
ATOM 2643 N N . VAL A 1 348 ? 123.533 31.945 139.652 1.00 24.97 348 VAL A N 1
ATOM 2644 C CA . VAL A 1 348 ? 123.255 33.223 138.986 1.00 24.64 348 VAL A CA 1
ATOM 2645 C C . VAL A 1 348 ? 124.009 34.375 139.653 1.00 26.85 348 VAL A C 1
ATOM 2646 O O . VAL A 1 348 ? 124.612 35.201 138.969 1.00 28.01 348 VAL A O 1
ATOM 2650 N N . ILE A 1 349 ? 123.976 34.422 140.983 1.00 27.36 349 ILE A N 1
ATOM 2651 C CA . ILE A 1 349 ? 124.676 35.465 141.739 1.00 29.28 349 ILE A CA 1
ATOM 2652 C C . ILE A 1 349 ? 126.183 35.429 141.477 1.00 30.59 349 ILE A C 1
ATOM 2653 O O . ILE A 1 349 ? 126.793 36.463 141.205 1.00 31.59 349 ILE A O 1
ATOM 2658 N N . LYS A 1 350 ? 126.776 34.240 141.559 1.00 30.37 350 LYS A N 1
ATOM 2659 C CA . LYS A 1 350 ? 128.218 34.085 141.345 1.00 32.89 350 LYS A CA 1
ATOM 2660 C C . LYS A 1 350 ? 128.637 34.397 139.905 1.00 35.64 350 LYS A C 1
ATOM 2661 O O . LYS A 1 350 ? 129.754 34.859 139.670 1.00 36.56 350 LYS A O 1
ATOM 2667 N N . ALA A 1 351 ? 127.737 34.156 138.953 1.00 32.59 351 ALA A N 1
ATOM 2668 C CA . ALA A 1 351 ? 128.038 34.349 137.532 1.00 29.71 351 ALA A CA 1
ATOM 2669 C C . ALA A 1 351 ? 127.977 35.815 137.092 1.00 30.80 351 ALA A C 1
ATOM 2670 O O . ALA A 1 351 ? 128.880 36.291 136.403 1.00 32.66 351 ALA A O 1
ATOM 2672 N N . VAL A 1 352 ? 126.919 36.523 137.484 1.00 29.82 352 VAL A N 1
ATOM 2673 C CA . VAL A 1 352 ? 126.689 37.899 137.007 1.00 30.79 352 VAL A CA 1
ATOM 2674 C C . VAL A 1 352 ? 126.542 38.957 138.110 1.00 32.40 352 VAL A C 1
ATOM 2675 O O . VAL A 1 352 ? 126.303 40.131 137.813 1.00 32.17 352 VAL A O 1
ATOM 2679 N N . GLY A 1 353 ? 126.686 38.552 139.370 1.00 31.72 353 GLY A N 1
ATOM 2680 C CA . GLY A 1 353 ? 126.647 39.490 140.494 1.00 31.41 353 GLY A CA 1
ATOM 2681 C C . GLY A 1 353 ? 125.244 39.752 141.010 1.00 34.27 353 GLY A C 1
ATOM 2682 O O . GLY A 1 353 ? 124.309 39.934 140.230 1.00 34.56 353 GLY A O 1
ATOM 2683 N N . GLU A 1 354 ? 125.103 39.781 142.334 1.00 35.69 354 GLU A N 1
ATOM 2684 C CA . GLU A 1 354 ? 123.809 40.019 142.972 1.00 38.31 354 GLU A CA 1
ATOM 2685 C C . GLU A 1 354 ? 123.370 41.466 142.767 1.00 36.75 354 GLU A C 1
ATOM 2686 O O . GLU A 1 354 ? 124.174 42.390 142.899 1.00 36.78 354 GLU A O 1
ATOM 2692 N N . GLY A 1 355 ? 122.096 41.651 142.430 1.00 38.64 355 GLY A N 1
ATOM 2693 C CA . GLY A 1 355 ? 121.522 42.984 142.245 1.00 41.75 355 GLY A CA 1
ATOM 2694 C C . GLY A 1 355 ? 121.762 43.610 140.880 1.00 39.77 355 GLY A C 1
ATOM 2695 O O . GLY A 1 355 ? 121.304 44.724 140.624 1.00 40.94 355 GLY A O 1
ATOM 2696 N N . SER A 1 356 ? 122.471 42.901 140.002 1.00 36.56 356 SER A N 1
ATOM 2697 C CA . SER A 1 356 ? 122.755 43.394 138.655 1.00 37.37 356 SER A CA 1
ATOM 2698 C C . SER A 1 356 ? 121.521 43.268 137.765 1.00 37.09 356 SER A C 1
ATOM 2699 O O . SER A 1 356 ? 120.596 42.513 138.075 1.00 34.70 356 SER A O 1
ATOM 2702 N N . SER A 1 357 ? 121.512 44.009 136.660 1.00 34.92 357 SER A N 1
ATOM 2703 C CA . SER A 1 357 ? 120.408 43.934 135.700 1.00 34.78 357 SER A CA 1
ATOM 2704 C C . SER A 1 357 ? 120.371 42.566 135.011 1.00 31.46 357 SER A C 1
ATOM 2705 O O . SER A 1 357 ? 119.295 42.060 134.693 1.00 30.21 357 SER A O 1
ATOM 2708 N N . ASP A 1 358 ? 121.543 41.972 134.791 1.00 29.14 358 ASP A N 1
ATOM 2709 C CA . ASP A 1 358 ? 121.631 40.605 134.261 1.00 27.22 358 ASP A CA 1
ATOM 2710 C C . ASP A 1 358 ? 121.018 39.584 135.222 1.00 26.41 358 ASP A C 1
ATOM 2711 O O . ASP A 1 358 ? 120.343 38.652 134.789 1.00 24.92 358 ASP A O 1
ATOM 2716 N N . ALA A 1 359 ? 121.259 39.755 136.520 1.00 25.44 359 ALA A N 1
ATOM 2717 C CA . ALA A 1 359 ? 120.662 38.879 137.532 1.00 24.83 359 ALA A CA 1
ATOM 2718 C C . ALA A 1 359 ? 119.138 38.994 137.515 1.00 24.59 359 ALA A C 1
ATOM 2719 O O . ALA A 1 359 ? 118.435 37.985 137.524 1.00 23.83 359 ALA A O 1
ATOM 2721 N N . ALA A 1 360 ? 118.638 40.225 137.477 1.00 25.48 360 ALA A N 1
ATOM 2722 C CA . ALA A 1 360 ? 117.197 40.479 137.393 1.00 25.81 360 ALA A CA 1
ATOM 2723 C C . ALA A 1 360 ? 116.592 39.877 136.123 1.00 24.09 360 ALA A C 1
ATOM 2724 O O . ALA A 1 360 ? 115.475 39.362 136.143 1.00 22.75 360 ALA A O 1
ATOM 2726 N N . ALA A 1 361 ? 117.340 39.944 135.024 1.00 22.20 361 ALA A N 1
ATOM 2727 C CA . ALA A 1 361 ? 116.903 39.373 133.750 1.00 20.81 361 ALA A CA 1
ATOM 2728 C C . ALA A 1 361 ? 116.754 37.856 133.851 1.00 18.48 361 ALA A C 1
ATOM 2729 O O . ALA A 1 361 ? 115.695 37.302 133.554 1.00 17.79 361 ALA A O 1
ATOM 2731 N N . VAL A 1 362 ? 117.820 37.195 134.289 1.00 17.64 362 VAL A N 1
ATOM 2732 C CA . VAL A 1 362 ? 117.837 35.734 134.383 1.00 17.18 362 VAL A CA 1
ATOM 2733 C C . VAL A 1 362 ? 116.806 35.228 135.396 1.00 18.36 362 VAL A C 1
ATOM 2734 O O . VAL A 1 362 ? 116.099 34.253 135.134 1.00 17.55 362 VAL A O 1
ATOM 2738 N N . MET A 1 363 ? 116.714 35.903 136.540 1.00 18.40 363 MET A N 1
ATOM 2739 C CA . MET A 1 363 ? 115.836 35.454 137.623 1.00 18.99 363 MET A CA 1
ATOM 2740 C C . MET A 1 363 ? 114.340 35.603 137.328 1.00 18.76 363 MET A C 1
ATOM 2741 O O . MET A 1 363 ? 113.522 34.984 138.007 1.00 18.45 363 MET A O 1
ATOM 2746 N N . GLY A 1 364 ? 113.973 36.397 136.323 1.00 19.55 364 GLY A N 1
ATOM 2747 C CA . GLY A 1 364 ? 112.565 36.488 135.935 1.00 20.99 364 GLY A CA 1
ATOM 2748 C C . GLY A 1 364 ? 112.167 37.443 134.824 1.00 20.13 364 GLY A C 1
ATOM 2749 O O . GLY A 1 364 ? 111.200 37.183 134.113 1.00 19.88 364 GLY A O 1
ATOM 2750 N N . LEU A 1 365 ? 112.884 38.552 134.666 1.00 20.35 365 LEU A N 1
ATOM 2751 C CA . LEU A 1 365 ? 112.464 39.576 133.706 1.00 21.34 365 LEU A CA 1
ATOM 2752 C C . LEU A 1 365 ? 112.566 39.132 132.245 1.00 20.37 365 LEU A C 1
ATOM 2753 O O . LEU A 1 365 ? 111.794 39.600 131.408 1.00 20.04 365 LEU A O 1
ATOM 2758 N N . ASN A 1 366 ? 113.491 38.227 131.936 1.00 19.60 366 ASN A N 1
ATOM 2759 C CA . ASN A 1 366 ? 113.522 37.613 130.607 1.00 19.24 366 ASN A CA 1
ATOM 2760 C C . ASN A 1 366 ? 112.239 36.826 130.342 1.00 18.28 366 ASN A C 1
ATOM 2761 O O . ASN A 1 366 ? 111.642 36.946 129.274 1.00 17.36 366 ASN A O 1
ATOM 2766 N N . ALA A 1 367 ? 111.818 36.030 131.321 1.00 17.28 367 ALA A N 1
ATOM 2767 C CA . ALA A 1 367 ? 110.576 35.260 131.209 1.00 17.96 367 ALA A CA 1
ATOM 2768 C C . ALA A 1 367 ? 109.359 36.177 131.079 1.00 17.10 367 ALA A C 1
ATOM 2769 O O . ALA A 1 367 ? 108.483 35.939 130.247 1.00 16.29 367 ALA A O 1
ATOM 2771 N N . VAL A 1 368 ? 109.318 37.232 131.891 1.00 16.42 368 VAL A N 1
ATOM 2772 C CA . VAL A 1 368 ? 108.230 38.215 131.821 1.00 17.57 368 VAL A CA 1
ATOM 2773 C C . VAL A 1 368 ? 108.132 38.814 130.416 1.00 18.97 368 VAL A C 1
ATOM 2774 O O . VAL A 1 368 ? 107.036 38.929 129.863 1.00 19.91 368 VAL A O 1
ATOM 2778 N N . ARG A 1 369 ? 109.278 39.185 129.848 1.00 19.11 369 ARG A N 1
ATOM 2779 C CA . ARG A 1 369 ? 109.327 39.783 128.512 1.00 20.90 369 ARG A CA 1
ATOM 2780 C C . ARG A 1 369 ? 108.940 38.781 127.426 1.00 20.14 369 ARG A C 1
ATOM 2781 O O . ARG A 1 369 ? 108.030 39.030 126.635 1.00 20.81 369 ARG A O 1
ATOM 2789 N N . VAL A 1 370 ? 109.635 37.648 127.395 1.00 18.62 370 VAL A N 1
ATOM 2790 C CA . VAL A 1 370 ? 109.464 36.663 126.327 1.00 19.03 370 VAL A CA 1
ATOM 2791 C C . VAL A 1 370 ? 108.084 36.004 126.354 1.00 19.44 370 VAL A C 1
ATOM 2792 O O . VAL A 1 370 ? 107.487 35.784 125.301 1.00 19.64 370 VAL A O 1
ATOM 2796 N N . LEU A 1 371 ? 107.580 35.698 127.547 1.00 19.60 371 LEU A N 1
ATOM 2797 C CA . LEU A 1 371 ? 106.288 35.019 127.690 1.00 20.96 371 LEU A CA 1
ATOM 2798 C C . LEU A 1 371 ? 105.111 35.955 127.977 1.00 24.41 371 LEU A C 1
ATOM 2799 O O . LEU A 1 371 ? 104.008 35.486 128.249 1.00 25.24 371 LEU A O 1
ATOM 2804 N N . SER A 1 372 ? 105.335 37.266 127.909 1.00 23.37 372 SER A N 1
ATOM 2805 C CA . SER A 1 372 ? 104.279 38.247 128.170 1.00 24.00 372 SER A CA 1
ATOM 2806 C C . SER A 1 372 ? 103.495 37.878 129.429 1.00 23.71 372 SER A C 1
ATOM 2807 O O . SER A 1 372 ? 102.277 37.681 129.383 1.00 24.82 372 SER A O 1
ATOM 2810 N N . LEU A 1 373 ? 104.199 37.771 130.550 1.00 22.61 373 LEU A N 1
ATOM 2811 C CA . LEU A 1 373 ? 103.584 37.325 131.797 1.00 23.15 373 LEU A CA 1
ATOM 2812 C C . LEU A 1 373 ? 102.779 38.463 132.414 1.00 31.88 373 LEU A C 1
ATOM 2813 O O . LEU A 1 373 ? 103.173 39.074 133.407 1.00 38.45 373 LEU A O 1
ATOM 2818 N N . LYS A 1 374 ? 101.631 38.701 131.779 1.00 40.17 374 LYS A N 1
ATOM 2819 C CA . LYS A 1 374 ? 100.719 39.820 132.033 1.00 46.65 374 LYS A CA 1
ATOM 2820 C C . LYS A 1 374 ? 101.216 40.832 133.067 1.00 52.23 374 LYS A C 1
ATOM 2821 O O . LYS A 1 374 ? 101.919 41.783 132.725 1.00 57.17 374 LYS A O 1
ATOM 2827 N N . THR B 1 5 ? 160.501 31.506 121.590 1.00 83.50 5 THR B N 1
ATOM 2828 C CA . THR B 1 5 ? 159.094 31.183 121.979 1.00 82.03 5 THR B CA 1
ATOM 2829 C C . THR B 1 5 ? 159.029 29.897 122.806 1.00 74.92 5 THR B C 1
ATOM 2830 O O . THR B 1 5 ? 159.776 28.954 122.537 1.00 75.28 5 THR B O 1
ATOM 2834 N N . PRO B 1 6 ? 158.138 29.855 123.818 1.00 66.01 6 PRO B N 1
ATOM 2835 C CA . PRO B 1 6 ? 157.989 28.625 124.600 1.00 56.89 6 PRO B CA 1
ATOM 2836 C C . PRO B 1 6 ? 157.459 27.460 123.764 1.00 52.93 6 PRO B C 1
ATOM 2837 O O . PRO B 1 6 ? 156.838 27.670 122.719 1.00 53.98 6 PRO B O 1
ATOM 2841 N N . VAL B 1 7 ? 157.702 26.246 124.243 1.00 44.11 7 VAL B N 1
ATOM 2842 C CA . VAL B 1 7 ? 157.468 25.035 123.458 1.00 37.32 7 VAL B CA 1
ATOM 2843 C C . VAL B 1 7 ? 155.974 24.779 123.265 1.00 31.56 7 VAL B C 1
ATOM 2844 O O . VAL B 1 7 ? 155.206 24.830 124.223 1.00 30.92 7 VAL B O 1
ATOM 2848 N N . VAL B 1 8 ? 155.574 24.518 122.022 1.00 28.09 8 VAL B N 1
ATOM 2849 C CA . VAL B 1 8 ? 154.226 24.035 121.727 1.00 25.28 8 VAL B CA 1
ATOM 2850 C C . VAL B 1 8 ? 154.264 22.511 121.725 1.00 24.76 8 VAL B C 1
ATOM 2851 O O . VAL B 1 8 ? 155.030 21.907 120.971 1.00 24.19 8 VAL B O 1
ATOM 2855 N N . VAL B 1 9 ? 153.442 21.904 122.577 1.00 23.67 9 VAL B N 1
ATOM 2856 C CA . VAL B 1 9 ? 153.342 20.451 122.681 1.00 22.49 9 VAL B CA 1
ATOM 2857 C C . VAL B 1 9 ? 151.924 20.015 122.314 1.00 21.52 9 VAL B C 1
ATOM 2858 O O . VAL B 1 9 ? 150.951 20.607 122.781 1.00 22.02 9 VAL B O 1
ATOM 2862 N N . ASP B 1 10 ? 151.825 18.982 121.479 1.00 20.14 10 ASP B N 1
ATOM 2863 C CA . ASP B 1 10 ? 150.548 18.376 121.093 1.00 18.76 10 ASP B CA 1
ATOM 2864 C C . ASP B 1 10 ? 150.424 17.029 121.811 1.00 18.53 10 ASP B C 1
ATOM 2865 O O . ASP B 1 10 ? 151.164 16.098 121.500 1.00 19.14 10 ASP B O 1
ATOM 2870 N N . ILE B 1 11 ? 149.505 16.925 122.773 1.00 18.47 11 ILE B N 1
ATOM 2871 C CA . ILE B 1 11 ? 149.349 15.676 123.547 1.00 18.28 11 ILE B CA 1
ATOM 2872 C C . ILE B 1 11 ? 148.195 14.786 123.072 1.00 17.12 11 ILE B C 1
ATOM 2873 O O . ILE B 1 11 ? 147.914 13.756 123.686 1.00 18.47 11 ILE B O 1
ATOM 2878 N N . HIS B 1 12 ? 147.538 15.176 121.982 1.00 16.85 12 HIS B N 1
ATOM 2879 C CA . HIS B 1 12 ? 146.416 14.414 121.435 1.00 16.97 12 HIS B CA 1
ATOM 2880 C C . HIS B 1 12 ? 146.625 14.231 119.935 1.00 17.11 12 HIS B C 1
ATOM 2881 O O . HIS B 1 12 ? 146.135 15.010 119.119 1.00 17.58 12 HIS B O 1
ATOM 2888 N N . THR B 1 13 ? 147.356 13.182 119.578 1.00 17.15 13 THR B N 1
ATOM 2889 C CA . THR B 1 13 ? 147.795 12.995 118.201 1.00 17.72 13 THR B CA 1
ATOM 2890 C C . THR B 1 13 ? 148.124 11.517 117.980 1.00 18.64 13 THR B C 1
ATOM 2891 O O . THR B 1 13 ? 148.803 10.898 118.801 1.00 19.20 13 THR B O 1
ATOM 2895 N N . HIS B 1 14 ? 147.613 10.953 116.886 1.00 18.65 14 HIS B N 1
ATOM 2896 C CA . HIS B 1 14 ? 147.572 9.499 116.723 1.00 19.70 14 HIS B CA 1
ATOM 2897 C C . HIS B 1 14 ? 148.311 8.966 115.505 1.00 21.01 14 HIS B C 1
ATOM 2898 O O . HIS B 1 14 ? 148.509 9.678 114.517 1.00 21.48 14 HIS B O 1
ATOM 2905 N N . MET B 1 15 ? 148.700 7.694 115.594 1.00 22.27 15 MET B N 1
ATOM 2906 C CA . MET B 1 15 ? 149.300 6.971 114.476 1.00 21.91 15 MET B CA 1
ATOM 2907 C C . MET B 1 15 ? 148.909 5.496 114.480 1.00 23.65 15 MET B C 1
ATOM 2908 O O . MET B 1 15 ? 148.582 4.931 115.525 1.00 21.69 15 MET B O 1
ATOM 2913 N N . TYR B 1 16 ? 148.945 4.894 113.293 1.00 24.44 16 TYR B N 1
ATOM 2914 C CA . TYR B 1 16 ? 148.947 3.443 113.135 1.00 23.76 16 TYR B CA 1
ATOM 2915 C C . TYR B 1 16 ? 150.337 3.051 112.635 1.00 25.05 16 TYR B C 1
ATOM 2916 O O . TYR B 1 16 ? 150.636 3.243 111.458 1.00 26.09 16 TYR B O 1
ATOM 2925 N N . PRO B 1 17 ? 151.194 2.508 113.521 1.00 26.13 17 PRO B N 1
ATOM 2926 C CA . PRO B 1 17 ? 152.566 2.183 113.125 1.00 28.28 17 PRO B CA 1
ATOM 2927 C C . PRO B 1 17 ? 152.647 0.951 112.213 1.00 29.31 17 PRO B C 1
ATOM 2928 O O . PRO B 1 17 ? 151.704 0.161 112.177 1.00 28.20 17 PRO B O 1
ATOM 2932 N N . PRO B 1 18 ? 153.767 0.785 111.479 1.00 30.38 18 PRO B N 1
ATOM 2933 C CA . PRO B 1 18 ? 153.902 -0.338 110.542 1.00 28.98 18 PRO B CA 1
ATOM 2934 C C . PRO B 1 18 ? 153.627 -1.724 111.137 1.00 29.12 18 PRO B C 1
ATOM 2935 O O . PRO B 1 18 ? 153.000 -2.552 110.475 1.00 27.99 18 PRO B O 1
ATOM 2939 N N . SER B 1 19 ? 154.085 -1.969 112.364 1.00 28.19 19 SER B N 1
ATOM 2940 C CA . SER B 1 19 ? 153.877 -3.267 113.019 1.00 29.90 19 SER B CA 1
ATOM 2941 C C . SER B 1 19 ? 152.399 -3.523 113.323 1.00 28.75 19 SER B C 1
ATOM 2942 O O . SER B 1 19 ? 151.932 -4.660 113.246 1.00 29.48 19 SER B O 1
ATOM 2945 N N . TYR B 1 20 ? 151.673 -2.463 113.671 1.00 26.49 20 TYR B N 1
ATOM 2946 C CA . TYR B 1 20 ? 150.234 -2.552 113.924 1.00 25.15 20 TYR B CA 1
ATOM 2947 C C . TYR B 1 20 ? 149.480 -2.853 112.631 1.00 25.58 20 TYR B C 1
ATOM 2948 O O . TYR B 1 20 ? 148.587 -3.702 112.609 1.00 26.90 20 TYR B O 1
ATOM 2957 N N . ILE B 1 21 ? 149.848 -2.159 111.556 1.00 25.45 21 ILE B N 1
ATOM 2958 C CA . ILE B 1 21 ? 149.222 -2.369 110.249 1.00 27.26 21 ILE B CA 1
ATOM 2959 C C . ILE B 1 21 ? 149.506 -3.785 109.740 1.00 29.18 21 ILE B C 1
ATOM 2960 O O . ILE B 1 21 ? 148.602 -4.460 109.251 1.00 31.19 21 ILE B O 1
ATOM 2965 N N . ALA B 1 22 ? 150.755 -4.229 109.867 1.00 30.59 22 ALA B N 1
ATOM 2966 C CA . ALA B 1 22 ? 151.141 -5.585 109.461 1.00 30.68 22 ALA B CA 1
ATOM 2967 C C . ALA B 1 22 ? 150.330 -6.648 110.204 1.00 33.59 22 ALA B C 1
ATOM 2968 O O . ALA B 1 22 ? 149.921 -7.649 109.616 1.00 36.55 22 ALA B O 1
ATOM 2970 N N . MET B 1 23 ? 150.103 -6.421 111.496 1.00 32.77 23 MET B N 1
ATOM 2971 C CA . MET B 1 23 ? 149.271 -7.308 112.307 1.00 33.12 23 MET B CA 1
ATOM 2972 C C . MET B 1 23 ? 147.830 -7.326 111.791 1.00 33.26 23 MET B C 1
ATOM 2973 O O . MET B 1 23 ? 147.217 -8.389 111.699 1.00 35.33 23 MET B O 1
ATOM 2978 N N . LEU B 1 24 ? 147.300 -6.152 111.453 1.00 29.51 24 LEU B N 1
ATOM 2979 C CA . LEU B 1 24 ? 145.934 -6.045 110.929 1.00 28.66 24 LEU B CA 1
ATOM 2980 C C . LEU B 1 24 ? 145.786 -6.664 109.538 1.00 30.65 24 LEU B C 1
ATOM 2981 O O . LEU B 1 24 ? 144.725 -7.188 109.203 1.00 33.05 24 LEU B O 1
ATOM 2986 N N . GLU B 1 25 ? 146.843 -6.590 108.732 1.00 31.91 25 GLU B N 1
ATOM 2987 C CA . GLU B 1 25 ? 146.830 -7.177 107.387 1.00 35.24 25 GLU B CA 1
ATOM 2988 C C . GLU B 1 25 ? 146.727 -8.705 107.416 1.00 39.44 25 GLU B C 1
ATOM 2989 O O . GLU B 1 25 ? 146.165 -9.310 106.501 1.00 39.66 25 GLU B O 1
ATOM 2995 N N . LYS B 1 26 ? 147.269 -9.315 108.467 1.00 40.79 26 LYS B N 1
ATOM 2996 C CA . LYS B 1 26 ? 147.231 -10.772 108.630 1.00 45.07 26 LYS B CA 1
ATOM 2997 C C . LYS B 1 26 ? 145.908 -11.290 109.204 1.00 47.50 26 LYS B C 1
ATOM 2998 O O . LYS B 1 26 ? 145.637 -12.491 109.140 1.00 47.17 26 LYS B O 1
ATOM 3004 N N . ARG B 1 27 ? 145.093 -10.396 109.761 1.00 46.29 27 ARG B N 1
ATOM 3005 C CA . ARG B 1 27 ? 143.807 -10.786 110.346 1.00 48.67 27 ARG B CA 1
ATOM 3006 C C . ARG B 1 27 ? 142.780 -11.148 109.276 1.00 51.11 27 ARG B C 1
ATOM 3007 O O . ARG B 1 27 ? 142.747 -10.543 108.203 1.00 48.71 27 ARG B O 1
ATOM 3015 N N . GLN B 1 28 ? 141.948 -12.140 109.583 1.00 54.66 28 GLN B N 1
ATOM 3016 C CA . GLN B 1 28 ? 140.882 -12.581 108.682 1.00 57.29 28 GLN B CA 1
ATOM 3017 C C . GLN B 1 28 ? 139.511 -12.060 109.119 1.00 59.69 28 GLN B C 1
ATOM 3018 O O . GLN B 1 28 ? 138.539 -12.167 108.369 1.00 59.39 28 GLN B O 1
ATOM 3024 N N . THR B 1 29 ? 139.436 -11.503 110.328 1.00 58.11 29 THR B N 1
ATOM 3025 C CA . THR B 1 29 ? 138.187 -10.960 110.861 1.00 55.63 29 THR B CA 1
ATOM 3026 C C . THR B 1 29 ? 138.363 -9.525 111.349 1.00 53.22 29 THR B C 1
ATOM 3027 O O . THR B 1 29 ? 139.470 -9.097 111.683 1.00 52.71 29 THR B O 1
ATOM 3031 N N . ILE B 1 30 ? 137.249 -8.797 111.375 1.00 49.27 30 ILE B N 1
ATOM 3032 C CA . ILE B 1 30 ? 137.196 -7.405 111.823 1.00 47.77 30 ILE B CA 1
ATOM 3033 C C . ILE B 1 30 ? 137.915 -7.212 113.160 1.00 45.56 30 ILE B C 1
ATOM 3034 O O . ILE B 1 30 ? 137.681 -7.975 114.098 1.00 47.98 30 ILE B O 1
ATOM 3039 N N . PRO B 1 31 ? 138.795 -6.195 113.257 1.00 43.14 31 PRO B N 1
ATOM 3040 C CA . PRO B 1 31 ? 139.235 -5.262 112.221 1.00 41.22 31 PRO B CA 1
ATOM 3041 C C . PRO B 1 31 ? 140.384 -5.834 111.394 1.00 39.56 31 PRO B C 1
ATOM 3042 O O . PRO B 1 31 ? 141.155 -6.655 111.896 1.00 38.96 31 PRO B O 1
ATOM 3046 N N . LEU B 1 32 ? 140.498 -5.400 110.141 1.00 38.16 32 LEU B N 1
ATOM 3047 C CA . LEU B 1 32 ? 141.571 -5.868 109.263 1.00 39.01 32 LEU B CA 1
ATOM 3048 C C . LEU B 1 32 ? 141.953 -4.838 108.203 1.00 36.04 32 LEU B C 1
ATOM 3049 O O . LEU B 1 32 ? 141.220 -3.878 107.958 1.00 38.38 32 LEU B O 1
ATOM 3054 N N . VAL B 1 33 ? 143.115 -5.054 107.590 1.00 35.75 33 VAL B N 1
ATOM 3055 C CA . VAL B 1 33 ? 143.617 -4.205 106.510 1.00 36.23 33 VAL B CA 1
ATOM 3056 C C . VAL B 1 33 ? 143.847 -5.050 105.258 1.00 35.23 33 VAL B C 1
ATOM 3057 O O . VAL B 1 33 ? 144.289 -6.196 105.346 1.00 37.37 33 VAL B O 1
ATOM 3061 N N . ARG B 1 34 ? 143.526 -4.481 104.099 1.00 36.37 34 ARG B N 1
ATOM 3062 C CA . ARG B 1 34 ? 143.807 -5.110 102.808 1.00 40.36 34 ARG B CA 1
ATOM 3063 C C . ARG B 1 34 ? 144.314 -4.057 101.829 1.00 39.87 34 ARG B C 1
ATOM 3064 O O . ARG B 1 34 ? 143.850 -2.915 101.844 1.00 41.63 34 ARG B O 1
ATOM 3072 N N . THR B 1 35 ? 145.267 -4.447 100.987 1.00 39.89 35 THR B N 1
ATOM 3073 C CA . THR B 1 35 ? 145.803 -3.566 99.951 1.00 44.57 35 THR B CA 1
ATOM 3074 C C . THR B 1 35 ? 145.287 -3.991 98.582 1.00 48.88 35 THR B C 1
ATOM 3075 O O . THR B 1 35 ? 144.924 -5.151 98.377 1.00 45.64 35 THR B O 1
ATOM 3079 N N . PHE B 1 36 ? 145.255 -3.037 97.655 1.00 51.81 36 PHE B N 1
ATOM 3080 C CA . PHE B 1 36 ? 144.780 -3.270 96.291 1.00 52.90 36 PHE B CA 1
ATOM 3081 C C . PHE B 1 36 ? 145.729 -2.601 95.294 1.00 55.19 36 PHE B C 1
ATOM 3082 O O . PHE B 1 36 ? 146.375 -1.608 95.630 1.00 55.07 36 PHE B O 1
ATOM 3090 N N . PRO B 1 37 ? 145.823 -3.144 94.064 1.00 55.48 37 PRO B N 1
ATOM 3091 C CA . PRO B 1 37 ? 146.655 -2.496 93.038 1.00 54.39 37 PRO B CA 1
ATOM 3092 C C . PRO B 1 37 ? 146.093 -1.153 92.564 1.00 56.54 37 PRO B C 1
ATOM 3093 O O . PRO B 1 37 ? 146.862 -0.242 92.252 1.00 55.17 37 PRO B O 1
ATOM 3097 N N . GLN B 1 38 ? 144.767 -1.040 92.520 1.00 57.56 38 GLN B N 1
ATOM 3098 C CA . GLN B 1 38 ? 144.101 0.195 92.084 1.00 61.07 38 GLN B CA 1
ATOM 3099 C C . GLN B 1 38 ? 144.070 1.293 93.157 1.00 59.94 38 GLN B C 1
ATOM 3100 O O . GLN B 1 38 ? 143.548 2.383 92.911 1.00 61.18 38 GLN B O 1
ATOM 3106 N N . ALA B 1 39 ? 144.618 1.003 94.337 1.00 58.13 39 ALA B N 1
ATOM 3107 C CA . ALA B 1 39 ? 144.661 1.956 95.443 1.00 54.38 39 ALA B CA 1
ATOM 3108 C C . ALA B 1 39 ? 146.102 2.192 95.887 1.00 60.29 39 ALA B C 1
ATOM 3109 O O . ALA B 1 39 ? 146.870 1.243 96.049 1.00 59.14 39 ALA B O 1
ATOM 3111 N N . ASP B 1 40 ? 146.456 3.458 96.093 1.00 69.97 40 ASP B N 1
ATOM 3112 C CA . ASP B 1 40 ? 147.794 3.827 96.583 1.00 77.40 40 ASP B CA 1
ATOM 3113 C C . ASP B 1 40 ? 147.853 3.899 98.118 1.00 68.13 40 ASP B C 1
ATOM 3114 O O . ASP B 1 40 ? 148.868 4.310 98.686 1.00 70.87 40 ASP B O 1
ATOM 3119 N N . GLU B 1 41 ? 146.767 3.492 98.776 1.00 52.80 41 GLU B N 1
ATOM 3120 C CA . GLU B 1 41 ? 146.702 3.424 100.237 1.00 48.59 41 GLU B CA 1
ATOM 3121 C C . GLU B 1 41 ? 146.046 2.107 100.670 1.00 46.46 41 GLU B C 1
ATOM 3122 O O . GLU B 1 41 ? 145.121 1.634 100.007 1.00 45.59 41 GLU B O 1
ATOM 3128 N N . PRO B 1 42 ? 146.515 1.512 101.787 1.00 45.02 42 PRO B N 1
ATOM 3129 C CA . PRO B 1 42 ? 145.800 0.364 102.355 1.00 42.33 42 PRO B CA 1
ATOM 3130 C C . PRO B 1 42 ? 144.415 0.757 102.867 1.00 40.43 42 PRO B C 1
ATOM 3131 O O . PRO B 1 42 ? 144.179 1.927 103.176 1.00 41.34 42 PRO B O 1
ATOM 3135 N N . ARG B 1 43 ? 143.518 -0.220 102.960 1.00 40.57 43 ARG B N 1
ATOM 3136 C CA . ARG B 1 43 ? 142.139 0.027 103.380 1.00 38.30 43 ARG B CA 1
ATOM 3137 C C . ARG B 1 43 ? 141.893 -0.532 104.774 1.00 36.68 43 ARG B C 1
ATOM 3138 O O . ARG B 1 43 ? 142.207 -1.690 105.041 1.00 38.60 43 ARG B O 1
ATOM 3146 N N . LEU B 1 44 ? 141.331 0.293 105.655 1.00 38.59 44 LEU B N 1
ATOM 3147 C CA . LEU B 1 44 ? 140.996 -0.134 107.010 1.00 42.85 44 LEU B CA 1
ATOM 3148 C C . LEU B 1 44 ? 139.533 -0.564 107.050 1.00 44.76 44 LEU B C 1
ATOM 3149 O O . LEU B 1 44 ? 138.636 0.264 106.875 1.00 47.47 44 LEU B O 1
ATOM 3154 N N . ILE B 1 45 ? 139.297 -1.853 107.272 1.00 45.77 45 ILE B N 1
ATOM 3155 C CA . ILE B 1 45 ? 137.939 -2.380 107.387 1.00 48.72 45 ILE B CA 1
ATOM 3156 C C . ILE B 1 45 ? 137.641 -2.668 108.861 1.00 52.45 45 ILE B C 1
ATOM 3157 O O . ILE B 1 45 ? 138.161 -3.627 109.431 1.00 50.91 45 ILE B O 1
ATOM 3162 N N . LEU B 1 46 ? 136.802 -1.824 109.463 1.00 59.81 46 LEU B N 1
ATOM 3163 C CA . LEU B 1 46 ? 136.510 -1.880 110.902 1.00 63.78 46 LEU B CA 1
ATOM 3164 C C . LEU B 1 46 ? 135.101 -2.373 111.245 1.00 67.13 46 LEU B C 1
ATOM 3165 O O . LEU B 1 46 ? 134.839 -2.712 112.400 1.00 69.56 46 LEU B O 1
ATOM 3170 N N . LEU B 1 47 ? 134.197 -2.396 110.266 1.00 68.13 47 LEU B N 1
ATOM 3171 C CA . LEU B 1 47 ? 132.797 -2.760 110.512 1.00 70.75 47 LEU B CA 1
ATOM 3172 C C . LEU B 1 47 ? 132.374 -4.010 109.741 1.00 72.56 47 LEU B C 1
ATOM 3173 O O . LEU B 1 47 ? 132.907 -4.305 108.668 1.00 70.77 47 LEU B O 1
ATOM 3178 N N . SER B 1 48 ? 131.409 -4.733 110.306 1.00 70.44 48 SER B N 1
ATOM 3179 C CA . SER B 1 48 ? 130.870 -5.956 109.704 1.00 69.16 48 SER B CA 1
ATOM 3180 C C . SER B 1 48 ? 130.173 -5.696 108.369 1.00 68.86 48 SER B C 1
ATOM 3181 O O . SER B 1 48 ? 130.223 -6.529 107.464 1.00 72.56 48 SER B O 1
ATOM 3184 N N . SER B 1 49 ? 129.517 -4.543 108.258 1.00 72.99 49 SER B N 1
ATOM 3185 C CA . SER B 1 49 ? 128.793 -4.168 107.041 1.00 76.66 49 SER B CA 1
ATOM 3186 C C . SER B 1 49 ? 129.712 -3.963 105.832 1.00 80.89 49 SER B C 1
ATOM 3187 O O . SER B 1 49 ? 129.291 -4.149 104.689 1.00 80.94 49 SER B O 1
ATOM 3190 N N . GLU B 1 50 ? 130.961 -3.583 106.093 1.00 84.41 50 GLU B N 1
ATOM 3191 C CA . GLU B 1 50 ? 131.933 -3.296 105.034 1.00 83.46 50 GLU B CA 1
ATOM 3192 C C . GLU B 1 50 ? 132.512 -4.561 104.390 1.00 84.05 50 GLU B C 1
ATOM 3193 O O . GLU B 1 50 ? 133.055 -4.500 103.285 1.00 84.67 50 GLU B O 1
ATOM 3199 N N . LEU B 1 51 ? 132.400 -5.695 105.082 1.00 84.21 51 LEU B N 1
ATOM 3200 C CA . LEU B 1 51 ? 132.876 -6.988 104.561 1.00 85.29 51 LEU B CA 1
ATOM 3201 C C . LEU B 1 51 ? 132.194 -7.396 103.252 1.00 85.54 51 LEU B C 1
ATOM 3202 O O . LEU B 1 51 ? 132.791 -8.092 102.428 1.00 86.77 51 LEU B O 1
ATOM 3207 N N . ALA B 1 52 ? 130.945 -6.973 103.076 1.00 81.02 52 ALA B N 1
ATOM 3208 C CA . ALA B 1 52 ? 130.219 -7.191 101.826 1.00 76.35 52 ALA B CA 1
ATOM 3209 C C . ALA B 1 52 ? 130.933 -6.508 100.662 1.00 75.96 52 ALA B C 1
ATOM 3210 O O . ALA B 1 52 ? 131.180 -7.124 99.624 1.00 74.89 52 ALA B O 1
ATOM 3212 N N . ALA B 1 53 ? 131.268 -5.234 100.853 1.00 77.02 53 ALA B N 1
ATOM 3213 C CA . ALA B 1 53 ? 131.942 -4.437 99.825 1.00 77.73 53 ALA B CA 1
ATOM 3214 C C . ALA B 1 53 ? 133.411 -4.821 99.636 1.00 80.41 53 ALA B C 1
ATOM 3215 O O . ALA B 1 53 ? 134.009 -4.484 98.611 1.00 82.58 53 ALA B O 1
ATOM 3217 N N . LEU B 1 54 ? 133.992 -5.511 100.617 1.00 79.73 54 LEU B N 1
ATOM 3218 C CA . LEU B 1 54 ? 135.377 -5.972 100.513 1.00 80.46 54 LEU B CA 1
ATOM 3219 C C . LEU B 1 54 ? 135.515 -6.977 99.375 1.00 85.02 54 LEU B C 1
ATOM 3220 O O . LEU B 1 54 ? 136.315 -6.777 98.463 1.00 86.77 54 LEU B O 1
ATOM 3225 N N . ASP B 1 55 ? 134.712 -8.038 99.432 1.00 87.50 55 ASP B N 1
ATOM 3226 C CA . ASP B 1 55 ? 134.714 -9.095 98.410 1.00 88.49 55 ASP B CA 1
ATOM 3227 C C . ASP B 1 55 ? 134.418 -8.568 97.003 1.00 82.40 55 ASP B C 1
ATOM 3228 O O . ASP B 1 55 ? 134.908 -9.120 96.016 1.00 79.76 55 ASP B O 1
ATOM 3233 N N . ALA B 1 56 ? 133.612 -7.512 96.918 1.00 77.80 56 ALA B N 1
ATOM 3234 C CA . ALA B 1 56 ? 133.267 -6.892 95.636 1.00 78.00 56 ALA B CA 1
ATOM 3235 C C . ALA B 1 56 ? 134.491 -6.272 94.963 1.00 81.70 56 ALA B C 1
ATOM 3236 O O . ALA B 1 56 ? 134.730 -6.491 93.774 1.00 85.91 56 ALA B O 1
ATOM 3238 N N . ALA B 1 57 ? 135.255 -5.496 95.729 1.00 82.96 57 ALA B N 1
ATOM 3239 C CA . ALA B 1 57 ? 136.513 -4.921 95.248 1.00 81.41 57 ALA B CA 1
ATOM 3240 C C . ALA B 1 57 ? 137.616 -5.978 95.185 1.00 82.50 57 ALA B C 1
ATOM 3241 O O . ALA B 1 57 ? 138.539 -5.872 94.375 1.00 82.98 57 ALA B O 1
ATOM 3243 N N . LEU B 1 58 ? 137.516 -6.986 96.050 1.00 85.85 58 LEU B N 1
ATOM 3244 C CA . LEU B 1 58 ? 138.445 -8.119 96.047 1.00 89.12 58 LEU B CA 1
ATOM 3245 C C . LEU B 1 58 ? 138.265 -8.930 94.763 1.00 91.47 58 LEU B C 1
ATOM 3246 O O . LEU B 1 58 ? 139.228 -9.484 94.229 1.00 92.68 58 LEU B O 1
ATOM 3251 N N . ALA B 1 59 ? 137.025 -8.992 94.281 1.00 90.01 59 ALA B N 1
ATOM 3252 C CA . ALA B 1 59 ? 136.712 -9.626 93.003 1.00 88.08 59 ALA B CA 1
ATOM 3253 C C . ALA B 1 59 ? 136.990 -8.671 91.842 1.00 88.56 59 ALA B C 1
ATOM 3254 O O . ALA B 1 59 ? 137.928 -8.883 91.071 1.00 86.44 59 ALA B O 1
ATOM 3256 N N . ASP B 1 60 ? 136.184 -7.616 91.735 1.00 93.92 60 ASP B N 1
ATOM 3257 C CA . ASP B 1 60 ? 136.253 -6.694 90.601 1.00 98.32 60 ASP B CA 1
ATOM 3258 C C . ASP B 1 60 ? 137.178 -5.515 90.909 1.00 98.15 60 ASP B C 1
ATOM 3259 O O . ASP B 1 60 ? 137.043 -4.889 91.959 1.00 97.97 60 ASP B O 1
ATOM 3264 N N . PRO B 1 61 ? 138.113 -5.202 89.992 1.00 99.99 61 PRO B N 1
ATOM 3265 C CA . PRO B 1 61 ? 138.923 -3.991 90.148 1.00 100.37 61 PRO B CA 1
ATOM 3266 C C . PRO B 1 61 ? 138.171 -2.710 89.760 1.00 97.94 61 PRO B C 1
ATOM 3267 O O . PRO B 1 61 ? 138.696 -1.611 89.948 1.00 95.69 61 PRO B O 1
ATOM 3271 N N . ALA B 1 62 ? 136.959 -2.860 89.225 1.00 95.61 62 ALA B N 1
ATOM 3272 C CA . ALA B 1 62 ? 136.110 -1.728 88.851 1.00 90.96 62 ALA B CA 1
ATOM 3273 C C . ALA B 1 62 ? 135.289 -1.200 90.029 1.00 90.54 62 ALA B C 1
ATOM 3274 O O . ALA B 1 62 ? 135.001 -0.003 90.101 1.00 89.09 62 ALA B O 1
ATOM 3276 N N . ALA B 1 63 ? 134.914 -2.094 90.944 1.00 90.00 63 ALA B N 1
ATOM 3277 C CA . ALA B 1 63 ? 134.055 -1.745 92.082 1.00 89.65 63 ALA B CA 1
ATOM 3278 C C . ALA B 1 63 ? 134.724 -0.772 93.055 1.00 87.66 63 ALA B C 1
ATOM 3279 O O . ALA B 1 63 ? 135.927 -0.516 92.973 1.00 87.50 63 ALA B O 1
ATOM 3281 N N . LYS B 1 64 ? 133.928 -0.241 93.982 1.00 86.40 64 LYS B N 1
ATOM 3282 C CA . LYS B 1 64 ? 134.385 0.799 94.905 1.00 83.56 64 LYS B CA 1
ATOM 3283 C C . LYS B 1 64 ? 135.286 0.226 95.997 1.00 85.83 64 LYS B C 1
ATOM 3284 O O . LYS B 1 64 ? 135.046 -0.875 96.494 1.00 88.28 64 LYS B O 1
ATOM 3290 N N . LEU B 1 65 ? 136.319 0.983 96.363 1.00 79.77 65 LEU B N 1
ATOM 3291 C CA . LEU B 1 65 ? 137.238 0.587 97.432 1.00 73.35 65 LEU B CA 1
ATOM 3292 C C . LEU B 1 65 ? 136.536 0.618 98.792 1.00 71.82 65 LEU B C 1
ATOM 3293 O O . LEU B 1 65 ? 135.863 1.597 99.118 1.00 72.18 65 LEU B O 1
ATOM 3298 N N . PRO B 1 66 ? 136.695 -0.455 99.589 1.00 71.29 66 PRO B N 1
ATOM 3299 C CA . PRO B 1 66 ? 135.975 -0.597 100.849 1.00 67.11 66 PRO B CA 1
ATOM 3300 C C . PRO B 1 66 ? 136.670 0.085 102.023 1.00 64.89 66 PRO B C 1
ATOM 3301 O O . PRO B 1 66 ? 137.847 0.437 101.934 1.00 60.28 66 PRO B O 1
ATOM 3305 N N . GLY B 1 67 ? 135.932 0.258 103.115 1.00 63.99 67 GLY B N 1
ATOM 3306 C CA . GLY B 1 67 ? 136.479 0.820 104.345 1.00 63.31 67 GLY B CA 1
ATOM 3307 C C . GLY B 1 67 ? 136.966 2.247 104.183 1.00 64.56 67 GLY B C 1
ATOM 3308 O O . GLY B 1 67 ? 136.429 3.006 103.373 1.00 64.92 67 GLY B O 1
ATOM 3309 N N . ARG B 1 68 ? 137.991 2.603 104.954 1.00 64.73 68 ARG B N 1
ATOM 3310 C CA . ARG B 1 68 ? 138.572 3.946 104.911 1.00 64.52 68 ARG B CA 1
ATOM 3311 C C . ARG B 1 68 ? 140.084 3.883 104.675 1.00 57.99 68 ARG B C 1
ATOM 3312 O O . ARG B 1 68 ? 140.751 2.964 105.157 1.00 56.66 68 ARG B O 1
ATOM 3320 N N . PRO B 1 69 ? 140.627 4.860 103.925 1.00 48.97 69 PRO B N 1
ATOM 3321 C CA . PRO B 1 69 ? 142.031 4.848 103.510 1.00 44.80 69 PRO B CA 1
ATOM 3322 C C . PRO B 1 69 ? 143.021 5.054 104.656 1.00 42.00 69 PRO B C 1
ATOM 3323 O O . PRO B 1 69 ? 142.941 6.053 105.372 1.00 39.43 69 PRO B O 1
ATOM 3327 N N . LEU B 1 70 ? 143.940 4.104 104.816 1.00 40.03 70 LEU B N 1
ATOM 3328 C CA . LEU B 1 70 ? 145.073 4.258 105.731 1.00 41.04 70 LEU B CA 1
ATOM 3329 C C . LEU B 1 70 ? 146.111 5.165 105.079 1.00 38.98 70 LEU B C 1
ATOM 3330 O O . LEU B 1 70 ? 147.068 4.703 104.459 1.00 39.44 70 LEU B O 1
ATOM 3335 N N . SER B 1 71 ? 145.897 6.469 105.219 1.00 33.90 71 SER B N 1
ATOM 3336 C CA . SER B 1 71 ? 146.734 7.466 104.560 1.00 32.48 71 SER B CA 1
ATOM 3337 C C . SER B 1 71 ? 148.061 7.660 105.280 1.00 31.27 71 SER B C 1
ATOM 3338 O O . SER B 1 71 ? 148.267 7.143 106.382 1.00 30.68 71 SER B O 1
ATOM 3341 N N . THR B 1 72 ? 148.950 8.422 104.647 1.00 29.10 72 THR B N 1
ATOM 3342 C CA . THR B 1 72 ? 150.217 8.828 105.254 1.00 30.02 72 THR B CA 1
ATOM 3343 C C . THR B 1 72 ? 149.991 9.560 106.576 1.00 26.99 72 THR B C 1
ATOM 3344 O O . THR B 1 72 ? 150.815 9.485 107.484 1.00 24.51 72 THR B O 1
ATOM 3348 N N . HIS B 1 73 ? 148.866 10.267 106.672 1.00 25.43 73 HIS B N 1
ATOM 3349 C CA . HIS B 1 73 ? 148.527 11.042 107.867 1.00 22.63 73 HIS B CA 1
ATOM 3350 C C . HIS B 1 73 ? 148.367 10.151 109.103 1.00 22.58 73 HIS B C 1
ATOM 3351 O O . HIS B 1 73 ? 148.644 10.585 110.219 1.00 21.97 73 HIS B O 1
ATOM 3358 N N . PHE B 1 74 ? 147.937 8.908 108.888 1.00 23.87 74 PHE B N 1
ATOM 3359 C CA . PHE B 1 74 ? 147.875 7.895 109.950 1.00 24.18 74 PHE B CA 1
ATOM 3360 C C . PHE B 1 74 ? 149.178 7.104 110.100 1.00 24.38 74 PHE B C 1
ATOM 3361 O O . PHE B 1 74 ? 149.581 6.772 111.216 1.00 23.74 74 PHE B O 1
ATOM 3369 N N . ALA B 1 75 ? 149.827 6.802 108.979 1.00 24.15 75 ALA B N 1
ATOM 3370 C CA . ALA B 1 75 ? 150.857 5.754 108.936 1.00 23.84 75 ALA B CA 1
ATOM 3371 C C . ALA B 1 75 ? 152.309 6.238 108.841 1.00 25.42 75 ALA B C 1
ATOM 3372 O O . ALA B 1 75 ? 153.226 5.509 109.226 1.00 27.41 75 ALA B O 1
ATOM 3374 N N . SER B 1 76 ? 152.524 7.448 108.330 1.00 25.02 76 SER B N 1
ATOM 3375 C CA . SER B 1 76 ? 153.879 7.930 108.038 1.00 24.77 76 SER B CA 1
ATOM 3376 C C . SER B 1 76 ? 154.412 8.877 109.112 1.00 23.46 76 SER B C 1
ATOM 3377 O O . SER B 1 76 ? 153.792 9.897 109.417 1.00 23.03 76 SER B O 1
ATOM 3380 N N . LEU B 1 77 ? 155.573 8.539 109.671 1.00 23.11 77 LEU B N 1
ATOM 3381 C CA . LEU B 1 77 ? 156.229 9.399 110.654 1.00 24.73 77 LEU B CA 1
ATOM 3382 C C . LEU B 1 77 ? 156.707 10.700 110.011 1.00 24.54 77 LEU B C 1
ATOM 3383 O O . LEU B 1 77 ? 156.644 11.760 110.631 1.00 23.78 77 LEU B O 1
ATOM 3388 N N . ALA B 1 78 ? 157.187 10.613 108.771 1.00 24.67 78 ALA B N 1
ATOM 3389 C CA . ALA B 1 78 ? 157.591 11.804 108.021 1.00 24.94 78 ALA B CA 1
ATOM 3390 C C . ALA B 1 78 ? 156.411 12.759 107.838 1.00 23.70 78 ALA B C 1
ATOM 3391 O O . ALA B 1 78 ? 156.568 13.975 107.944 1.00 24.29 78 ALA B O 1
ATOM 3393 N N . GLN B 1 79 ? 155.232 12.200 107.572 1.00 22.17 79 GLN B N 1
ATOM 3394 C CA . GLN B 1 79 ? 154.009 12.996 107.456 1.00 22.60 79 GLN B CA 1
ATOM 3395 C C . GLN B 1 79 ? 153.655 13.663 108.786 1.00 23.47 79 GLN B C 1
ATOM 3396 O O . GLN B 1 79 ? 153.235 14.820 108.806 1.00 21.70 79 GLN B O 1
ATOM 3402 N N . LYS B 1 80 ? 153.821 12.933 109.888 1.00 22.53 80 LYS B N 1
ATOM 3403 C CA . LYS B 1 80 ? 153.568 13.487 111.220 1.00 21.40 80 LYS B CA 1
ATOM 3404 C C . LYS B 1 80 ? 154.498 14.665 111.488 1.00 20.96 80 LYS B C 1
ATOM 3405 O O . LYS B 1 80 ? 154.056 15.717 111.952 1.00 20.62 80 LYS B O 1
ATOM 3411 N N . MET B 1 81 ? 155.784 14.483 111.194 1.00 20.80 81 MET B N 1
ATOM 3412 C CA . MET B 1 81 ? 156.765 15.556 111.364 1.00 22.86 81 MET B CA 1
ATOM 3413 C C . MET B 1 81 ? 156.452 16.749 110.461 1.00 23.39 81 MET B C 1
ATOM 3414 O O . MET B 1 81 ? 156.625 17.897 110.873 1.00 24.15 81 MET B O 1
ATOM 3419 N N . HIS B 1 82 ? 155.986 16.483 109.241 1.00 22.95 82 HIS B N 1
ATOM 3420 C CA . HIS B 1 82 ? 155.586 17.561 108.330 1.00 24.53 82 HIS B CA 1
ATOM 3421 C C . HIS B 1 82 ? 154.411 18.358 108.900 1.00 24.46 82 HIS B C 1
ATOM 3422 O O . HIS B 1 82 ? 154.412 19.589 108.851 1.00 24.89 82 HIS B O 1
ATOM 3429 N N . PHE B 1 83 ? 153.416 17.650 109.430 1.00 22.29 83 PHE B N 1
ATOM 3430 C CA . PHE B 1 83 ? 152.265 18.283 110.075 1.00 21.61 83 PHE B CA 1
ATOM 3431 C C . PHE B 1 83 ? 152.704 19.186 111.225 1.00 21.91 83 PHE B C 1
ATOM 3432 O O . PHE B 1 83 ? 152.238 20.320 111.347 1.00 22.29 83 PHE B O 1
ATOM 3440 N N . MET B 1 84 ? 153.600 18.675 112.064 1.00 22.33 84 MET B N 1
ATOM 3441 C CA . MET B 1 84 ? 154.129 19.444 113.186 1.00 23.61 84 MET B CA 1
ATOM 3442 C C . MET B 1 84 ? 154.848 20.703 112.704 1.00 24.42 84 MET B C 1
ATOM 3443 O O . MET B 1 84 ? 154.647 21.786 113.253 1.00 25.43 84 MET B O 1
ATOM 3448 N N . ASP B 1 85 ? 155.673 20.548 111.670 1.00 24.61 85 ASP B N 1
ATOM 3449 C CA . ASP B 1 85 ? 156.457 21.659 111.121 1.00 25.87 85 ASP B CA 1
ATOM 3450 C C . ASP B 1 85 ? 155.604 22.750 110.464 1.00 27.68 85 ASP B C 1
ATOM 3451 O O . ASP B 1 85 ? 156.009 23.911 110.434 1.00 32.32 85 ASP B O 1
ATOM 3456 N N . THR B 1 86 ? 154.438 22.377 109.939 1.00 26.28 86 THR B N 1
ATOM 3457 C CA . THR B 1 86 ? 153.551 23.326 109.256 1.00 26.50 86 THR B CA 1
ATOM 3458 C C . THR B 1 86 ? 152.389 23.821 110.129 1.00 27.27 86 THR B C 1
ATOM 3459 O O . THR B 1 86 ? 151.573 24.626 109.672 1.00 27.39 86 THR B O 1
ATOM 3463 N N . ASN B 1 87 ? 152.319 23.352 111.375 1.00 26.15 87 ASN B N 1
ATOM 3464 C CA . ASN B 1 87 ? 151.306 23.824 112.329 1.00 25.59 87 ASN B CA 1
ATOM 3465 C C . ASN B 1 87 ? 151.900 24.365 113.639 1.00 26.56 87 ASN B C 1
ATOM 3466 O O . ASN B 1 87 ? 151.189 24.513 114.635 1.00 26.11 87 ASN B O 1
ATOM 3471 N N . GLY B 1 88 ? 153.198 24.669 113.625 1.00 27.98 88 GLY B N 1
ATOM 3472 C CA . GLY B 1 88 ? 153.870 25.314 114.756 1.00 30.56 88 GLY B CA 1
ATOM 3473 C C . GLY B 1 88 ? 154.030 24.454 115.998 1.00 29.55 88 GLY B C 1
ATOM 3474 O O . GLY B 1 88 ? 154.063 24.974 117.115 1.00 26.31 88 GLY B O 1
ATOM 3475 N N . ILE B 1 89 ? 154.142 23.142 115.806 1.00 26.30 89 ILE B N 1
ATOM 3476 C CA . ILE B 1 89 ? 154.245 22.200 116.920 1.00 24.09 89 ILE B CA 1
ATOM 3477 C C . ILE B 1 89 ? 155.678 21.686 117.034 1.00 23.80 89 ILE B C 1
ATOM 3478 O O . ILE B 1 89 ? 156.226 21.137 116.079 1.00 22.88 89 ILE B O 1
ATOM 3483 N N . ARG B 1 90 ? 156.275 21.867 118.209 1.00 23.64 90 ARG B N 1
ATOM 3484 C CA . ARG B 1 90 ? 157.643 21.420 118.465 1.00 25.70 90 ARG B CA 1
ATOM 3485 C C . ARG B 1 90 ? 157.677 19.953 118.874 1.00 24.68 90 ARG B C 1
ATOM 3486 O O . ARG B 1 90 ? 158.518 19.185 118.399 1.00 24.28 90 ARG B O 1
ATOM 3494 N N . VAL B 1 91 ? 156.765 19.584 119.770 1.00 23.64 91 VAL B N 1
ATOM 3495 C CA . VAL B 1 91 ? 156.748 18.259 120.375 1.00 22.75 91 VAL B CA 1
ATOM 3496 C C . VAL B 1 91 ? 155.370 17.628 120.228 1.00 21.64 91 VAL B C 1
ATOM 3497 O O . VAL B 1 91 ? 154.354 18.289 120.438 1.00 20.89 91 VAL B O 1
ATOM 3501 N N . SER B 1 92 ? 155.344 16.348 119.869 1.00 20.96 92 SER B N 1
ATOM 3502 C CA . SER B 1 92 ? 154.111 15.567 119.874 1.00 20.33 92 SER B CA 1
ATOM 3503 C C . SER B 1 92 ? 154.264 14.395 120.832 1.00 21.03 92 SER B C 1
ATOM 3504 O O . SER B 1 92 ? 155.295 13.722 120.831 1.00 21.17 92 SER B O 1
ATOM 3507 N N . VAL B 1 93 ? 153.253 14.170 121.665 1.00 20.32 93 VAL B N 1
ATOM 3508 C CA . VAL B 1 93 ? 153.171 12.936 122.440 1.00 20.49 93 VAL B CA 1
ATOM 3509 C C . VAL B 1 93 ? 152.179 12.041 121.707 1.00 20.11 93 VAL B C 1
ATOM 3510 O O . VAL B 1 93 ? 150.966 12.160 121.883 1.00 20.98 93 VAL B O 1
ATOM 3514 N N . ILE B 1 94 ? 152.711 11.169 120.857 1.00 20.39 94 ILE B N 1
ATOM 3515 C CA . ILE B 1 94 ? 151.886 10.358 119.962 1.00 20.41 94 ILE B CA 1
ATOM 3516 C C . ILE B 1 94 ? 151.315 9.142 120.681 1.00 20.54 94 ILE B C 1
ATOM 3517 O O . ILE B 1 94 ? 151.860 8.684 121.683 1.00 20.01 94 ILE B O 1
ATOM 3522 N N . SER B 1 95 ? 150.196 8.640 120.175 1.00 19.72 95 SER B N 1
ATOM 3523 C CA . SER B 1 95 ? 149.554 7.468 120.760 1.00 20.22 95 SER B CA 1
ATOM 3524 C C . SER B 1 95 ? 148.898 6.624 119.680 1.00 19.56 95 SER B C 1
ATOM 3525 O O . SER B 1 95 ? 148.508 7.133 118.630 1.00 20.00 95 SER B O 1
ATOM 3528 N N . LEU B 1 96 ? 148.795 5.326 119.937 1.00 19.97 96 LEU B N 1
ATOM 3529 C CA . LEU B 1 96 ? 148.089 4.428 119.036 1.00 19.45 96 LEU B CA 1
ATOM 3530 C C . LEU B 1 96 ? 146.628 4.861 118.955 1.00 20.83 96 LEU B C 1
ATOM 3531 O O . LEU B 1 96 ? 146.018 5.196 119.970 1.00 21.74 96 LEU B O 1
ATOM 3536 N N . ALA B 1 97 ? 146.082 4.878 117.745 1.00 21.91 97 ALA B N 1
ATOM 3537 C CA . ALA B 1 97 ? 144.688 5.259 117.542 1.00 22.05 97 ALA B CA 1
ATOM 3538 C C . ALA B 1 97 ? 143.768 4.106 117.912 1.00 23.62 97 ALA B C 1
ATOM 3539 O O . ALA B 1 97 ? 144.182 2.944 117.918 1.00 24.65 97 ALA B O 1
ATOM 3541 N N . ASN B 1 98 ? 142.520 4.440 118.226 1.00 24.46 98 ASN B N 1
ATOM 3542 C CA . ASN B 1 98 ? 141.463 3.441 118.344 1.00 25.29 98 ASN B CA 1
ATOM 3543 C C . ASN B 1 98 ? 141.446 2.585 117.078 1.00 25.46 98 ASN B C 1
ATOM 3544 O O . ASN B 1 98 ? 141.725 3.095 115.992 1.00 25.17 98 ASN B O 1
ATOM 3549 N N . PRO B 1 99 ? 141.109 1.287 117.195 1.00 28.48 99 PRO B N 1
ATOM 3550 C CA . PRO B 1 99 ? 140.619 0.514 118.343 1.00 33.53 99 PRO B CA 1
ATOM 3551 C C . PRO B 1 99 ? 141.683 -0.104 119.274 1.00 31.24 99 PRO B C 1
ATOM 3552 O O . PRO B 1 99 ? 141.342 -0.953 120.102 1.00 28.99 99 PRO B O 1
ATOM 3556 N N . TRP B 1 100 ? 142.942 0.311 119.150 1.00 26.17 100 TRP B N 1
ATOM 3557 C CA . TRP B 1 100 ? 144.017 -0.170 120.034 1.00 23.52 100 TRP B CA 1
ATOM 3558 C C . TRP B 1 100 ? 144.139 -1.706 119.994 1.00 24.80 100 TRP B C 1
ATOM 3559 O O . TRP B 1 100 ? 144.227 -2.283 118.910 1.00 25.29 100 TRP B O 1
ATOM 3570 N N . PHE B 1 101 ? 144.144 -2.358 121.159 1.00 25.64 101 PHE B N 1
ATOM 3571 C CA . PHE B 1 101 ? 144.276 -3.818 121.241 1.00 25.67 101 PHE B CA 1
ATOM 3572 C C . PHE B 1 101 ? 143.030 -4.501 121.815 1.00 28.89 101 PHE B C 1
ATOM 3573 O O . PHE B 1 101 ? 143.078 -5.678 122.173 1.00 31.52 101 PHE B O 1
ATOM 3581 N N . ASP B 1 102 ? 141.913 -3.775 121.872 1.00 30.64 102 ASP B N 1
ATOM 3582 C CA . ASP B 1 102 ? 140.685 -4.264 122.524 1.00 32.28 102 ASP B CA 1
ATOM 3583 C C . ASP B 1 102 ? 140.107 -5.531 121.883 1.00 36.45 102 ASP B C 1
ATOM 3584 O O . ASP B 1 102 ? 139.487 -6.351 122.563 1.00 37.34 102 ASP B O 1
ATOM 3589 N N . PHE B 1 103 ? 140.317 -5.675 120.579 1.00 36.56 103 PHE B N 1
ATOM 3590 C CA . PHE B 1 103 ? 139.743 -6.773 119.793 1.00 36.74 103 PHE B CA 1
ATOM 3591 C C . PHE B 1 103 ? 140.586 -8.051 119.810 1.00 36.36 103 PHE B C 1
ATOM 3592 O O . PHE B 1 103 ? 140.112 -9.106 119.390 1.00 37.65 103 PHE B O 1
ATOM 3600 N N . LEU B 1 104 ? 141.829 -7.955 120.279 1.00 35.26 104 LEU B N 1
ATOM 3601 C CA . LEU B 1 104 ? 142.756 -9.088 120.231 1.00 34.86 104 LEU B CA 1
ATOM 3602 C C . LEU B 1 104 ? 142.411 -10.166 121.254 1.00 39.20 104 LEU B C 1
ATOM 3603 O O . LEU B 1 104 ? 141.881 -9.872 122.329 1.00 36.38 104 LEU B O 1
ATOM 3608 N N . ALA B 1 105 ? 142.721 -11.414 120.906 1.00 39.35 105 ALA B N 1
ATOM 3609 C CA . ALA B 1 105 ? 142.535 -12.541 121.815 1.00 40.50 105 ALA B CA 1
ATOM 3610 C C . ALA B 1 105 ? 143.544 -12.441 122.962 1.00 38.07 105 ALA B C 1
ATOM 3611 O O . ALA B 1 105 ? 144.651 -11.938 122.765 1.00 38.85 105 ALA B O 1
ATOM 3613 N N . PRO B 1 106 ? 143.168 -12.917 124.165 1.00 39.28 106 PRO B N 1
ATOM 3614 C CA . PRO B 1 106 ? 144.019 -12.767 125.352 1.00 40.22 106 PRO B CA 1
ATOM 3615 C C . PRO B 1 106 ? 145.457 -13.272 125.195 1.00 41.25 106 PRO B C 1
ATOM 3616 O O . PRO B 1 106 ? 146.381 -12.648 125.715 1.00 41.39 106 PRO B O 1
ATOM 3620 N N . ASP B 1 107 ? 145.638 -14.382 124.484 1.00 40.75 107 ASP B N 1
ATOM 3621 C CA . ASP B 1 107 ? 146.962 -15.008 124.360 1.00 42.72 107 ASP B CA 1
ATOM 3622 C C . ASP B 1 107 ? 147.906 -14.291 123.384 1.00 43.72 107 ASP B C 1
ATOM 3623 O O . ASP B 1 107 ? 149.113 -14.257 123.615 1.00 43.21 107 ASP B O 1
ATOM 3628 N N . GLU B 1 108 ? 147.361 -13.720 122.309 1.00 43.55 108 GLU B N 1
ATOM 3629 C CA . GLU B 1 108 ? 148.175 -13.013 121.309 1.00 46.08 108 GLU B CA 1
ATOM 3630 C C . GLU B 1 108 ? 148.446 -11.548 121.673 1.00 44.09 108 GLU B C 1
ATOM 3631 O O . GLU B 1 108 ? 149.371 -10.935 121.139 1.00 39.93 108 GLU B O 1
ATOM 3637 N N . ALA B 1 109 ? 147.640 -10.993 122.576 1.00 38.64 109 ALA B N 1
ATOM 3638 C CA . ALA B 1 109 ? 147.651 -9.547 122.843 1.00 36.10 109 ALA B CA 1
ATOM 3639 C C . ALA B 1 109 ? 148.971 -9.000 123.409 1.00 34.04 109 ALA B C 1
ATOM 3640 O O . ALA B 1 109 ? 149.474 -7.992 122.909 1.00 34.67 109 ALA B O 1
ATOM 3642 N N . PRO B 1 110 ? 149.536 -9.651 124.447 1.00 35.31 110 PRO B N 1
ATOM 3643 C CA . PRO B 1 110 ? 150.758 -9.108 125.057 1.00 37.45 110 PRO B CA 1
ATOM 3644 C C . PRO B 1 110 ? 151.944 -9.020 124.096 1.00 36.96 110 PRO B C 1
ATOM 3645 O O . PRO B 1 110 ? 152.683 -8.037 124.127 1.00 34.26 110 PRO B O 1
ATOM 3649 N N . GLY B 1 111 ? 152.114 -10.035 123.254 1.00 33.49 111 GLY B N 1
ATOM 3650 C CA . GLY B 1 111 ? 153.185 -10.045 122.258 1.00 32.55 111 GLY B CA 1
ATOM 3651 C C . GLY B 1 111 ? 153.037 -8.946 121.220 1.00 32.71 111 GLY B C 1
ATOM 3652 O O . GLY B 1 111 ? 154.021 -8.316 120.827 1.00 32.51 111 GLY B O 1
ATOM 3653 N N . ILE B 1 112 ? 151.804 -8.715 120.777 1.00 31.72 112 ILE B N 1
ATOM 3654 C CA . ILE B 1 112 ? 151.515 -7.666 119.799 1.00 30.11 112 ILE B CA 1
ATOM 3655 C C . ILE B 1 112 ? 151.701 -6.279 120.422 1.00 29.19 112 ILE B C 1
ATOM 3656 O O . ILE B 1 112 ? 152.293 -5.397 119.803 1.00 29.58 112 ILE B O 1
ATOM 3661 N N . ALA B 1 113 ? 151.208 -6.095 121.646 1.00 28.09 113 ALA B N 1
ATOM 3662 C CA . ALA B 1 113 ? 151.403 -4.836 122.373 1.00 20.78 113 ALA B CA 1
ATOM 3663 C C . ALA B 1 113 ? 152.892 -4.547 122.574 1.00 27.07 113 ALA B C 1
ATOM 3664 O O . ALA B 1 113 ? 153.335 -3.405 122.435 1.00 27.09 113 ALA B O 1
ATOM 3666 N N . ASP B 1 114 ? 153.651 -5.592 122.896 1.00 31.09 114 ASP B N 1
ATOM 3667 C CA A ASP B 1 114 ? 155.102 -5.473 123.076 0.50 34.49 114 ASP B CA 1
ATOM 3668 C CA B ASP B 1 114 ? 155.098 -5.479 123.079 0.50 34.34 114 ASP B CA 1
ATOM 3669 C C . ASP B 1 114 ? 155.783 -4.922 121.828 1.00 32.08 114 ASP B C 1
ATOM 3670 O O . ASP B 1 114 ? 156.588 -3.991 121.910 1.00 32.29 114 ASP B O 1
ATOM 3679 N N . ALA B 1 115 ? 155.458 -5.504 120.677 1.00 28.94 115 ALA B N 1
ATOM 3680 C CA . ALA B 1 115 ? 156.063 -5.104 119.406 1.00 30.34 115 ALA B CA 1
ATOM 3681 C C . ALA B 1 115 ? 155.682 -3.679 119.019 1.00 27.01 115 ALA B C 1
ATOM 3682 O O . ALA B 1 115 ? 156.529 -2.900 118.583 1.00 26.98 115 ALA B O 1
ATOM 3684 N N . VAL B 1 116 ? 154.408 -3.340 119.188 1.00 24.30 116 VAL B N 1
ATOM 3685 C CA . VAL B 1 116 ? 153.911 -2.024 118.792 1.00 23.55 116 VAL B CA 1
ATOM 3686 C C . VAL B 1 116 ? 154.514 -0.927 119.672 1.00 23.28 116 VAL B C 1
ATOM 3687 O O . VAL B 1 116 ? 154.974 0.095 119.161 1.00 24.51 116 VAL B O 1
ATOM 3691 N N . ASN B 1 117 ? 154.525 -1.147 120.984 1.00 23.40 117 ASN B N 1
ATOM 3692 C CA . ASN B 1 117 ? 155.105 -0.179 121.922 1.00 23.55 117 ASN B CA 1
ATOM 3693 C C . ASN B 1 117 ? 156.604 0.026 121.704 1.00 24.35 117 ASN B C 1
ATOM 3694 O O . ASN B 1 117 ? 157.109 1.144 121.828 1.00 24.42 117 ASN B O 1
ATOM 3699 N N . ALA B 1 118 ? 157.309 -1.053 121.371 1.00 23.63 118 ALA B N 1
ATOM 3700 C CA . ALA B 1 118 ? 158.730 -0.969 121.041 1.00 23.54 118 ALA B CA 1
ATOM 3701 C C . ALA B 1 118 ? 158.949 -0.127 119.785 1.00 25.32 118 ALA B C 1
ATOM 3702 O O . ALA B 1 118 ? 159.901 0.645 119.714 1.00 25.29 118 ALA B O 1
ATOM 3704 N N . GLU B 1 119 ? 158.063 -0.270 118.801 1.00 25.64 119 GLU B N 1
ATOM 3705 C CA . GLU B 1 119 ? 158.169 0.519 117.575 1.00 26.29 119 GLU B CA 1
ATOM 3706 C C . GLU B 1 119 ? 157.893 2.003 117.822 1.00 24.41 119 GLU B C 1
ATOM 3707 O O . GLU B 1 119 ? 158.551 2.856 117.229 1.00 25.10 119 GLU B O 1
ATOM 3713 N N . PHE B 1 120 ? 156.925 2.309 118.685 1.00 23.42 120 PHE B N 1
ATOM 3714 C CA . PHE B 1 120 ? 156.661 3.704 119.069 1.00 22.33 120 PHE B CA 1
ATOM 3715 C C . PHE B 1 120 ? 157.904 4.344 119.689 1.00 22.07 120 PHE B C 1
ATOM 3716 O O . PHE B 1 120 ? 158.246 5.484 119.374 1.00 22.69 120 PHE B O 1
ATOM 3724 N N . SER B 1 121 ? 158.578 3.605 120.567 1.00 21.01 121 SER B N 1
ATOM 3725 C CA . SER B 1 121 ? 159.818 4.084 121.175 1.00 21.81 121 SER B CA 1
ATOM 3726 C C . SER B 1 121 ? 160.871 4.359 120.104 1.00 23.06 121 SER B C 1
ATOM 3727 O O . SER B 1 121 ? 161.545 5.389 120.140 1.00 23.49 121 SER B O 1
ATOM 3730 N N . ASP B 1 122 ? 160.991 3.443 119.145 1.00 22.74 122 ASP B N 1
ATOM 3731 C CA . ASP B 1 122 ? 161.963 3.585 118.058 1.00 24.53 122 ASP B CA 1
ATOM 3732 C C . ASP B 1 122 ? 161.640 4.763 117.136 1.00 24.38 122 ASP B C 1
ATOM 3733 O O . ASP B 1 122 ? 162.549 5.420 116.633 1.00 24.35 122 ASP B O 1
ATOM 3738 N N . MET B 1 123 ? 160.353 5.019 116.907 1.00 22.92 123 MET B N 1
ATOM 3739 C CA . MET B 1 123 ? 159.936 6.181 116.115 1.00 22.37 123 MET B CA 1
ATOM 3740 C C . MET B 1 123 ? 160.326 7.483 116.799 1.00 22.12 123 MET B C 1
ATOM 3741 O O . MET B 1 123 ? 160.826 8.403 116.151 1.00 22.83 123 MET B O 1
ATOM 3746 N N . CYS B 1 124 ? 160.092 7.554 118.106 1.00 21.11 124 CYS B N 1
ATOM 3747 C CA . CYS B 1 124 ? 160.458 8.730 118.891 1.00 21.05 124 CYS B CA 1
ATOM 3748 C C . CYS B 1 124 ? 161.967 8.968 118.869 1.00 22.96 124 CYS B C 1
ATOM 3749 O O . CYS B 1 124 ? 162.421 10.114 118.863 1.00 24.12 124 CYS B O 1
ATOM 3752 N N . ALA B 1 125 ? 162.733 7.879 118.838 1.00 22.74 125 ALA B N 1
ATOM 3753 C CA . ALA B 1 125 ? 164.197 7.950 118.789 1.00 23.70 125 ALA B CA 1
ATOM 3754 C C . ALA B 1 125 ? 164.732 8.564 117.490 1.00 25.17 125 ALA B C 1
ATOM 3755 O O . ALA B 1 125 ? 165.875 9.018 117.446 1.00 26.30 125 ALA B O 1
ATOM 3757 N N . GLN B 1 126 ? 163.916 8.573 116.437 1.00 25.52 126 GLN B N 1
ATOM 3758 C CA . GLN B 1 126 ? 164.322 9.156 115.155 1.00 27.78 126 GLN B CA 1
ATOM 3759 C C . GLN B 1 126 ? 164.289 10.687 115.158 1.00 27.32 126 GLN B C 1
ATOM 3760 O O . GLN B 1 126 ? 164.905 11.319 114.299 1.00 28.32 126 GLN B O 1
ATOM 3766 N N . HIS B 1 127 ? 163.574 11.276 116.116 1.00 27.30 127 HIS B N 1
ATOM 3767 C CA . HIS B 1 127 ? 163.507 12.733 116.262 1.00 28.94 127 HIS B CA 1
ATOM 3768 C C . HIS B 1 127 ? 163.579 13.109 117.741 1.00 30.62 127 HIS B C 1
ATOM 3769 O O . HIS B 1 127 ? 162.607 13.594 118.328 1.00 30.46 127 HIS B O 1
ATOM 3776 N N . VAL B 1 128 ? 164.758 12.891 118.321 1.00 30.16 128 VAL B N 1
ATOM 3777 C CA . VAL B 1 128 ? 164.988 13.045 119.762 1.00 29.90 128 VAL B CA 1
ATOM 3778 C C . VAL B 1 128 ? 164.600 14.439 120.254 1.00 28.12 128 VAL B C 1
ATOM 3779 O O . VAL B 1 128 ? 165.066 15.445 119.719 1.00 29.55 128 VAL B O 1
ATOM 3783 N N . GLY B 1 129 ? 163.747 14.485 121.275 1.00 27.02 129 GLY B N 1
ATOM 3784 C CA . GLY B 1 129 ? 163.302 15.747 121.865 1.00 25.91 129 GLY B CA 1
ATOM 3785 C C . GLY B 1 129 ? 162.000 16.286 121.293 1.00 25.30 129 GLY B C 1
ATOM 3786 O O . GLY B 1 129 ? 161.374 17.153 121.902 1.00 26.71 129 GLY B O 1
ATOM 3787 N N . ARG B 1 130 ? 161.594 15.781 120.128 1.00 23.46 130 ARG B N 1
ATOM 3788 C CA . ARG B 1 130 ? 160.357 16.220 119.474 1.00 23.78 130 ARG B CA 1
ATOM 3789 C C . ARG B 1 130 ? 159.224 15.195 119.544 1.00 23.42 130 ARG B C 1
ATOM 3790 O O . ARG B 1 130 ? 158.082 15.518 119.217 1.00 21.48 130 ARG B O 1
ATOM 3798 N N . LEU B 1 131 ? 159.533 13.969 119.960 1.00 23.75 131 LEU B N 1
ATOM 3799 C CA . LEU B 1 131 ? 158.536 12.900 120.005 1.00 23.20 131 LEU B CA 1
ATOM 3800 C C . LEU B 1 131 ? 158.591 12.100 121.303 1.00 22.98 131 LEU B C 1
ATOM 3801 O O . LEU B 1 131 ? 159.647 11.615 121.709 1.00 22.34 131 LEU B O 1
ATOM 3806 N N . PHE B 1 132 ? 157.437 11.982 121.951 1.00 22.43 132 PHE B N 1
ATOM 3807 C CA . PHE B 1 132 ? 157.247 11.061 123.066 1.00 23.12 132 PHE B CA 1
ATOM 3808 C C . PHE B 1 132 ? 155.972 10.281 122.773 1.00 20.77 132 PHE B C 1
ATOM 3809 O O . PHE B 1 132 ? 155.300 10.555 121.777 1.00 20.66 132 PHE B O 1
ATOM 3817 N N . PHE B 1 133 ? 155.638 9.300 123.605 1.00 20.94 133 PHE B N 1
ATOM 3818 C CA . PHE B 1 133 ? 154.421 8.526 123.352 1.00 20.15 133 PHE B CA 1
ATOM 3819 C C . PHE B 1 133 ? 153.706 8.014 124.596 1.00 19.24 133 PHE B C 1
ATOM 3820 O O . PHE B 1 133 ? 154.311 7.832 125.657 1.00 19.29 133 PHE B O 1
ATOM 3828 N N . PHE B 1 134 ? 152.398 7.823 124.441 1.00 18.31 134 PHE B N 1
ATOM 3829 C CA . PHE B 1 134 ? 151.586 7.081 125.391 1.00 18.14 134 PHE B CA 1
ATOM 3830 C C . PHE B 1 134 ? 151.495 5.655 124.862 1.00 18.93 134 PHE B C 1
ATOM 3831 O O . PHE B 1 134 ? 151.194 5.454 123.686 1.00 20.09 134 PHE B O 1
ATOM 3839 N N . ALA B 1 135 ? 151.757 4.675 125.722 1.00 19.97 135 ALA B N 1
ATOM 3840 C CA . ALA B 1 135 ? 151.701 3.266 125.335 1.00 20.15 135 ALA B CA 1
ATOM 3841 C C . ALA B 1 135 ? 150.293 2.702 125.504 1.00 22.53 135 ALA B C 1
ATOM 3842 O O . ALA B 1 135 ? 149.557 3.115 126.397 1.00 23.06 135 ALA B O 1
ATOM 3844 N N . ALA B 1 136 ? 149.930 1.755 124.642 1.00 24.41 136 ALA B N 1
ATOM 3845 C CA . ALA B 1 136 ? 148.667 1.023 124.765 1.00 24.62 136 ALA B CA 1
ATOM 3846 C C . ALA B 1 136 ? 148.925 -0.326 125.433 1.00 24.57 136 ALA B C 1
ATOM 3847 O O . ALA B 1 136 ? 149.994 -0.913 125.259 1.00 24.96 136 ALA B O 1
ATOM 3849 N N . LEU B 1 137 ? 147.948 -0.809 126.197 1.00 24.61 137 LEU B N 1
ATOM 3850 C CA . LEU B 1 137 ? 148.101 -2.042 126.974 1.00 27.70 137 LEU B CA 1
ATOM 3851 C C . LEU B 1 137 ? 147.243 -3.180 126.420 1.00 25.58 137 LEU B C 1
ATOM 3852 O O . LEU B 1 137 ? 146.186 -2.938 125.839 1.00 25.67 137 LEU B O 1
ATOM 3857 N N . PRO B 1 138 ? 147.700 -4.433 126.597 1.00 25.89 138 PRO B N 1
ATOM 3858 C CA . PRO B 1 138 ? 146.916 -5.590 126.174 1.00 25.36 138 PRO B CA 1
ATOM 3859 C C . PRO B 1 138 ? 145.819 -5.920 127.190 1.00 25.60 138 PRO B C 1
ATOM 3860 O O . PRO B 1 138 ? 145.937 -6.885 127.945 1.00 27.93 138 PRO B O 1
ATOM 3864 N N . LEU B 1 139 ? 144.753 -5.123 127.196 1.00 26.60 139 LEU B N 1
ATOM 3865 C CA . LEU B 1 139 ? 143.711 -5.239 128.225 1.00 29.80 139 LEU B CA 1
ATOM 3866 C C . LEU B 1 139 ? 142.751 -6.415 128.050 1.00 33.98 139 LEU B C 1
ATOM 3867 O O . LEU B 1 139 ? 141.916 -6.657 128.921 1.00 34.14 139 LEU B O 1
ATOM 3872 N N . SER B 1 140 ? 142.865 -7.139 126.940 1.00 34.77 140 SER B N 1
ATOM 3873 C CA . SER B 1 140 ? 142.118 -8.384 126.759 1.00 38.07 140 SER B CA 1
ATOM 3874 C C . SER B 1 140 ? 142.814 -9.548 127.472 1.00 37.74 140 SER B C 1
ATOM 3875 O O . SER B 1 140 ? 142.211 -10.600 127.683 1.00 39.81 140 SER B O 1
ATOM 3878 N N . ALA B 1 141 ? 144.080 -9.351 127.840 1.00 33.83 141 ALA B N 1
ATOM 3879 C CA . ALA B 1 141 ? 144.864 -10.370 128.538 1.00 31.94 141 ALA B CA 1
ATOM 3880 C C . ALA B 1 141 ? 144.625 -10.300 130.046 1.00 34.98 141 ALA B C 1
ATOM 3881 O O . ALA B 1 141 ? 144.120 -9.292 130.546 1.00 34.93 141 ALA B O 1
ATOM 3883 N N . PRO B 1 142 ? 144.982 -11.375 130.779 1.00 37.47 142 PRO B N 1
ATOM 3884 C CA . PRO B 1 142 ? 144.907 -11.374 132.244 1.00 39.82 142 PRO B CA 1
ATOM 3885 C C . PRO B 1 142 ? 145.651 -10.202 132.886 1.00 40.52 142 PRO B C 1
ATOM 3886 O O . PRO B 1 142 ? 146.649 -9.729 132.343 1.00 38.57 142 PRO B O 1
ATOM 3890 N N . VAL B 1 143 ? 145.165 -9.753 134.041 1.00 41.96 143 VAL B N 1
ATOM 3891 C CA . VAL B 1 143 ? 145.708 -8.566 134.711 1.00 42.11 143 VAL B CA 1
ATOM 3892 C C . VAL B 1 143 ? 147.204 -8.706 135.028 1.00 41.91 143 VAL B C 1
ATOM 3893 O O . VAL B 1 143 ? 147.948 -7.729 134.953 1.00 37.50 143 VAL B O 1
ATOM 3897 N N . ASP B 1 144 ? 147.643 -9.916 135.369 1.00 43.41 144 ASP B N 1
ATOM 3898 C CA . ASP B 1 144 ? 149.070 -10.177 135.596 1.00 45.76 144 ASP B CA 1
ATOM 3899 C C . ASP B 1 144 ? 149.906 -9.908 134.339 1.00 41.66 144 ASP B C 1
ATOM 3900 O O . ASP B 1 144 ? 151.024 -9.400 134.432 1.00 41.42 144 ASP B O 1
ATOM 3905 N N . ALA B 1 145 ? 149.359 -10.247 133.173 1.00 37.17 145 ALA B N 1
ATOM 3906 C CA . ALA B 1 145 ? 150.006 -9.938 131.896 1.00 38.03 145 ALA B CA 1
ATOM 3907 C C . ALA B 1 145 ? 149.990 -8.433 131.626 1.00 36.26 145 ALA B C 1
ATOM 3908 O O . ALA B 1 145 ? 150.957 -7.880 131.098 1.00 33.58 145 ALA B O 1
ATOM 3910 N N . VAL B 1 146 ? 148.892 -7.777 131.992 1.00 32.66 146 VAL B N 1
ATOM 3911 C CA . VAL B 1 146 ? 148.770 -6.326 131.831 1.00 31.68 146 VAL B CA 1
ATOM 3912 C C . VAL B 1 146 ? 149.799 -5.607 132.702 1.00 31.03 146 VAL B C 1
ATOM 3913 O O . VAL B 1 146 ? 150.462 -4.678 132.243 1.00 31.35 146 VAL B O 1
ATOM 3917 N N . LYS B 1 147 ? 149.928 -6.043 133.954 1.00 31.57 147 LYS B N 1
ATOM 3918 C CA . LYS B 1 147 ? 150.891 -5.451 134.887 1.00 33.61 147 LYS B CA 1
ATOM 3919 C C . LYS B 1 147 ? 152.331 -5.629 134.403 1.00 37.15 147 LYS B C 1
ATOM 3920 O O . LYS B 1 147 ? 153.155 -4.730 134.558 1.00 36.38 147 LYS B O 1
ATOM 3926 N N . ALA B 1 148 ? 152.621 -6.784 133.810 1.00 37.59 148 ALA B N 1
ATOM 3927 C CA . ALA B 1 148 ? 153.942 -7.050 133.238 1.00 40.12 148 ALA B CA 1
ATOM 3928 C C . ALA B 1 148 ? 154.237 -6.099 132.080 1.00 38.51 148 ALA B C 1
ATOM 3929 O O . ALA B 1 148 ? 155.348 -5.581 131.962 1.00 35.25 148 ALA B O 1
ATOM 3931 N N . SER B 1 149 ? 153.235 -5.874 131.232 1.00 33.13 149 SER B N 1
ATOM 3932 C CA . SER B 1 149 ? 153.359 -4.938 130.114 1.00 31.04 149 SER B CA 1
ATOM 3933 C C . SER B 1 149 ? 153.615 -3.513 130.604 1.00 29.60 149 SER B C 1
ATOM 3934 O O . SER B 1 149 ? 154.407 -2.785 130.010 1.00 29.89 149 SER B O 1
ATOM 3937 N N . ILE B 1 150 ? 152.949 -3.126 131.691 1.00 26.95 150 ILE B N 1
ATOM 3938 C CA . ILE B 1 150 ? 153.131 -1.797 132.286 1.00 20.09 150 ILE B CA 1
ATOM 3939 C C . ILE B 1 150 ? 154.574 -1.600 132.757 1.00 26.92 150 ILE B C 1
ATOM 3940 O O . ILE B 1 150 ? 155.181 -0.559 132.500 1.00 27.60 150 ILE B O 1
ATOM 3945 N N . GLU B 1 151 ? 155.115 -2.598 133.449 1.00 28.82 151 GLU B N 1
ATOM 3946 C CA . GLU B 1 151 ? 156.489 -2.513 133.949 1.00 32.32 151 GLU B CA 1
ATOM 3947 C C . GLU B 1 151 ? 157.507 -2.479 132.803 1.00 33.81 151 GLU B C 1
ATOM 3948 O O . GLU B 1 151 ? 158.582 -1.900 132.948 1.00 36.20 151 GLU B O 1
ATOM 3954 N N . ARG B 1 152 ? 157.162 -3.091 131.670 1.00 31.22 152 ARG B N 1
ATOM 3955 C CA . ARG B 1 152 ? 158.005 -3.037 130.473 1.00 31.45 152 ARG B CA 1
ATOM 3956 C C . ARG B 1 152 ? 157.992 -1.646 129.829 1.00 27.95 152 ARG B C 1
ATOM 3957 O O . ARG B 1 152 ? 159.050 -1.060 129.601 1.00 27.39 152 ARG B O 1
ATOM 3965 N N . VAL B 1 153 ? 156.804 -1.113 129.545 1.00 24.64 153 VAL B N 1
ATOM 3966 C CA . VAL B 1 153 ? 156.711 0.152 128.801 1.00 25.15 153 VAL B CA 1
ATOM 3967 C C . VAL B 1 153 ? 157.260 1.355 129.570 1.00 23.77 153 VAL B C 1
ATOM 3968 O O . VAL B 1 153 ? 157.739 2.307 128.956 1.00 25.07 153 VAL B O 1
ATOM 3972 N N . LYS B 1 154 ? 157.211 1.319 130.902 1.00 24.67 154 LYS B N 1
ATOM 3973 C CA . LYS B 1 154 ? 157.708 2.451 131.697 1.00 26.28 154 LYS B CA 1
ATOM 3974 C C . LYS B 1 154 ? 159.216 2.656 131.511 1.00 27.43 154 LYS B C 1
ATOM 3975 O O . LYS B 1 154 ? 159.725 3.761 131.702 1.00 28.86 154 LYS B O 1
ATOM 3981 N N . ASN B 1 155 ? 159.916 1.585 131.137 1.00 24.26 155 ASN B N 1
ATOM 3982 C CA . ASN B 1 155 ? 161.358 1.631 130.890 1.00 24.06 155 ASN B CA 1
ATOM 3983 C C . ASN B 1 155 ? 161.738 1.763 129.410 1.00 23.62 155 ASN B C 1
ATOM 3984 O O . ASN B 1 155 ? 162.921 1.711 129.068 1.00 24.75 155 ASN B O 1
ATOM 3989 N N . LEU B 1 156 ? 160.747 1.929 128.537 1.00 22.37 156 LEU B N 1
ATOM 3990 C CA . LEU B 1 156 ? 161.017 2.281 127.144 1.00 21.80 156 LEU B CA 1
ATOM 3991 C C . LEU B 1 156 ? 161.343 3.765 127.078 1.00 23.31 156 LEU B C 1
ATOM 3992 O O . LEU B 1 156 ? 160.632 4.584 127.666 1.00 23.63 156 LEU B O 1
ATOM 3997 N N . LYS B 1 157 ? 162.414 4.114 126.369 1.00 23.70 157 LYS B N 1
ATOM 3998 C CA . LYS B 1 157 ? 162.744 5.522 126.156 1.00 22.63 157 LYS B CA 1
ATOM 3999 C C . LYS B 1 157 ? 161.573 6.239 125.489 1.00 23.26 157 LYS B C 1
ATOM 4000 O O . LYS B 1 157 ? 160.913 5.681 124.612 1.00 21.20 157 LYS B O 1
ATOM 4006 N N . TYR B 1 158 ? 161.320 7.470 125.929 1.00 23.84 158 TYR B N 1
ATOM 4007 C CA . TYR B 1 158 ? 160.306 8.359 125.335 1.00 21.09 158 TYR B CA 1
ATOM 4008 C C . TYR B 1 158 ? 158.851 8.033 125.694 1.00 22.55 158 TYR B C 1
ATOM 4009 O O . TYR B 1 158 ? 157.950 8.773 125.303 1.00 22.83 158 TYR B O 1
ATOM 4018 N N . CYS B 1 159 ? 158.618 6.952 126.438 1.00 20.95 159 CYS B N 1
ATOM 4019 C CA . CYS B 1 159 ? 157.276 6.656 126.936 1.00 22.40 159 CYS B CA 1
ATOM 4020 C C . CYS B 1 159 ? 156.970 7.579 128.106 1.00 23.10 159 CYS B C 1
ATOM 4021 O O . CYS B 1 159 ? 157.775 7.696 129.033 1.00 23.89 159 CYS B O 1
ATOM 4024 N N . ARG B 1 160 ? 155.813 8.235 128.053 1.00 21.87 160 ARG B N 1
ATOM 4025 C CA . ARG B 1 160 ? 155.407 9.181 129.090 1.00 22.88 160 ARG B CA 1
ATOM 4026 C C . ARG B 1 160 ? 153.970 8.977 129.563 1.00 24.40 160 ARG B C 1
ATOM 4027 O O . ARG B 1 160 ? 153.353 9.895 130.103 1.00 27.89 160 ARG B O 1
ATOM 4035 N N . GLY B 1 161 ? 153.442 7.773 129.372 1.00 22.03 161 GLY B N 1
ATOM 4036 C CA . GLY B 1 161 ? 152.122 7.444 129.881 1.00 22.66 161 GLY B CA 1
ATOM 4037 C C . GLY B 1 161 ? 151.447 6.303 129.153 1.00 21.56 161 GLY B C 1
ATOM 4038 O O . GLY B 1 161 ? 152.068 5.595 128.357 1.00 20.58 161 GLY B O 1
ATOM 4039 N N . ILE B 1 162 ? 150.161 6.148 129.445 1.00 21.17 162 ILE B N 1
ATOM 4040 C CA . ILE B 1 162 ? 149.340 5.074 128.921 1.00 21.93 162 ILE B CA 1
ATOM 4041 C C . ILE B 1 162 ? 148.126 5.695 128.244 1.00 21.65 162 ILE B C 1
ATOM 4042 O O . ILE B 1 162 ? 147.574 6.671 128.748 1.00 24.42 162 ILE B O 1
ATOM 4047 N N . ILE B 1 163 ? 147.728 5.148 127.098 1.00 20.14 163 ILE B N 1
ATOM 4048 C CA . ILE B 1 163 ? 146.437 5.496 126.497 1.00 19.56 163 ILE B CA 1
ATOM 4049 C C . ILE B 1 163 ? 145.457 4.358 126.777 1.00 22.18 163 ILE B C 1
ATOM 4050 O O . ILE B 1 163 ? 145.794 3.180 126.631 1.00 24.45 163 ILE B O 1
ATOM 4055 N N . LEU B 1 164 ? 144.252 4.735 127.192 1.00 22.77 164 LEU B N 1
ATOM 4056 C CA . LEU B 1 164 ? 143.249 3.811 127.696 1.00 24.20 164 LEU B CA 1
ATOM 4057 C C . LEU B 1 164 ? 141.919 4.127 127.024 1.00 23.15 164 LEU B C 1
ATOM 4058 O O . LEU B 1 164 ? 141.542 5.293 126.926 1.00 23.54 164 LEU B O 1
ATOM 4063 N N . GLY B 1 165 ? 141.226 3.100 126.542 1.00 21.70 165 GLY B N 1
ATOM 4064 C CA . GLY B 1 165 ? 139.858 3.260 126.049 1.00 20.09 165 GLY B CA 1
ATOM 4065 C C . GLY B 1 165 ? 138.878 3.112 127.199 1.00 20.24 165 GLY B C 1
ATOM 4066 O O . GLY B 1 165 ? 139.270 2.764 128.310 1.00 21.45 165 GLY B O 1
ATOM 4067 N N . THR B 1 166 ? 137.599 3.363 126.938 1.00 19.07 166 THR B N 1
ATOM 4068 C CA . THR B 1 166 ? 136.590 3.347 128.003 1.00 20.14 166 THR B CA 1
ATOM 4069 C C . THR B 1 166 ? 136.079 1.952 128.374 1.00 22.62 166 THR B C 1
ATOM 4070 O O . THR B 1 166 ? 135.382 1.803 129.375 1.00 23.95 166 THR B O 1
ATOM 4074 N N . SER B 1 167 ? 136.417 0.937 127.583 1.00 24.09 167 SER B N 1
ATOM 4075 C CA . SER B 1 167 ? 135.943 -0.426 127.851 1.00 24.72 167 SER B CA 1
ATOM 4076 C C . SER B 1 167 ? 136.728 -1.135 128.962 1.00 23.89 167 SER B C 1
ATOM 4077 O O . SER B 1 167 ? 136.233 -2.098 129.551 1.00 24.30 167 SER B O 1
ATOM 4080 N N . GLY B 1 168 ? 137.943 -0.665 129.243 1.00 23.88 168 GLY B N 1
ATOM 4081 C CA . GLY B 1 168 ? 138.793 -1.270 130.270 1.00 24.67 168 GLY B CA 1
ATOM 4082 C C . GLY B 1 168 ? 139.144 -2.710 129.935 1.00 27.34 168 GLY B C 1
ATOM 4083 O O . GLY B 1 168 ? 139.684 -2.985 128.864 1.00 30.19 168 GLY B O 1
ATOM 4084 N N . LEU B 1 169 ? 138.821 -3.627 130.845 1.00 28.34 169 LEU B N 1
ATOM 4085 C CA . LEU B 1 169 ? 138.999 -5.063 130.608 1.00 31.09 169 LEU B CA 1
ATOM 4086 C C . LEU B 1 169 ? 137.801 -5.675 129.877 1.00 33.22 169 LEU B C 1
ATOM 4087 O O . LEU B 1 169 ? 137.799 -6.872 129.581 1.00 33.92 169 LEU B O 1
ATOM 4092 N N . GLY B 1 170 ? 136.788 -4.857 129.594 1.00 31.05 170 GLY B N 1
ATOM 4093 C CA . GLY B 1 170 ? 135.573 -5.316 128.923 1.00 30.44 170 GLY B CA 1
ATOM 4094 C C . GLY B 1 170 ? 134.285 -4.921 129.625 1.00 29.98 170 GLY B C 1
ATOM 4095 O O . GLY B 1 170 ? 133.202 -5.087 129.062 1.00 31.31 170 GLY B O 1
ATOM 4096 N N . LYS B 1 171 ? 134.391 -4.408 130.851 1.00 27.55 171 LYS B N 1
ATOM 4097 C CA . LYS B 1 171 ? 133.217 -3.998 131.629 1.00 25.99 171 LYS B CA 1
ATOM 4098 C C . LYS B 1 171 ? 133.320 -2.557 132.141 1.00 25.08 171 LYS B C 1
ATOM 4099 O O . LYS B 1 171 ? 132.679 -2.187 133.126 1.00 26.10 171 LYS B O 1
ATOM 4105 N N . GLY B 1 172 ? 134.116 -1.743 131.455 1.00 22.29 172 GLY B N 1
ATOM 4106 C CA . GLY B 1 172 ? 134.232 -0.328 131.785 1.00 20.71 172 GLY B CA 1
ATOM 4107 C C . GLY B 1 172 ? 135.241 -0.033 132.877 1.00 21.26 172 GLY B C 1
ATOM 4108 O O . GLY B 1 172 ? 135.895 -0.932 133.401 1.00 22.49 172 GLY B O 1
ATOM 4109 N N . LEU B 1 173 ? 135.347 1.243 133.228 1.00 19.85 173 LEU B N 1
ATOM 4110 C CA . LEU B 1 173 ? 136.398 1.723 134.120 1.00 23.31 173 LEU B CA 1
ATOM 4111 C C . LEU B 1 173 ? 136.053 1.623 135.606 1.00 22.70 173 LEU B C 1
ATOM 4112 O O . LEU B 1 173 ? 136.909 1.886 136.453 1.00 23.60 173 LEU B O 1
ATOM 4117 N N . ASP B 1 174 ? 134.812 1.252 135.920 1.00 21.70 174 ASP B N 1
ATOM 4118 C CA . ASP B 1 174 ? 134.401 1.012 137.311 1.00 21.46 174 ASP B CA 1
ATOM 4119 C C . ASP B 1 174 ? 134.445 -0.479 137.668 1.00 23.79 174 ASP B C 1
ATOM 4120 O O . ASP B 1 174 ? 133.953 -0.891 138.718 1.00 24.56 174 ASP B O 1
ATOM 4125 N N . ASP B 1 175 ? 135.043 -1.271 136.782 1.00 25.12 175 ASP B N 1
ATOM 4126 C CA . ASP B 1 175 ? 135.277 -2.694 137.009 1.00 26.35 175 ASP B CA 1
ATOM 4127 C C . ASP B 1 175 ? 136.293 -2.857 138.143 1.00 26.94 175 ASP B C 1
ATOM 4128 O O . ASP B 1 175 ? 137.419 -2.373 138.025 1.00 25.85 175 ASP B O 1
ATOM 4133 N N . PRO B 1 176 ? 135.904 -3.536 139.244 1.00 27.15 176 PRO B N 1
ATOM 4134 C CA . PRO B 1 176 ? 136.843 -3.751 140.353 1.00 27.52 176 PRO B CA 1
ATOM 4135 C C . PRO B 1 176 ? 138.145 -4.442 139.935 1.00 29.53 176 PRO B C 1
ATOM 4136 O O . PRO B 1 176 ? 139.198 -4.168 140.512 1.00 28.81 176 PRO B O 1
ATOM 4140 N N . HIS B 1 177 ? 138.066 -5.320 138.936 1.00 29.43 177 HIS B N 1
ATOM 4141 C CA . HIS B 1 177 ? 139.245 -6.030 138.426 1.00 31.09 177 HIS B CA 1
ATOM 4142 C C . HIS B 1 177 ? 140.284 -5.106 137.786 1.00 30.43 177 HIS B C 1
ATOM 4143 O O . HIS B 1 177 ? 141.442 -5.494 137.630 1.00 29.87 177 HIS B O 1
ATOM 4150 N N . LEU B 1 178 ? 139.868 -3.901 137.402 1.00 28.91 178 LEU B N 1
ATOM 4151 C CA . LEU B 1 178 ? 140.765 -2.928 136.780 1.00 26.71 178 LEU B CA 1
ATOM 4152 C C . LEU B 1 178 ? 141.577 -2.130 137.809 1.00 26.23 178 LEU B C 1
ATOM 4153 O O . LEU B 1 178 ? 142.548 -1.469 137.447 1.00 27.83 178 LEU B O 1
ATOM 4158 N N . LEU B 1 179 ? 141.193 -2.198 139.084 1.00 26.23 179 LEU B N 1
ATOM 4159 C CA . LEU B 1 179 ? 141.865 -1.416 140.134 1.00 27.82 179 LEU B CA 1
ATOM 4160 C C . LEU B 1 179 ? 143.378 -1.666 140.238 1.00 30.02 179 LEU B C 1
ATOM 4161 O O . LEU B 1 179 ? 144.144 -0.708 140.351 1.00 29.84 179 LEU B O 1
ATOM 4166 N N . PRO B 1 180 ? 143.814 -2.941 140.201 1.00 31.16 180 PRO B N 1
ATOM 4167 C CA . PRO B 1 180 ? 145.259 -3.212 140.204 1.00 31.15 180 PRO B CA 1
ATOM 4168 C C . PRO B 1 180 ? 146.011 -2.619 139.007 1.00 30.87 180 PRO B C 1
ATOM 4169 O O . PRO B 1 180 ? 147.200 -2.312 139.124 1.00 31.29 180 PRO B O 1
ATOM 4173 N N . VAL B 1 181 ? 145.327 -2.470 137.873 1.00 29.16 181 VAL B N 1
ATOM 4174 C CA . VAL B 1 181 ? 145.913 -1.835 136.690 1.00 27.98 181 VAL B CA 1
ATOM 4175 C C . VAL B 1 181 ? 146.119 -0.343 136.949 1.00 27.22 181 VAL B C 1
ATOM 4176 O O . VAL B 1 181 ? 147.204 0.183 136.716 1.00 25.67 181 VAL B O 1
ATOM 4180 N N . PHE B 1 182 ? 145.075 0.331 137.432 1.00 26.05 182 PHE B N 1
ATOM 4181 C CA . PHE B 1 182 ? 145.178 1.746 137.806 1.00 26.44 182 PHE B CA 1
ATOM 4182 C C . PHE B 1 182 ? 146.289 1.969 138.835 1.00 26.07 182 PHE B C 1
ATOM 4183 O O . PHE B 1 182 ? 147.070 2.915 138.720 1.00 25.81 182 PHE B O 1
ATOM 4191 N N . GLU B 1 183 ? 146.350 1.096 139.837 1.00 25.65 183 GLU B N 1
ATOM 4192 C CA . GLU B 1 183 ? 147.396 1.156 140.862 1.00 24.80 183 GLU B CA 1
ATOM 4193 C C . GLU B 1 183 ? 148.791 0.985 140.259 1.00 26.82 183 GLU B C 1
ATOM 4194 O O . GLU B 1 183 ? 149.708 1.741 140.583 1.00 27.25 183 GLU B O 1
ATOM 4200 N N . ALA B 1 184 ? 148.938 0.003 139.372 1.00 26.96 184 ALA B N 1
ATOM 4201 C CA . ALA B 1 184 ? 150.220 -0.264 138.716 1.00 28.62 184 ALA B CA 1
ATOM 4202 C C . ALA B 1 184 ? 150.672 0.919 137.858 1.00 28.47 184 ALA B C 1
ATOM 4203 O O . ALA B 1 184 ? 151.832 1.326 137.919 1.00 28.90 184 ALA B O 1
ATOM 4205 N N . VAL B 1 185 ? 149.753 1.470 137.068 1.00 25.78 185 VAL B N 1
ATOM 4206 C CA . VAL B 1 185 ? 150.061 2.628 136.227 1.00 25.81 185 VAL B CA 1
ATOM 4207 C C . VAL B 1 185 ? 150.403 3.848 137.087 1.00 25.95 185 VAL B C 1
ATOM 4208 O O . VAL B 1 185 ? 151.352 4.576 136.787 1.00 27.16 185 VAL B O 1
ATOM 4212 N N . ALA B 1 186 ? 149.633 4.061 138.152 1.00 25.24 186 ALA B N 1
ATOM 4213 C CA . ALA B 1 186 ? 149.848 5.196 139.054 1.00 28.58 186 ALA B CA 1
ATOM 4214 C C . ALA B 1 186 ? 151.178 5.090 139.803 1.00 29.69 186 ALA B C 1
ATOM 4215 O O . ALA B 1 186 ? 151.905 6.077 139.928 1.00 28.89 186 ALA B O 1
ATOM 4217 N N . ASP B 1 187 ? 151.493 3.895 140.295 1.00 29.21 187 ASP B N 1
ATOM 4218 C CA . ASP B 1 187 ? 152.755 3.658 141.009 1.00 30.37 187 ASP B CA 1
ATOM 4219 C C . ASP B 1 187 ? 153.976 3.801 140.094 1.00 31.67 187 ASP B C 1
ATOM 4220 O O . ASP B 1 187 ? 155.058 4.173 140.553 1.00 33.91 187 ASP B O 1
ATOM 4225 N N . ALA B 1 188 ? 153.793 3.519 138.805 1.00 30.41 188 ALA B N 1
ATOM 4226 C CA . ALA B 1 188 ? 154.841 3.722 137.801 1.00 29.63 188 ALA B CA 1
ATOM 4227 C C . ALA B 1 188 ? 154.961 5.189 137.358 1.00 30.78 188 ALA B C 1
ATOM 4228 O O . ALA B 1 188 ? 155.784 5.511 136.498 1.00 30.83 188 ALA B O 1
ATOM 4230 N N . LYS B 1 189 ? 154.145 6.065 137.949 1.00 31.46 189 LYS B N 1
ATOM 4231 C CA . LYS B 1 189 ? 154.112 7.496 137.621 1.00 33.00 189 LYS B CA 1
ATOM 4232 C C . LYS B 1 189 ? 153.842 7.751 136.135 1.00 31.40 189 LYS B C 1
ATOM 4233 O O . LYS B 1 189 ? 154.442 8.637 135.521 1.00 32.55 189 LYS B O 1
ATOM 4239 N N . LEU B 1 190 ? 152.925 6.969 135.572 1.00 28.95 190 LEU B N 1
ATOM 4240 C CA . LEU B 1 190 ? 152.513 7.118 134.180 1.00 25.38 190 LEU B CA 1
ATOM 4241 C C . LEU B 1 190 ? 151.146 7.788 134.111 1.00 25.26 190 LEU B C 1
ATOM 4242 O O . LEU B 1 190 ? 150.190 7.329 134.735 1.00 25.05 190 LEU B O 1
ATOM 4247 N N . LEU B 1 191 ? 151.065 8.877 133.355 1.00 24.48 191 LEU B N 1
ATOM 4248 C CA . LEU B 1 191 ? 149.794 9.550 133.095 1.00 24.40 191 LEU B CA 1
ATOM 4249 C C . LEU B 1 191 ? 148.896 8.645 132.253 1.00 24.28 191 LEU B C 1
ATOM 4250 O O . LEU B 1 191 ? 149.365 8.012 131.308 1.00 23.47 191 LEU B O 1
ATOM 4255 N N . VAL B 1 192 ? 147.613 8.577 132.604 1.00 22.75 192 VAL B N 1
ATOM 4256 C CA . VAL B 1 192 ? 146.637 7.831 131.810 1.00 21.44 192 VAL B CA 1
ATOM 4257 C C . VAL B 1 192 ? 145.879 8.806 130.916 1.00 20.69 192 VAL B C 1
ATOM 4258 O O . VAL B 1 192 ? 145.240 9.730 131.409 1.00 22.69 192 VAL B O 1
ATOM 4262 N N . PHE B 1 193 ? 145.962 8.594 129.606 1.00 18.63 193 PHE B N 1
ATOM 4263 C CA . PHE B 1 193 ? 145.203 9.375 128.635 1.00 18.47 193 PHE B CA 1
ATOM 4264 C C . PHE B 1 193 ? 143.956 8.572 128.268 1.00 19.26 193 PHE B C 1
ATOM 4265 O O . PHE B 1 193 ? 144.057 7.504 127.665 1.00 18.49 193 PHE B O 1
ATOM 4273 N N . LEU B 1 194 ? 142.788 9.073 128.669 1.00 18.50 194 LEU B N 1
ATOM 4274 C CA . LEU B 1 194 ? 141.522 8.398 128.387 1.00 18.58 194 LEU B CA 1
ATOM 4275 C C . LEU B 1 194 ? 140.917 8.939 127.097 1.00 17.72 194 LEU B C 1
ATOM 4276 O O . LEU B 1 194 ? 140.681 10.144 126.976 1.00 17.26 194 LEU B O 1
ATOM 4281 N N . ALA B 1 195 ? 140.656 8.040 126.150 1.00 18.08 195 ALA B N 1
ATOM 4282 C CA . ALA B 1 195 ? 140.166 8.412 124.825 1.00 19.36 195 ALA B CA 1
ATOM 4283 C C . ALA B 1 195 ? 138.914 7.622 124.450 1.00 19.07 195 ALA B C 1
ATOM 4284 O O . ALA B 1 195 ? 138.792 6.448 124.806 1.00 19.66 195 ALA B O 1
ATOM 4286 N N . PRO B 1 196 ? 137.985 8.261 123.716 1.00 20.22 196 PRO B N 1
ATOM 4287 C CA . PRO B 1 196 ? 136.771 7.591 123.268 1.00 21.32 196 PRO B CA 1
ATOM 4288 C C . PRO B 1 196 ? 136.957 6.790 121.981 1.00 23.10 196 PRO B C 1
ATOM 4289 O O . PRO B 1 196 ? 137.995 6.881 121.319 1.00 24.31 196 PRO B O 1
ATOM 4293 N N . HIS B 1 197 ? 135.924 6.031 121.640 1.00 26.33 197 HIS B N 1
ATOM 4294 C CA . HIS B 1 197 ? 135.895 5.192 120.443 1.00 28.19 197 HIS B CA 1
ATOM 4295 C C . HIS B 1 197 ? 134.530 4.527 120.265 1.00 29.79 197 HIS B C 1
ATOM 4296 O O . HIS B 1 197 ? 133.983 4.491 119.163 1.00 29.60 197 HIS B O 1
ATOM 4303 N N . TYR B 1 198 ? 134.003 3.984 121.358 1.00 26.50 198 TYR B N 1
ATOM 4304 C CA . TYR B 1 198 ? 132.762 3.211 121.328 1.00 26.74 198 TYR B CA 1
ATOM 4305 C C . TYR B 1 198 ? 131.506 4.062 121.158 1.00 27.25 198 TYR B C 1
ATOM 4306 O O . TYR B 1 198 ? 130.468 3.550 120.740 1.00 28.33 198 TYR B O 1
ATOM 4315 N N . GLY B 1 199 ? 131.604 5.353 121.471 1.00 24.88 199 GLY B N 1
ATOM 4316 C CA . GLY B 1 199 ? 130.472 6.268 121.352 1.00 23.25 199 GLY B CA 1
ATOM 4317 C C . GLY B 1 199 ? 129.224 5.784 122.070 1.00 21.47 199 GLY B C 1
ATOM 4318 O O . GLY B 1 199 ? 129.307 5.177 123.140 1.00 22.43 199 GLY B O 1
ATOM 4319 N N . LEU B 1 200 ? 128.069 6.057 121.468 1.00 17.80 200 LEU B N 1
ATOM 4320 C CA . LEU B 1 200 ? 126.779 5.625 121.994 1.00 16.84 200 LEU B CA 1
ATOM 4321 C C . LEU B 1 200 ? 126.134 4.668 120.997 1.00 19.44 200 LEU B C 1
ATOM 4322 O O . LEU B 1 200 ? 126.513 4.661 119.825 1.00 19.58 200 LEU B O 1
ATOM 4327 N N . PRO B 1 201 ? 125.160 3.855 121.453 1.00 21.15 201 PRO B N 1
ATOM 4328 C CA . PRO B 1 201 ? 124.414 3.020 120.509 1.00 22.35 201 PRO B CA 1
ATOM 4329 C C . PRO B 1 201 ? 123.810 3.869 119.397 1.00 23.05 201 PRO B C 1
ATOM 4330 O O . PRO B 1 201 ? 123.153 4.871 119.681 1.00 20.97 201 PRO B O 1
ATOM 4334 N N . ASN B 1 202 ? 124.034 3.473 118.147 1.00 23.35 202 ASN B N 1
ATOM 4335 C CA . ASN B 1 202 ? 123.700 4.329 117.006 1.00 23.29 202 ASN B CA 1
ATOM 4336 C C . ASN B 1 202 ? 122.214 4.691 116.919 1.00 21.67 202 ASN B C 1
ATOM 4337 O O . ASN B 1 202 ? 121.864 5.719 116.339 1.00 22.65 202 ASN B O 1
ATOM 4342 N N . GLU B 1 203 ? 121.350 3.862 117.506 1.00 20.97 203 GLU B N 1
ATOM 4343 C CA . GLU B 1 203 ? 119.904 4.119 117.505 1.00 21.84 203 GLU B CA 1
ATOM 4344 C C . GLU B 1 203 ? 119.506 5.448 118.161 1.00 19.97 203 GLU B C 1
ATOM 4345 O O . GLU B 1 203 ? 118.471 6.016 117.815 1.00 19.02 203 GLU B O 1
ATOM 4351 N N . VAL B 1 204 ? 120.321 5.947 119.093 1.00 18.19 204 VAL B N 1
ATOM 4352 C CA . VAL B 1 204 ? 120.008 7.213 119.773 1.00 17.28 204 VAL B CA 1
ATOM 4353 C C . VAL B 1 204 ? 119.970 8.394 118.797 1.00 17.15 204 VAL B C 1
ATOM 4354 O O . VAL B 1 204 ? 119.330 9.407 119.077 1.00 17.21 204 VAL B O 1
ATOM 4358 N N . TYR B 1 205 ? 120.648 8.264 117.657 1.00 15.78 205 TYR B N 1
ATOM 4359 C CA . TYR B 1 205 ? 120.702 9.351 116.669 1.00 16.08 205 TYR B CA 1
ATOM 4360 C C . TYR B 1 205 ? 119.522 9.375 115.701 1.00 16.23 205 TYR B C 1
ATOM 4361 O O . TYR B 1 205 ? 119.399 10.310 114.914 1.00 16.98 205 TYR B O 1
ATOM 4370 N N . GLY B 1 206 ? 118.670 8.353 115.749 1.00 16.15 206 GLY B N 1
ATOM 4371 C CA . GLY B 1 206 ? 117.450 8.328 114.942 1.00 17.47 206 GLY B CA 1
ATOM 4372 C C . GLY B 1 206 ? 117.655 7.866 113.509 1.00 18.66 206 GLY B C 1
ATOM 4373 O O . GLY B 1 206 ? 118.787 7.640 113.079 1.00 19.14 206 GLY B O 1
ATOM 4374 N N . PRO B 1 207 ? 116.554 7.743 112.750 1.00 19.45 207 PRO B N 1
ATOM 4375 C CA . PRO B 1 207 ? 116.579 7.152 111.407 1.00 20.29 207 PRO B CA 1
ATOM 4376 C C . PRO B 1 207 ? 117.226 8.000 110.302 1.00 20.20 207 PRO B C 1
ATOM 4377 O O . PRO B 1 207 ? 117.483 7.479 109.218 1.00 22.01 207 PRO B O 1
ATOM 4381 N N . ARG B 1 208 ? 117.483 9.280 110.567 1.00 19.14 208 ARG B N 1
ATOM 4382 C CA . ARG B 1 208 ? 118.064 10.177 109.563 1.00 19.91 208 ARG B CA 1
ATOM 4383 C C . ARG B 1 208 ? 119.558 10.447 109.769 1.00 18.73 208 ARG B C 1
ATOM 4384 O O . ARG B 1 208 ? 120.148 11.239 109.033 1.00 18.23 208 ARG B O 1
ATOM 4392 N N . SER B 1 209 ? 120.174 9.789 110.748 1.00 17.78 209 SER B N 1
ATOM 4393 C CA . SER B 1 209 ? 121.536 10.142 111.171 1.00 17.86 209 SER B CA 1
ATOM 4394 C C . SER B 1 209 ? 122.573 10.109 110.042 1.00 18.28 209 SER B C 1
ATOM 4395 O O . SER B 1 209 ? 123.479 10.943 110.018 1.00 18.50 209 SER B O 1
ATOM 4398 N N . GLU B 1 210 ? 122.435 9.168 109.110 1.00 20.16 210 GLU B N 1
ATOM 4399 C CA . GLU B 1 210 ? 123.369 9.063 107.981 1.00 24.22 210 GLU B CA 1
ATOM 4400 C C . GLU B 1 210 ? 123.336 10.289 107.067 1.00 22.40 210 GLU B C 1
ATOM 4401 O O . GLU B 1 210 ? 124.330 10.599 106.411 1.00 22.08 210 GLU B O 1
ATOM 4407 N N . GLU B 1 211 ? 122.202 10.989 107.033 1.00 20.09 211 GLU B N 1
ATOM 4408 C CA . GLU B 1 211 ? 122.090 12.231 106.268 1.00 20.20 211 GLU B CA 1
ATOM 4409 C C . GLU B 1 211 ? 123.012 13.327 106.808 1.00 17.81 211 GLU B C 1
ATOM 4410 O O . GLU B 1 211 ? 123.362 14.254 106.079 1.00 19.98 211 GLU B O 1
ATOM 4416 N N . TYR B 1 212 ? 123.400 13.217 108.079 1.00 15.26 212 TYR B N 1
ATOM 4417 C CA . TYR B 1 212 ? 124.260 14.212 108.724 1.00 14.81 212 TYR B CA 1
ATOM 4418 C C . TYR B 1 212 ? 125.737 13.800 108.719 1.00 16.23 212 TYR B C 1
ATOM 4419 O O . TYR B 1 212 ? 126.540 14.351 109.473 1.00 16.12 212 TYR B O 1
ATOM 4428 N N . GLY B 1 213 ? 126.094 12.842 107.867 1.00 17.50 213 GLY B N 1
ATOM 4429 C CA . GLY B 1 213 ? 127.460 12.332 107.820 1.00 18.13 213 GLY B CA 1
ATOM 4430 C C . GLY B 1 213 ? 127.831 11.698 109.147 1.00 18.59 213 GLY B C 1
ATOM 4431 O O . GLY B 1 213 ? 127.024 10.987 109.744 1.00 18.64 213 GLY B O 1
ATOM 4432 N N . HIS B 1 214 ? 129.041 11.973 109.622 1.00 17.59 214 HIS B N 1
ATOM 4433 C CA . HIS B 1 214 ? 129.496 11.449 110.909 1.00 17.80 214 HIS B CA 1
ATOM 4434 C C . HIS B 1 214 ? 129.371 12.462 112.048 1.00 16.14 214 HIS B C 1
ATOM 4435 O O . HIS B 1 214 ? 129.928 12.252 113.124 1.00 16.00 214 HIS B O 1
ATOM 4442 N N . VAL B 1 215 ? 128.618 13.540 111.829 1.00 14.81 215 VAL B N 1
ATOM 4443 C CA . VAL B 1 215 ? 128.556 14.637 112.795 1.00 13.66 215 VAL B CA 1
ATOM 4444 C C . VAL B 1 215 ? 128.042 14.198 114.168 1.00 13.73 215 VAL B C 1
ATOM 4445 O O . VAL B 1 215 ? 128.646 14.535 115.181 1.00 13.25 215 VAL B O 1
ATOM 4449 N N . LEU B 1 216 ? 126.950 13.438 114.214 1.00 13.32 216 LEU B N 1
ATOM 4450 C CA . LEU B 1 216 ? 126.376 13.060 115.510 1.00 13.19 216 LEU B CA 1
ATOM 4451 C C . LEU B 1 216 ? 127.270 12.112 116.326 1.00 13.72 216 LEU B C 1
ATOM 4452 O O . LEU B 1 216 ? 127.548 12.396 117.493 1.00 12.72 216 LEU B O 1
ATOM 4457 N N . PRO B 1 217 ? 127.745 11.002 115.724 1.00 14.80 217 PRO B N 1
ATOM 4458 C CA . PRO B 1 217 ? 128.650 10.156 116.515 1.00 15.26 217 PRO B CA 1
ATOM 4459 C C . PRO B 1 217 ? 129.956 10.837 116.937 1.00 14.82 217 PRO B C 1
ATOM 4460 O O . PRO B 1 217 ? 130.437 10.594 118.045 1.00 15.18 217 PRO B O 1
ATOM 4464 N N . LEU B 1 218 ? 130.519 11.682 116.076 1.00 13.79 218 LEU B N 1
ATOM 4465 C CA . LEU B 1 218 ? 131.786 12.354 116.387 1.00 13.83 218 LEU B CA 1
ATOM 4466 C C . LEU B 1 218 ? 131.620 13.561 117.314 1.00 13.64 218 LEU B C 1
ATOM 4467 O O . LEU B 1 218 ? 132.385 13.715 118.271 1.00 14.21 218 LEU B O 1
ATOM 4472 N N . ALA B 1 219 ? 130.633 14.412 117.038 1.00 12.76 219 ALA B N 1
ATOM 4473 C CA . ALA B 1 219 ? 130.424 15.623 117.841 1.00 11.94 219 ALA B CA 1
ATOM 4474 C C . ALA B 1 219 ? 129.768 15.334 119.192 1.00 12.39 219 ALA B C 1
ATOM 4475 O O . ALA B 1 219 ? 130.037 16.027 120.166 1.00 13.02 219 ALA B O 1
ATOM 4477 N N . LEU B 1 220 ? 128.909 14.319 119.251 1.00 12.33 220 LEU B N 1
ATOM 4478 C CA . LEU B 1 220 ? 128.176 14.015 120.485 1.00 12.29 220 LEU B CA 1
ATOM 4479 C C . LEU B 1 220 ? 128.615 12.696 121.120 1.00 12.75 220 LEU B C 1
ATOM 4480 O O . LEU B 1 220 ? 128.953 12.657 122.303 1.00 13.41 220 LEU B O 1
ATOM 4485 N N . GLY B 1 221 ? 128.614 11.627 120.331 1.00 13.09 221 GLY B N 1
ATOM 4486 C CA . GLY B 1 221 ? 128.919 10.284 120.834 1.00 13.51 221 GLY B CA 1
ATOM 4487 C C . GLY B 1 221 ? 130.228 10.182 121.596 1.00 13.71 221 GLY B C 1
ATOM 4488 O O . GLY B 1 221 ? 130.253 9.712 122.732 1.00 14.33 221 GLY B O 1
ATOM 4489 N N . PHE B 1 222 ? 131.314 10.629 120.971 1.00 14.53 222 PHE B N 1
ATOM 4490 C CA . PHE B 1 222 ? 132.650 10.572 121.584 1.00 15.51 222 PHE B CA 1
ATOM 4491 C C . PHE B 1 222 ? 132.738 11.306 122.934 1.00 14.41 222 PHE B C 1
ATOM 4492 O O . PHE B 1 222 ? 133.088 10.691 123.942 1.00 15.08 222 PHE B O 1
ATOM 4500 N N . PRO B 1 223 ? 132.413 12.613 122.973 1.00 14.14 223 PRO B N 1
ATOM 4501 C CA . PRO B 1 223 ? 132.499 13.297 124.272 1.00 14.27 223 PRO B CA 1
ATOM 4502 C C . PRO B 1 223 ? 131.531 12.767 125.338 1.00 13.43 223 PRO B C 1
ATOM 4503 O O . PRO B 1 223 ? 131.858 12.790 126.526 1.00 13.64 223 PRO B O 1
ATOM 4507 N N . MET B 1 224 ? 130.362 12.283 124.928 1.00 12.28 224 MET B N 1
ATOM 4508 C CA . MET B 1 224 ? 129.404 11.732 125.886 1.00 11.62 224 MET B CA 1
ATOM 4509 C C . MET B 1 224 ? 129.906 10.407 126.467 1.00 12.73 224 MET B C 1
ATOM 4510 O O . MET B 1 224 ? 129.754 10.157 127.663 1.00 12.96 224 MET B O 1
ATOM 4515 N N . GLU B 1 225 ? 130.530 9.587 125.625 1.00 13.34 225 GLU B N 1
ATOM 4516 C CA . GLU B 1 225 ? 131.163 8.336 126.063 1.00 14.80 225 GLU B CA 1
ATOM 4517 C C . GLU B 1 225 ? 132.228 8.601 127.131 1.00 15.50 225 GLU B C 1
ATOM 4518 O O . GLU B 1 225 ? 132.260 7.929 128.164 1.00 15.96 225 GLU B O 1
ATOM 4524 N N . THR B 1 226 ? 133.096 9.577 126.873 1.00 14.37 226 THR B N 1
ATOM 4525 C CA . THR B 1 226 ? 134.141 9.962 127.822 1.00 15.06 226 THR B CA 1
ATOM 4526 C C . THR B 1 226 ? 133.540 10.393 129.159 1.00 14.65 226 THR B C 1
ATOM 4527 O O . THR B 1 226 ? 134.016 9.992 130.220 1.00 14.16 226 THR B O 1
ATOM 4531 N N . THR B 1 227 ? 132.494 11.212 129.093 1.00 14.19 227 THR B N 1
ATOM 4532 C CA . THR B 1 227 ? 131.801 11.687 130.287 1.00 13.98 227 THR B CA 1
ATOM 4533 C C . THR B 1 227 ? 131.243 10.544 131.130 1.00 13.89 227 THR B C 1
ATOM 4534 O O . THR B 1 227 ? 131.444 10.513 132.345 1.00 13.81 227 THR B O 1
ATOM 4538 N N . ILE B 1 228 ? 130.533 9.622 130.483 1.00 14.10 228 ILE B N 1
ATOM 4539 C CA . ILE B 1 228 ? 129.924 8.483 131.175 1.00 14.46 228 ILE B CA 1
ATOM 4540 C C . ILE B 1 228 ? 131.001 7.610 131.826 1.00 15.06 228 ILE B C 1
ATOM 4541 O O . ILE B 1 228 ? 130.846 7.169 132.968 1.00 14.82 228 ILE B O 1
ATOM 4546 N N . ALA B 1 229 ? 132.091 7.375 131.101 1.00 14.21 229 ALA B N 1
ATOM 4547 C CA . ALA B 1 229 ? 133.183 6.533 131.596 1.00 14.70 229 ALA B CA 1
ATOM 4548 C C . ALA B 1 229 ? 133.844 7.109 132.849 1.00 15.71 229 ALA B C 1
ATOM 4549 O O . ALA B 1 229 ? 134.056 6.391 133.826 1.00 17.30 229 ALA B O 1
ATOM 4551 N N . VAL B 1 230 ? 134.155 8.404 132.823 1.00 16.13 230 VAL B N 1
ATOM 4552 C CA . VAL B 1 230 ? 134.802 9.066 133.962 1.00 18.17 230 VAL B CA 1
ATOM 4553 C C . VAL B 1 230 ? 133.839 9.220 135.145 1.00 17.59 230 VAL B C 1
ATOM 4554 O O . VAL B 1 230 ? 134.250 9.101 136.300 1.00 17.78 230 VAL B O 1
ATOM 4558 N N . ALA B 1 231 ? 132.567 9.496 134.862 1.00 16.85 231 ALA B N 1
ATOM 4559 C CA . ALA B 1 231 ? 131.550 9.574 135.918 1.00 15.34 231 ALA B CA 1
ATOM 4560 C C . ALA B 1 231 ? 131.417 8.233 136.649 1.00 16.68 231 ALA B C 1
ATOM 4561 O O . ALA B 1 231 ? 131.307 8.193 137.875 1.00 16.65 231 ALA B O 1
ATOM 4563 N N . ARG B 1 232 ? 131.447 7.139 135.892 1.00 17.24 232 ARG B N 1
ATOM 4564 C CA . ARG B 1 232 ? 131.419 5.794 136.473 1.00 18.06 232 ARG B CA 1
ATOM 4565 C C . ARG B 1 232 ? 132.641 5.535 137.359 1.00 18.68 232 ARG B C 1
ATOM 4566 O O . ARG B 1 232 ? 132.511 5.013 138.469 1.00 20.51 232 ARG B O 1
ATOM 4574 N N . MET B 1 233 ? 133.819 5.894 136.853 1.00 20.18 233 MET B N 1
ATOM 4575 C CA . MET B 1 233 ? 135.066 5.850 137.630 1.00 21.46 233 MET B CA 1
ATOM 4576 C C . MET B 1 233 ? 134.925 6.581 138.949 1.00 21.99 233 MET B C 1
ATOM 4577 O O . MET B 1 233 ? 135.292 6.065 140.007 1.00 23.07 233 MET B O 1
ATOM 4582 N N . TYR B 1 234 ? 134.413 7.804 138.862 1.00 21.23 234 TYR B N 1
ATOM 4583 C CA . TYR B 1 234 ? 134.281 8.669 140.019 1.00 20.45 234 TYR B CA 1
ATOM 4584 C C . TYR B 1 234 ? 133.301 8.095 141.040 1.00 20.85 234 TYR B C 1
ATOM 4585 O O . TYR B 1 234 ? 133.623 8.007 142.224 1.00 22.52 234 TYR B O 1
ATOM 4594 N N . MET B 1 235 ? 132.118 7.695 140.578 1.00 21.36 235 MET B N 1
ATOM 4595 C CA . MET B 1 235 ? 131.093 7.131 141.463 1.00 20.57 235 MET B CA 1
ATOM 4596 C C . MET B 1 235 ? 131.551 5.835 142.136 1.00 22.96 235 MET B C 1
ATOM 4597 O O . MET B 1 235 ? 131.157 5.544 143.267 1.00 24.15 235 MET B O 1
ATOM 4602 N N . ALA B 1 236 ? 132.389 5.068 141.444 1.00 24.03 236 ALA B N 1
ATOM 4603 C CA . ALA B 1 236 ? 132.933 3.818 141.983 1.00 24.95 236 ALA B CA 1
ATOM 4604 C C . ALA B 1 236 ? 134.036 4.043 143.022 1.00 24.93 236 ALA B C 1
ATOM 4605 O O . ALA B 1 236 ? 134.457 3.102 143.690 1.00 27.02 236 ALA B O 1
ATOM 4607 N N . GLY B 1 237 ? 134.509 5.282 143.143 1.00 21.40 237 GLY B N 1
ATOM 4608 C CA . GLY B 1 237 ? 135.521 5.637 144.137 1.00 27.18 237 GLY B CA 1
ATOM 4609 C C . GLY B 1 237 ? 136.947 5.328 143.710 1.00 26.48 237 GLY B C 1
ATOM 4610 O O . GLY B 1 237 ? 137.833 5.219 144.558 1.00 27.52 237 GLY B O 1
ATOM 4611 N N . VAL B 1 238 ? 137.176 5.202 142.403 1.00 25.00 238 VAL B N 1
ATOM 4612 C CA . VAL B 1 238 ? 138.505 4.859 141.872 1.00 23.39 238 VAL B CA 1
ATOM 4613 C C . VAL B 1 238 ? 139.548 5.914 142.238 1.00 23.20 238 VAL B C 1
ATOM 4614 O O . VAL B 1 238 ? 140.662 5.576 142.639 1.00 23.82 238 VAL B O 1
ATOM 4618 N N . PHE B 1 239 ? 139.186 7.187 142.095 1.00 23.20 239 PHE B N 1
ATOM 4619 C CA . PHE B 1 239 ? 140.102 8.286 142.410 1.00 23.75 239 PHE B CA 1
ATOM 4620 C C . PHE B 1 239 ? 140.446 8.344 143.903 1.00 23.96 239 PHE B C 1
ATOM 4621 O O . PHE B 1 239 ? 141.528 8.798 144.271 1.00 26.10 239 PHE B O 1
ATOM 4629 N N . ASP B 1 240 ? 139.526 7.885 144.752 1.00 24.93 240 ASP B N 1
ATOM 4630 C CA . ASP B 1 240 ? 139.773 7.786 146.196 1.00 25.99 240 ASP B CA 1
ATOM 4631 C C . ASP B 1 240 ? 140.619 6.563 146.545 1.00 28.67 240 ASP B C 1
ATOM 4632 O O . ASP B 1 240 ? 141.441 6.613 147.460 1.00 29.70 240 ASP B O 1
ATOM 4637 N N . HIS B 1 241 ? 140.395 5.464 145.827 1.00 29.32 241 HIS B N 1
ATOM 4638 C CA . HIS B 1 241 ? 141.133 4.221 146.055 1.00 32.56 241 HIS B CA 1
ATOM 4639 C C . HIS B 1 241 ? 142.577 4.330 145.560 1.00 31.48 241 HIS B C 1
ATOM 4640 O O . HIS B 1 241 ? 143.487 3.749 146.155 1.00 31.23 241 HIS B O 1
ATOM 4647 N N . VAL B 1 242 ? 142.775 5.076 144.475 1.00 24.59 242 VAL B N 1
ATOM 4648 C CA . VAL B 1 242 ? 144.100 5.271 143.882 1.00 23.83 242 VAL B CA 1
ATOM 4649 C C . VAL B 1 242 ? 144.418 6.768 143.852 1.00 27.68 242 VAL B C 1
ATOM 4650 O O . VAL B 1 242 ? 144.253 7.432 142.824 1.00 28.19 242 VAL B O 1
ATOM 4654 N N . ARG B 1 243 ? 144.881 7.291 144.986 1.00 30.38 243 ARG B N 1
ATOM 4655 C CA . ARG B 1 243 ? 145.049 8.741 145.164 1.00 34.15 243 ARG B CA 1
ATOM 4656 C C . ARG B 1 243 ? 146.182 9.362 144.347 1.00 31.51 243 ARG B C 1
ATOM 4657 O O . ARG B 1 243 ? 146.187 10.571 144.120 1.00 31.22 243 ARG B O 1
ATOM 4665 N N . ASN B 1 244 ? 147.136 8.545 143.912 1.00 27.56 244 ASN B N 1
ATOM 4666 C CA . ASN B 1 244 ? 148.221 9.031 143.057 1.00 24.89 244 ASN B CA 1
ATOM 4667 C C . ASN B 1 244 ? 147.922 8.877 141.560 1.00 25.55 244 ASN B C 1
ATOM 4668 O O . ASN B 1 244 ? 148.759 9.216 140.725 1.00 26.69 244 ASN B O 1
ATOM 4673 N N . LEU B 1 245 ? 146.731 8.379 141.225 1.00 26.05 245 LEU B N 1
ATOM 4674 C CA . LEU B 1 245 ? 146.317 8.257 139.825 1.00 26.17 245 LEU B CA 1
ATOM 4675 C C . LEU B 1 245 ? 146.089 9.637 139.219 1.00 26.54 245 LEU B C 1
ATOM 4676 O O . LEU B 1 245 ? 145.399 10.471 139.804 1.00 25.98 245 LEU B O 1
ATOM 4681 N N . GLN B 1 246 ? 146.681 9.867 138.050 1.00 25.85 246 GLN B N 1
ATOM 4682 C CA . GLN B 1 246 ? 146.459 11.093 137.286 1.00 25.12 246 GLN B CA 1
ATOM 4683 C C . GLN B 1 246 ? 145.935 10.720 135.907 1.00 23.83 246 GLN B C 1
ATOM 4684 O O . GLN B 1 246 ? 146.507 9.859 135.239 1.00 23.03 246 GLN B O 1
ATOM 4690 N N . MET B 1 247 ? 144.849 11.363 135.485 1.00 22.78 247 MET B N 1
ATOM 4691 C CA . MET B 1 247 ? 144.243 11.067 134.191 1.00 23.24 247 MET B CA 1
ATOM 4692 C C . MET B 1 247 ? 144.053 12.313 133.335 1.00 20.51 247 MET B C 1
ATOM 4693 O O . MET B 1 247 ? 143.552 13.333 133.809 1.00 23.17 247 MET B O 1
ATOM 4698 N N . LEU B 1 248 ? 144.446 12.202 132.069 1.00 17.63 248 LEU B N 1
ATOM 4699 C CA . LEU B 1 248 ? 144.208 13.230 131.062 1.00 16.46 248 LEU B CA 1
ATOM 4700 C C . LEU B 1 248 ? 142.985 12.823 130.242 1.00 17.13 248 LEU B C 1
ATOM 4701 O O . LEU B 1 248 ? 142.946 11.722 129.696 1.00 17.64 248 LEU B O 1
ATOM 4706 N N . LEU B 1 249 ? 141.992 13.707 130.159 1.00 15.61 249 LEU B N 1
ATOM 4707 C CA . LEU B 1 249 ? 140.743 13.401 129.458 1.00 14.54 249 LEU B CA 1
ATOM 4708 C C . LEU B 1 249 ? 140.693 14.027 128.067 1.00 15.44 249 LEU B C 1
ATOM 4709 O O . LEU B 1 249 ? 140.961 15.220 127.897 1.00 16.73 249 LEU B O 1
ATOM 4714 N N . ALA B 1 250 ? 140.335 13.209 127.082 1.00 15.09 250 ALA B N 1
ATOM 4715 C CA . ALA B 1 250 ? 140.183 13.662 125.704 1.00 16.24 250 ALA B CA 1
ATOM 4716 C C . ALA B 1 250 ? 139.046 14.677 125.569 1.00 16.53 250 ALA B C 1
ATOM 4717 O O . ALA B 1 250 ? 138.044 14.602 126.286 1.00 16.39 250 ALA B O 1
ATOM 4719 N N . HIS B 1 251 ? 139.224 15.620 124.648 1.00 15.85 251 HIS B N 1
ATOM 4720 C CA . HIS B 1 251 ? 138.199 16.606 124.292 1.00 15.16 251 HIS B CA 1
ATOM 4721 C C . HIS B 1 251 ? 137.665 17.393 125.494 1.00 15.69 251 HIS B C 1
ATOM 4722 O O . HIS B 1 251 ? 136.451 17.523 125.687 1.00 15.84 251 HIS B O 1
ATOM 4729 N N . SER B 1 252 ? 138.594 17.915 126.291 1.00 15.08 252 SER B N 1
ATOM 4730 C CA . SER B 1 252 ? 138.288 18.724 127.474 1.00 15.62 252 SER B CA 1
ATOM 4731 C C . SER B 1 252 ? 137.312 18.060 128.452 1.00 15.27 252 SER B C 1
ATOM 4732 O O . SER B 1 252 ? 136.486 18.733 129.067 1.00 16.22 252 SER B O 1
ATOM 4735 N N . GLY B 1 253 ? 137.430 16.742 128.597 1.00 14.95 253 GLY B N 1
ATOM 4736 C CA . GLY B 1 253 ? 136.585 15.978 129.512 1.00 15.97 253 GLY B CA 1
ATOM 4737 C C . GLY B 1 253 ? 135.241 15.571 128.939 1.00 15.82 253 GLY B C 1
ATOM 4738 O O . GLY B 1 253 ? 134.361 15.125 129.673 1.00 16.92 253 GLY B O 1
ATOM 4739 N N . GLY B 1 254 ? 135.083 15.713 127.626 1.00 15.50 254 GLY B N 1
ATOM 4740 C CA . GLY B 1 254 ? 133.833 15.365 126.958 1.00 14.53 254 GLY B CA 1
ATOM 4741 C C . GLY B 1 254 ? 132.789 16.442 127.178 1.00 14.47 254 GLY B C 1
ATOM 4742 O O . GLY B 1 254 ? 132.660 17.360 126.373 1.00 14.24 254 GLY B O 1
ATOM 4743 N N . THR B 1 255 ? 132.032 16.303 128.263 1.00 14.01 255 THR B N 1
ATOM 4744 C CA . THR B 1 255 ? 131.102 17.337 128.722 1.00 13.99 255 THR B CA 1
ATOM 4745 C C . THR B 1 255 ? 131.226 17.581 130.230 1.00 14.90 255 THR B C 1
ATOM 4746 O O . THR B 1 255 ? 130.424 18.314 130.811 1.00 15.06 255 THR B O 1
ATOM 4750 N N . LEU B 1 256 ? 132.251 16.995 130.852 1.00 15.08 256 LEU B N 1
ATOM 4751 C CA . LEU B 1 256 ? 132.361 16.959 132.314 1.00 15.95 256 LEU B CA 1
ATOM 4752 C C . LEU B 1 256 ? 132.350 18.348 132.964 1.00 15.48 256 LEU B C 1
ATOM 4753 O O . LEU B 1 256 ? 131.659 18.544 133.962 1.00 16.94 256 LEU B O 1
ATOM 4758 N N . PRO B 1 257 ? 133.118 19.313 132.414 1.00 15.65 257 PRO B N 1
ATOM 4759 C CA . PRO B 1 257 ? 133.101 20.661 132.998 1.00 16.14 257 PRO B CA 1
ATOM 4760 C C . PRO B 1 257 ? 131.714 21.301 133.024 1.00 16.17 257 PRO B C 1
ATOM 4761 O O . PRO B 1 257 ? 131.400 22.058 133.947 1.00 17.48 257 PRO B O 1
ATOM 4765 N N . PHE B 1 258 ? 130.899 20.999 132.017 1.00 13.98 258 PHE B N 1
ATOM 4766 C CA . PHE B 1 258 ? 129.557 21.555 131.931 1.00 13.36 258 PHE B CA 1
ATOM 4767 C C . PHE B 1 258 ? 128.574 20.853 132.869 1.00 13.35 258 PHE B C 1
ATOM 4768 O O . PHE B 1 258 ? 127.663 21.493 133.389 1.00 14.82 258 PHE B O 1
ATOM 4776 N N . LEU B 1 259 ? 128.761 19.551 133.085 1.00 12.83 259 LEU B N 1
ATOM 4777 C CA . LEU B 1 259 ? 127.822 18.750 133.882 1.00 13.30 259 LEU B CA 1
ATOM 4778 C C . LEU B 1 259 ? 128.271 18.473 135.319 1.00 14.03 259 LEU B C 1
ATOM 4779 O O . LEU B 1 259 ? 127.531 17.857 136.089 1.00 14.26 259 LEU B O 1
ATOM 4784 N N . ALA B 1 260 ? 129.465 18.929 135.687 1.00 14.83 260 ALA B N 1
ATOM 4785 C CA . ALA B 1 260 ? 130.002 18.676 137.028 1.00 15.83 260 ALA B CA 1
ATOM 4786 C C . ALA B 1 260 ? 129.062 19.157 138.140 1.00 16.68 260 ALA B C 1
ATOM 4787 O O . ALA B 1 260 ? 128.864 18.460 139.133 1.00 16.63 260 ALA B O 1
ATOM 4789 N N . GLY B 1 261 ? 128.480 20.342 137.968 1.00 17.09 261 GLY B N 1
ATOM 4790 C CA . GLY B 1 261 ? 127.514 20.868 138.932 1.00 18.09 261 GLY B CA 1
ATOM 4791 C C . GLY B 1 261 ? 126.284 19.986 139.052 1.00 16.93 261 GLY B C 1
ATOM 4792 O O . GLY B 1 261 ? 125.824 19.692 140.157 1.00 16.97 261 GLY B O 1
ATOM 4793 N N . ARG B 1 262 ? 125.758 19.558 137.907 1.00 15.56 262 ARG B N 1
ATOM 4794 C CA . ARG B 1 262 ? 124.588 18.680 137.869 1.00 14.62 262 ARG B CA 1
ATOM 4795 C C . ARG B 1 262 ? 124.872 17.323 138.522 1.00 15.14 262 ARG B C 1
ATOM 4796 O O . ARG B 1 262 ? 124.040 16.806 139.267 1.00 14.83 262 ARG B O 1
ATOM 4804 N N . ILE B 1 263 ? 126.044 16.757 138.239 1.00 15.00 263 ILE B N 1
ATOM 4805 C CA . ILE B 1 263 ? 126.460 15.490 138.847 1.00 14.32 263 ILE B CA 1
ATOM 4806 C C . ILE B 1 263 ? 126.448 15.619 140.371 1.00 15.53 263 ILE B C 1
ATOM 4807 O O . ILE B 1 263 ? 125.862 14.790 141.065 1.00 16.07 263 ILE B O 1
ATOM 4812 N N . GLU B 1 264 ? 127.080 16.672 140.882 1.00 15.95 264 GLU B N 1
ATOM 4813 C CA . GLU B 1 264 ? 127.123 16.917 142.326 1.00 17.56 264 GLU B CA 1
ATOM 4814 C C . GLU B 1 264 ? 125.733 17.050 142.946 1.00 18.39 264 GLU B C 1
ATOM 4815 O O . GLU B 1 264 ? 125.460 16.451 143.987 1.00 18.91 264 GLU B O 1
ATOM 4821 N N . SER B 1 265 ? 124.858 17.822 142.307 1.00 17.88 265 SER B N 1
ATOM 4822 C CA . SER B 1 265 ? 123.497 18.003 142.811 1.00 17.57 265 SER B CA 1
ATOM 4823 C C . SER B 1 265 ? 122.724 16.684 142.825 1.00 17.66 265 SER B C 1
ATOM 4824 O O . SER B 1 265 ? 122.000 16.398 143.780 1.00 17.32 265 SER B O 1
ATOM 4827 N N . CYS B 1 266 ? 122.888 15.884 141.774 1.00 16.50 266 CYS B N 1
ATOM 4828 C CA . CYS B 1 266 ? 122.218 14.585 141.692 1.00 16.65 266 CYS B CA 1
ATOM 4829 C C . CYS B 1 266 ? 122.721 13.621 142.771 1.00 18.07 266 CYS B C 1
ATOM 4830 O O . CYS B 1 266 ? 121.944 12.837 143.312 1.00 18.98 266 CYS B O 1
ATOM 4833 N N . ILE B 1 267 ? 124.009 13.700 143.098 1.00 17.97 267 ILE B N 1
ATOM 4834 C CA . ILE B 1 267 ? 124.589 12.880 144.165 1.00 17.37 267 ILE B CA 1
ATOM 4835 C C . ILE B 1 267 ? 123.997 13.233 145.530 1.00 20.03 267 ILE B C 1
ATOM 4836 O O . ILE B 1 267 ? 123.514 12.356 146.246 1.00 21.27 267 ILE B O 1
ATOM 4841 N N . VAL B 1 268 ? 124.034 14.515 145.884 1.00 20.70 268 VAL B N 1
ATOM 4842 C CA . VAL B 1 268 ? 123.582 14.948 147.215 1.00 21.94 268 VAL B CA 1
ATOM 4843 C C . VAL B 1 268 ? 122.059 14.872 147.391 1.00 22.55 268 VAL B C 1
ATOM 4844 O O . VAL B 1 268 ? 121.566 14.914 148.519 1.00 25.23 268 VAL B O 1
ATOM 4848 N N . HIS B 1 269 ? 121.327 14.754 146.284 1.00 20.92 269 HIS B N 1
ATOM 4849 C CA . HIS B 1 269 ? 119.873 14.583 146.322 1.00 20.77 269 HIS B CA 1
ATOM 4850 C C . HIS B 1 269 ? 119.427 13.152 146.003 1.00 22.20 269 HIS B C 1
ATOM 4851 O O . HIS B 1 269 ? 118.241 12.904 145.793 1.00 22.96 269 HIS B O 1
ATOM 4858 N N . ASP B 1 270 ? 120.366 12.210 145.977 1.00 21.43 270 ASP B N 1
ATOM 4859 C CA . ASP B 1 270 ? 120.020 10.818 145.700 1.00 22.34 270 ASP B CA 1
ATOM 4860 C C . ASP B 1 270 ? 119.680 10.089 146.997 1.00 23.13 270 ASP B C 1
ATOM 4861 O O . ASP B 1 270 ? 120.546 9.883 147.848 1.00 23.63 270 ASP B O 1
ATOM 4866 N N . GLY B 1 271 ? 118.415 9.701 147.134 1.00 25.35 271 GLY B N 1
ATOM 4867 C CA . GLY B 1 271 ? 117.939 8.996 148.323 1.00 26.53 271 GLY B CA 1
ATOM 4868 C C . GLY B 1 271 ? 118.743 7.744 148.617 1.00 29.39 271 GLY B C 1
ATOM 4869 O O . GLY B 1 271 ? 119.186 7.536 149.745 1.00 30.98 271 GLY B O 1
ATOM 4870 N N . HIS B 1 272 ? 118.953 6.923 147.591 1.00 29.81 272 HIS B N 1
ATOM 4871 C CA . HIS B 1 272 ? 119.667 5.654 147.745 1.00 32.87 272 HIS B CA 1
ATOM 4872 C C . HIS B 1 272 ? 121.092 5.839 148.275 1.00 32.22 272 HIS B C 1
ATOM 4873 O O . HIS B 1 272 ? 121.508 5.131 149.190 1.00 33.83 272 HIS B O 1
ATOM 4880 N N . LEU B 1 273 ? 121.830 6.784 147.698 1.00 22.54 273 LEU B N 1
ATOM 4881 C CA . LEU B 1 273 ? 123.206 7.050 148.126 1.00 26.77 273 LEU B CA 1
ATOM 4882 C C . LEU B 1 273 ? 123.257 7.668 149.521 1.00 27.65 273 LEU B C 1
ATOM 4883 O O . LEU B 1 273 ? 124.062 7.255 150.358 1.00 28.29 273 LEU B O 1
ATOM 4888 N N . VAL B 1 274 ? 122.401 8.656 149.766 1.00 30.07 274 VAL B N 1
ATOM 4889 C CA . VAL B 1 274 ? 122.374 9.346 151.056 1.00 34.45 274 VAL B CA 1
ATOM 4890 C C . VAL B 1 274 ? 122.002 8.386 152.190 1.00 37.91 274 VAL B C 1
ATOM 4891 O O . VAL B 1 274 ? 122.657 8.379 153.233 1.00 39.26 274 VAL B O 1
ATOM 4895 N N . LYS B 1 275 ? 120.970 7.571 151.977 1.00 44.45 275 LYS B N 1
ATOM 4896 C CA . LYS B 1 275 ? 120.501 6.640 153.014 1.00 46.95 275 LYS B CA 1
ATOM 4897 C C . LYS B 1 275 ? 121.408 5.419 153.223 1.00 47.28 275 LYS B C 1
ATOM 4898 O O . LYS B 1 275 ? 121.272 4.724 154.231 1.00 52.93 275 LYS B O 1
ATOM 4904 N N . THR B 1 276 ? 122.326 5.161 152.291 1.00 42.29 276 THR B N 1
ATOM 4905 C CA . THR B 1 276 ? 123.281 4.050 152.432 1.00 43.88 276 THR B CA 1
ATOM 4906 C C . THR B 1 276 ? 124.701 4.533 152.762 1.00 42.25 276 THR B C 1
ATOM 4907 O O . THR B 1 276 ? 125.670 3.787 152.605 1.00 42.55 276 THR B O 1
ATOM 4911 N N . GLY B 1 277 ? 124.815 5.775 153.227 1.00 42.22 277 GLY B N 1
ATOM 4912 C CA . GLY B 1 277 ? 126.086 6.319 153.704 1.00 38.88 277 GLY B CA 1
ATOM 4913 C C . GLY B 1 277 ? 127.160 6.522 152.649 1.00 36.71 277 GLY B C 1
ATOM 4914 O O . GLY B 1 277 ? 128.348 6.541 152.972 1.00 39.26 277 GLY B O 1
ATOM 4915 N N . LYS B 1 278 ? 126.752 6.685 151.392 1.00 34.53 278 LYS B N 1
ATOM 4916 C CA . LYS B 1 278 ? 127.705 6.883 150.295 1.00 35.83 278 LYS B CA 1
ATOM 4917 C C . LYS B 1 278 ? 127.914 8.369 149.997 1.00 33.43 278 LYS B C 1
ATOM 4918 O O . LYS B 1 278 ? 128.689 8.724 149.107 1.00 32.45 278 LYS B O 1
ATOM 4924 N N . VAL B 1 279 ? 127.231 9.229 150.752 1.00 31.67 279 VAL B N 1
ATOM 4925 C CA . VAL B 1 279 ? 127.395 10.676 150.638 1.00 32.00 279 VAL B CA 1
ATOM 4926 C C . VAL B 1 279 ? 127.778 11.254 152.006 1.00 33.48 279 VAL B C 1
ATOM 4927 O O . VAL B 1 279 ? 127.027 12.044 152.584 1.00 34.17 279 VAL B O 1
ATOM 4931 N 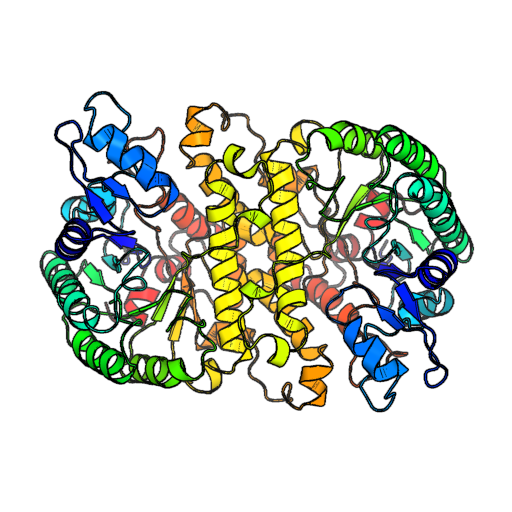N . PRO B 1 280 ? 128.953 10.856 152.536 1.00 34.96 280 PRO B N 1
ATOM 4932 C CA . PRO B 1 280 ? 129.394 11.404 153.816 1.00 37.58 280 PRO B CA 1
ATOM 4933 C C . PRO B 1 280 ? 129.832 12.855 153.676 1.00 39.17 280 PRO B C 1
ATOM 4934 O O . PRO B 1 280 ? 130.082 13.322 152.568 1.00 36.90 280 PRO B O 1
ATOM 4938 N N . LYS B 1 281 ? 129.943 13.550 154.800 1.00 43.93 281 LYS B N 1
ATOM 4939 C CA . LYS B 1 281 ? 130.216 14.989 154.796 1.00 41.97 281 LYS B CA 1
ATOM 4940 C C . LYS B 1 281 ? 131.627 15.335 154.299 1.00 38.51 281 LYS B C 1
ATOM 4941 O O . LYS B 1 281 ? 131.857 16.441 153.806 1.00 40.49 281 LYS B O 1
ATOM 4947 N N . ASP B 1 282 ? 132.554 14.385 154.418 1.00 32.84 282 ASP B N 1
ATOM 4948 C CA . ASP B 1 282 ? 133.956 14.596 154.035 1.00 32.05 282 ASP B CA 1
ATOM 4949 C C . ASP B 1 282 ? 134.310 14.041 152.648 1.00 31.78 282 ASP B C 1
ATOM 4950 O O . ASP B 1 282 ? 135.490 13.898 152.318 1.00 32.89 282 ASP B O 1
ATOM 4955 N N . ARG B 1 283 ? 133.296 13.726 151.845 1.00 30.26 283 ARG B N 1
ATOM 4956 C CA . ARG B 1 283 ? 133.521 13.166 150.511 1.00 29.30 283 ARG B CA 1
ATOM 4957 C C . ARG B 1 283 ? 134.254 14.154 149.606 1.00 28.28 283 ARG B C 1
ATOM 4958 O O . ARG B 1 283 ? 134.005 15.357 149.657 1.00 29.32 283 ARG B O 1
ATOM 4966 N N . ARG B 1 284 ? 135.173 13.640 148.795 1.00 26.78 284 ARG B N 1
ATOM 4967 C CA . ARG B 1 284 ? 135.867 14.463 147.811 1.00 25.27 284 ARG B CA 1
ATOM 4968 C C . ARG B 1 284 ? 134.939 14.655 146.623 1.00 26.76 284 ARG B C 1
ATOM 4969 O O . ARG B 1 284 ? 134.537 13.689 145.978 1.00 25.38 284 ARG B O 1
ATOM 4977 N N . THR B 1 285 ? 134.587 15.907 146.352 1.00 22.58 285 THR B N 1
ATOM 4978 C CA . THR B 1 285 ? 133.649 16.224 145.282 1.00 21.72 285 THR B CA 1
ATOM 4979 C C . THR B 1 285 ? 134.312 16.057 143.924 1.00 21.98 285 THR B C 1
ATOM 4980 O O . THR B 1 285 ? 135.535 15.927 143.823 1.00 22.53 285 THR B O 1
ATOM 4984 N N . ILE B 1 286 ? 133.491 16.065 142.881 1.00 21.07 286 ILE B N 1
ATOM 4985 C CA . ILE B 1 286 ? 133.982 15.961 141.513 1.00 21.66 286 ILE B CA 1
ATOM 4986 C C . ILE B 1 286 ? 134.842 17.198 141.188 1.00 20.93 286 ILE B C 1
ATOM 4987 O O . ILE B 1 286 ? 135.803 17.110 140.424 1.00 20.71 286 ILE B O 1
ATOM 4992 N N . TRP B 1 287 ? 134.513 18.337 141.799 1.00 20.53 287 TRP B N 1
ATOM 4993 C CA . TRP B 1 287 ? 135.307 19.559 141.635 1.00 22.08 287 TRP B CA 1
ATOM 4994 C C . TRP B 1 287 ? 136.722 19.397 142.197 1.00 22.09 287 TRP B C 1
ATOM 4995 O O . TRP B 1 287 ? 137.689 19.871 141.601 1.00 22.65 287 TRP B O 1
ATOM 5006 N N . THR B 1 288 ? 136.835 18.733 143.344 1.00 21.84 288 THR B N 1
ATOM 5007 C CA . THR B 1 288 ? 138.140 18.474 143.956 1.00 22.06 288 THR B CA 1
ATOM 5008 C C . THR B 1 288 ? 138.971 17.530 143.085 1.00 22.75 288 THR B C 1
ATOM 5009 O O . THR B 1 288 ? 140.156 17.775 142.861 1.00 23.44 288 THR B O 1
ATOM 5013 N N . VAL B 1 289 ? 138.342 16.468 142.587 1.00 22.94 289 VAL B N 1
ATOM 5014 C CA . VAL B 1 289 ? 139.021 15.515 141.702 1.00 23.25 289 VAL B CA 1
ATOM 5015 C C . VAL B 1 289 ? 139.465 16.204 140.405 1.00 22.61 289 VAL B C 1
ATOM 5016 O O . VAL B 1 289 ? 140.555 15.935 139.900 1.00 23.27 289 VAL B O 1
ATOM 5020 N N . LEU B 1 290 ? 138.627 17.099 139.883 1.00 21.22 290 LEU B N 1
ATOM 5021 C CA . LEU B 1 290 ? 138.960 17.872 138.675 1.00 20.71 290 LEU B CA 1
ATOM 5022 C C . LEU B 1 290 ? 140.194 18.770 138.841 1.00 21.87 290 LEU B C 1
ATOM 5023 O O . LEU B 1 290 ? 140.875 19.076 137.860 1.00 22.90 290 LEU B O 1
ATOM 5028 N N . LYS B 1 291 ? 140.471 19.190 140.074 1.00 22.83 291 LYS B N 1
ATOM 5029 C CA . LYS B 1 291 ? 141.638 20.027 140.375 1.00 25.18 291 LYS B CA 1
ATOM 5030 C C . LYS B 1 291 ? 142.866 19.227 140.826 1.00 25.67 291 LYS B C 1
ATOM 5031 O O . LYS B 1 291 ? 143.984 19.741 140.782 1.00 26.70 291 LYS B O 1
ATOM 5037 N N . GLU B 1 292 ? 142.666 17.982 141.256 1.00 24.55 292 GLU B N 1
ATOM 5038 C CA . GLU B 1 292 ? 143.742 17.211 141.894 1.00 25.31 292 GLU B CA 1
ATOM 5039 C C . GLU B 1 292 ? 144.234 15.982 141.121 1.00 24.71 292 GLU B C 1
ATOM 5040 O O . GLU B 1 292 ? 145.410 15.629 141.224 1.00 25.71 292 GLU B O 1
ATOM 5046 N N . GLN B 1 293 ? 143.352 15.328 140.368 1.00 23.25 293 GLN B N 1
ATOM 5047 C CA . GLN B 1 293 ? 143.714 14.095 139.653 1.00 21.60 293 GLN B CA 1
ATOM 5048 C C . GLN B 1 293 ? 143.333 14.062 138.168 1.00 20.97 293 GLN B C 1
ATOM 5049 O O . GLN B 1 293 ? 143.583 13.063 137.491 1.00 22.38 293 GLN B O 1
ATOM 5055 N N . ILE B 1 294 ? 142.737 15.138 137.660 1.00 18.53 294 ILE B N 1
ATOM 5056 C CA . ILE B 1 294 ? 142.336 15.196 136.260 1.00 16.59 294 ILE B CA 1
ATOM 5057 C C . ILE B 1 294 ? 143.037 16.333 135.528 1.00 17.78 294 ILE B C 1
ATOM 5058 O O . ILE B 1 294 ? 143.107 17.463 136.022 1.00 20.87 294 ILE B O 1
ATOM 5063 N N . TYR B 1 295 ? 143.567 16.006 134.353 1.00 16.75 295 TYR B N 1
ATOM 5064 C CA . TYR B 1 295 ? 144.001 16.989 133.373 1.00 17.33 295 TYR B CA 1
ATOM 5065 C C . TYR B 1 295 ? 143.019 16.939 132.211 1.00 16.90 295 TYR B C 1
ATOM 5066 O O . TYR B 1 295 ? 142.425 15.896 131.937 1.00 17.74 295 TYR B O 1
ATOM 5075 N N . LEU B 1 296 ? 142.842 18.071 131.542 1.00 16.72 296 LEU B N 1
ATOM 5076 C CA . LEU B 1 296 ? 141.946 18.160 130.396 1.00 16.14 296 LEU B CA 1
ATOM 5077 C C . LEU B 1 296 ? 142.739 18.613 129.187 1.00 16.94 296 LEU B C 1
ATOM 5078 O O . LEU B 1 296 ? 143.545 19.534 129.288 1.00 17.88 296 LEU B O 1
ATOM 5083 N N . ASP B 1 297 ? 142.529 17.975 128.040 1.00 17.26 297 ASP B N 1
ATOM 5084 C CA . ASP B 1 297 ? 143.098 18.518 126.813 1.00 18.73 297 ASP B CA 1
ATOM 5085 C C . ASP B 1 297 ? 142.264 19.734 126.397 1.00 18.39 297 ASP B C 1
ATOM 5086 O O . ASP B 1 297 ? 141.182 19.968 126.945 1.00 19.52 297 ASP B O 1
ATOM 5091 N N . ALA B 1 298 ? 142.788 20.518 125.464 1.00 16.70 298 ALA B N 1
ATOM 5092 C CA . ALA B 1 298 ? 142.129 21.745 125.020 1.00 17.19 298 ALA B CA 1
ATOM 5093 C C . ALA B 1 298 ? 141.494 21.578 123.638 1.00 17.38 298 ALA B C 1
ATOM 5094 O O . ALA B 1 298 ? 141.308 22.556 122.913 1.00 18.93 298 ALA B O 1
ATOM 5096 N N . VAL B 1 299 ? 141.143 20.341 123.288 1.00 15.62 299 VAL B N 1
ATOM 5097 C CA . VAL B 1 299 ? 140.548 20.040 121.988 1.00 14.43 299 VAL B CA 1
ATOM 5098 C C . VAL B 1 299 ? 139.041 20.247 122.117 1.00 14.28 299 VAL B C 1
ATOM 5099 O O . VAL B 1 299 ? 138.271 19.300 122.264 1.00 14.42 299 VAL B O 1
ATOM 5103 N N . ILE B 1 300 ? 138.637 21.515 122.087 1.00 14.33 300 ILE B N 1
ATOM 5104 C CA . ILE B 1 300 ? 137.256 21.905 122.372 1.00 14.72 300 ILE B CA 1
ATOM 5105 C C . ILE B 1 300 ? 136.690 22.927 121.369 1.00 15.34 300 ILE B C 1
ATOM 5106 O O . ILE B 1 300 ? 135.488 23.191 121.365 1.00 16.08 300 ILE B O 1
ATOM 5111 N N . TYR B 1 301 ? 137.562 23.509 120.542 1.00 16.17 301 TYR B N 1
ATOM 5112 C CA . TYR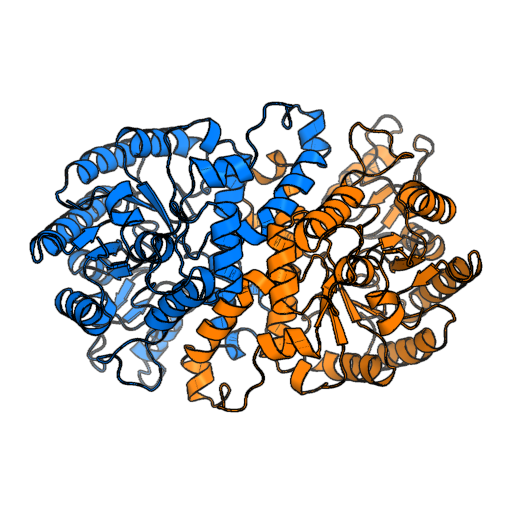 B 1 301 ? 137.178 24.294 119.353 1.00 17.02 301 TYR B CA 1
ATOM 5113 C C . TYR B 1 301 ? 136.556 25.670 119.611 1.00 19.83 301 TYR B C 1
ATOM 5114 O O . TYR B 1 301 ? 136.328 26.425 118.667 1.00 25.46 301 TYR B O 1
ATOM 5123 N N . SER B 1 302 ? 136.300 26.006 120.870 1.00 17.19 302 SER B N 1
ATOM 5124 C CA . SER B 1 302 ? 135.697 27.292 121.207 1.00 16.70 302 SER B CA 1
ATOM 5125 C C . SER B 1 302 ? 136.190 27.793 122.557 1.00 16.40 302 SER B C 1
ATOM 5126 O O . SER B 1 302 ? 136.423 27.005 123.474 1.00 16.18 302 SER B O 1
ATOM 5129 N N . GLU B 1 303 ? 136.338 29.110 122.674 1.00 18.17 303 GLU B N 1
ATOM 5130 C CA . GLU B 1 303 ? 136.699 29.729 123.951 1.00 20.85 303 GLU B CA 1
ATOM 5131 C C . GLU B 1 303 ? 135.610 29.527 125.012 1.00 20.59 303 GLU B C 1
ATOM 5132 O O . GLU B 1 303 ? 135.894 29.573 126.206 1.00 20.76 303 GLU B O 1
ATOM 5138 N N . VAL B 1 304 ? 134.372 29.299 124.574 1.00 19.27 304 VAL B N 1
ATOM 5139 C CA . VAL B 1 304 ? 133.266 29.053 125.498 1.00 18.62 304 VAL B CA 1
ATOM 5140 C C . VAL B 1 304 ? 133.535 27.771 126.282 1.00 18.48 304 VAL B C 1
ATOM 5141 O O . VAL B 1 304 ? 133.551 27.780 127.514 1.00 18.80 304 VAL B O 1
ATOM 5145 N N . GLY B 1 305 ? 133.757 26.676 125.560 1.00 17.07 305 GLY B N 1
ATOM 5146 C CA . GLY B 1 305 ? 134.090 25.399 126.182 1.00 17.22 305 GLY B CA 1
ATOM 5147 C C . GLY B 1 305 ? 135.403 25.450 126.944 1.00 18.22 305 GLY B C 1
ATOM 5148 O O . GLY B 1 305 ? 135.516 24.890 128.036 1.00 18.69 305 GLY B O 1
ATOM 5149 N N . LEU B 1 306 ? 136.395 26.131 126.377 1.00 18.65 306 LEU B N 1
ATOM 5150 C CA . LEU B 1 306 ? 137.710 26.212 127.006 1.00 19.37 306 LEU B CA 1
ATOM 5151 C C . LEU B 1 306 ? 137.659 26.949 128.343 1.00 19.06 306 LEU B C 1
ATOM 5152 O O . LEU B 1 306 ? 138.298 26.530 129.304 1.00 19.10 306 LEU B O 1
ATOM 5157 N N . GLN B 1 307 ? 136.903 28.044 128.405 1.00 20.21 307 GLN B N 1
ATOM 5158 C CA . GLN B 1 307 ? 136.759 28.790 129.657 1.00 21.65 307 GLN B CA 1
ATOM 5159 C C . GLN B 1 307 ? 136.127 27.932 130.757 1.00 19.47 307 GLN B C 1
ATOM 5160 O O . GLN B 1 307 ? 136.536 28.011 131.914 1.00 18.64 307 GLN B O 1
ATOM 5166 N N . ALA B 1 308 ? 135.143 27.109 130.397 1.00 17.95 308 ALA B N 1
ATOM 5167 C CA . ALA B 1 308 ? 134.529 26.186 131.356 1.00 18.82 308 ALA B CA 1
ATOM 5168 C C . ALA B 1 308 ? 135.541 25.141 131.833 1.00 18.55 308 ALA B C 1
ATOM 5169 O O . ALA B 1 308 ? 135.586 24.803 133.017 1.00 18.30 308 ALA B O 1
ATOM 5171 N N . ALA B 1 309 ? 136.358 24.643 130.908 1.00 17.82 309 ALA B N 1
ATOM 5172 C CA . ALA B 1 309 ? 137.406 23.675 131.248 1.00 16.68 309 ALA B CA 1
ATOM 5173 C C . ALA B 1 309 ? 138.449 24.282 132.193 1.00 17.41 309 ALA B C 1
ATOM 5174 O O . ALA B 1 309 ? 138.841 23.652 133.177 1.00 17.63 309 ALA B O 1
ATOM 5176 N N . ILE B 1 310 ? 138.883 25.506 131.894 1.00 19.18 310 ILE B N 1
ATOM 5177 C CA . ILE B 1 310 ? 139.856 26.224 132.732 1.00 21.37 310 ILE B CA 1
ATOM 5178 C C . ILE B 1 310 ? 139.291 26.502 134.125 1.00 20.31 310 ILE B C 1
ATOM 5179 O O . ILE B 1 310 ? 139.995 26.363 135.125 1.00 21.47 310 ILE B O 1
ATOM 5184 N N . ALA B 1 311 ? 138.022 26.894 134.185 1.00 21.27 311 ALA B N 1
ATOM 5185 C CA . ALA B 1 311 ? 137.345 27.123 135.461 1.00 23.53 311 ALA B CA 1
ATOM 5186 C C . ALA B 1 311 ? 137.271 25.846 136.300 1.00 23.92 311 ALA B C 1
ATOM 5187 O O . ALA B 1 311 ? 137.330 25.902 137.529 1.00 25.47 311 ALA B O 1
ATOM 5189 N N . SER B 1 312 ? 137.154 24.702 135.630 1.00 22.04 312 SER B N 1
ATOM 5190 C CA . SER B 1 312 ? 136.990 23.413 136.301 1.00 20.82 312 SER B CA 1
ATOM 5191 C C . SER B 1 312 ? 138.300 22.815 136.817 1.00 21.85 312 SER B C 1
ATOM 5192 O O . SER B 1 312 ? 138.353 22.329 137.945 1.00 24.34 312 SER B O 1
ATOM 5195 N N . SER B 1 313 ? 139.343 22.838 135.991 1.00 21.76 313 SER B N 1
ATOM 5196 C CA . SER B 1 313 ? 140.620 22.195 136.331 1.00 23.17 313 SER B CA 1
ATOM 5197 C C . SER B 1 313 ? 141.781 23.167 136.563 1.00 23.95 313 SER B C 1
ATOM 5198 O O . SER B 1 313 ? 142.803 22.779 137.126 1.00 24.28 313 SER B O 1
ATOM 5201 N N . GLY B 1 314 ? 141.629 24.417 136.135 1.00 23.84 314 GLY B N 1
ATOM 5202 C CA . GLY B 1 314 ? 142.690 25.414 136.265 1.00 24.33 314 GLY B CA 1
ATOM 5203 C C . GLY B 1 314 ? 143.567 25.455 135.027 1.00 24.34 314 GLY B C 1
ATOM 5204 O O . GLY B 1 314 ? 143.782 24.434 134.369 1.00 23.03 314 GLY B O 1
ATOM 5205 N N . ALA B 1 315 ? 144.089 26.640 134.720 1.00 26.24 315 ALA B N 1
ATOM 5206 C CA . ALA B 1 315 ? 144.913 26.848 133.525 1.00 27.02 315 ALA B CA 1
ATOM 5207 C C . ALA B 1 315 ? 146.193 26.008 133.523 1.00 25.83 315 ALA B C 1
ATOM 5208 O O . ALA B 1 315 ? 146.749 25.724 132.461 1.00 26.68 315 ALA B O 1
ATOM 5210 N N . ASP B 1 316 ? 146.653 25.616 134.709 1.00 25.21 316 ASP B N 1
ATOM 5211 C CA . ASP B 1 316 ? 147.849 24.777 134.844 1.00 25.57 316 ASP B CA 1
ATOM 5212 C C . ASP B 1 316 ? 147.582 23.287 134.588 1.00 25.78 316 ASP B C 1
ATOM 5213 O O . ASP B 1 316 ? 148.514 22.483 134.609 1.00 24.68 316 ASP B O 1
ATOM 5218 N N . ARG B 1 317 ? 146.322 22.924 134.348 1.00 24.21 317 ARG B N 1
ATOM 5219 C CA . ARG B 1 317 ? 145.949 21.528 134.091 1.00 21.69 317 ARG B CA 1
ATOM 5220 C C . ARG B 1 317 ? 145.239 21.328 132.739 1.00 20.32 317 ARG B C 1
ATOM 5221 O O . ARG B 1 317 ? 144.625 20.285 132.504 1.00 21.66 317 ARG B O 1
ATOM 5229 N N . LEU B 1 318 ? 145.341 22.326 131.860 1.00 18.49 318 LEU B N 1
ATOM 5230 C CA . LEU B 1 318 ? 144.853 22.233 130.479 1.00 18.22 318 LEU B CA 1
ATOM 5231 C C . LEU B 1 318 ? 146.035 22.040 129.531 1.00 19.76 318 LEU B C 1
ATOM 5232 O O . LEU B 1 318 ? 147.082 22.664 129.708 1.00 20.95 318 LEU B O 1
ATOM 5237 N N . MET B 1 319 ? 145.861 21.182 128.528 1.00 18.87 319 MET B N 1
ATOM 5238 C CA . MET B 1 319 ? 146.931 20.864 127.580 1.00 17.63 319 MET B CA 1
ATOM 5239 C C . MET B 1 319 ? 146.451 20.863 126.131 1.00 18.10 319 MET B C 1
ATOM 5240 O O . MET B 1 319 ? 145.510 20.154 125.775 1.00 18.14 319 MET B O 1
ATOM 5245 N N . PHE B 1 320 ? 147.128 21.646 125.298 1.00 17.97 320 PHE B N 1
ATOM 5246 C CA . PHE B 1 320 ? 146.824 21.726 123.871 1.00 18.83 320 PHE B CA 1
ATOM 5247 C C . PHE B 1 320 ? 146.970 20.372 123.171 1.00 17.59 320 PHE B C 1
ATOM 5248 O O . PHE B 1 320 ? 147.876 19.595 123.474 1.00 17.92 320 PHE B O 1
ATOM 5256 N N . GLY B 1 321 ? 146.063 20.111 122.234 1.00 17.30 321 GLY B N 1
ATOM 5257 C CA . GLY B 1 321 ? 146.124 18.936 121.368 1.00 16.64 321 GLY B CA 1
ATOM 5258 C C . GLY B 1 321 ? 145.450 19.243 120.042 1.00 16.49 321 GLY B C 1
ATOM 5259 O O . GLY B 1 321 ? 144.774 20.260 119.920 1.00 17.41 321 GLY B O 1
ATOM 5260 N N . THR B 1 322 ? 145.628 18.370 119.054 1.00 17.47 322 THR B N 1
ATOM 5261 C CA . THR B 1 322 ? 145.071 18.581 117.708 1.00 17.94 322 THR B CA 1
ATOM 5262 C C . THR B 1 322 ? 144.090 17.507 117.242 1.00 17.29 322 THR B C 1
ATOM 5263 O O . THR B 1 322 ? 143.308 17.742 116.322 1.00 17.83 322 THR B O 1
ATOM 5267 N N . ASP B 1 323 ? 144.158 16.326 117.852 1.00 16.79 323 ASP B N 1
ATOM 5268 C CA . ASP B 1 323 ? 143.429 15.147 117.381 1.00 16.51 323 ASP B CA 1
ATOM 5269 C C . ASP B 1 323 ? 143.842 14.748 115.952 1.00 17.29 323 ASP B C 1
ATOM 5270 O O . ASP B 1 323 ? 143.069 14.123 115.222 1.00 17.68 323 ASP B O 1
ATOM 5275 N N . HIS B 1 324 ? 145.068 15.098 115.568 1.00 17.70 324 HIS B N 1
ATOM 5276 C CA . HIS B 1 324 ? 145.616 14.716 114.270 1.00 17.94 324 HIS B CA 1
ATOM 5277 C C . HIS B 1 324 ? 145.674 13.189 114.219 1.00 18.24 324 HIS B C 1
ATOM 5278 O O . HIS B 1 324 ? 146.061 12.563 115.211 1.00 17.40 324 HIS B O 1
ATOM 5285 N N . PRO B 1 325 ? 145.307 12.583 113.073 1.00 18.28 325 PRO B N 1
ATOM 5286 C CA . PRO B 1 325 ? 144.944 13.170 111.791 1.00 17.85 325 PRO B CA 1
ATOM 5287 C C . PRO B 1 325 ? 143.446 13.103 111.473 1.00 19.38 325 PRO B C 1
ATOM 5288 O O . PRO B 1 325 ? 143.082 12.993 110.305 1.00 20.10 325 PRO B O 1
ATOM 5292 N N . PHE B 1 326 ? 142.585 13.173 112.483 1.00 20.66 326 PHE B N 1
ATOM 5293 C CA . PHE B 1 326 ? 141.168 12.841 112.278 1.00 22.07 326 PHE B CA 1
ATOM 5294 C C . PHE B 1 326 ? 140.323 13.903 111.578 1.00 23.39 326 PHE B C 1
ATOM 5295 O O . PHE B 1 326 ? 139.272 13.575 111.025 1.00 23.99 326 PHE B O 1
ATOM 5303 N N . PHE B 1 327 ? 140.770 15.155 111.582 1.00 22.07 327 PHE B N 1
ATOM 5304 C CA . PHE B 1 327 ? 139.987 16.234 110.976 1.00 20.29 327 PHE B CA 1
ATOM 5305 C C . PHE B 1 327 ? 140.796 17.044 109.964 1.00 20.20 327 PHE B C 1
ATOM 5306 O O . PHE B 1 327 ? 141.062 18.230 110.178 1.00 20.85 327 PHE B O 1
ATOM 5314 N N . PRO B 1 328 ? 141.179 16.407 108.842 1.00 20.68 328 PRO B N 1
ATOM 5315 C CA . PRO B 1 328 ? 141.874 17.134 107.787 1.00 21.11 328 PRO B CA 1
ATOM 5316 C C . PRO B 1 328 ? 140.944 18.114 107.085 1.00 22.90 328 PRO B C 1
ATOM 5317 O O . PRO B 1 328 ? 139.727 17.917 107.099 1.00 22.67 328 PRO B O 1
ATOM 5321 N N . PRO B 1 329 ? 141.505 19.169 106.473 1.00 24.00 329 PRO B N 1
ATOM 5322 C CA . PRO B 1 329 ? 140.658 20.035 105.657 1.00 25.21 329 PRO B CA 1
ATOM 5323 C C . PRO B 1 329 ? 140.064 19.251 104.490 1.00 26.55 329 PRO B C 1
ATOM 5324 O O . PRO B 1 329 ? 140.751 18.419 103.89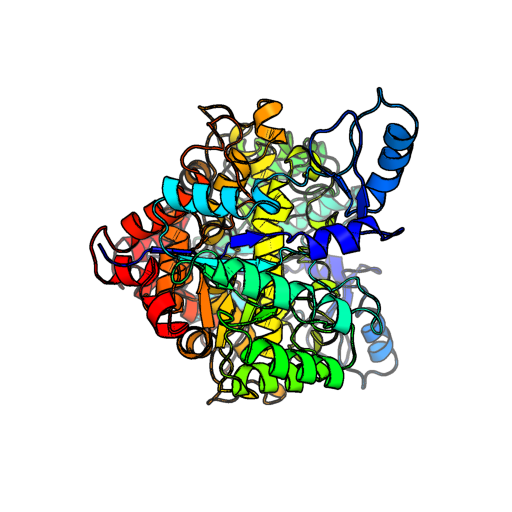5 1.00 24.49 329 PRO B O 1
ATOM 5328 N N . ILE B 1 330 ? 138.794 19.500 104.184 1.00 25.92 330 ILE B N 1
ATOM 5329 C CA . ILE B 1 330 ? 138.107 18.783 103.109 1.00 25.45 330 ILE B CA 1
ATOM 5330 C C . ILE B 1 330 ? 138.441 19.385 101.742 1.00 28.67 330 ILE B C 1
ATOM 5331 O O . ILE B 1 330 ? 138.564 18.660 100.754 1.00 30.95 330 ILE B O 1
ATOM 5336 N N . GLU B 1 331 ? 138.594 20.706 101.695 1.00 31.10 331 GLU B N 1
ATOM 5337 C CA . GLU B 1 331 ? 138.861 21.421 100.445 1.00 34.89 331 GLU B CA 1
ATOM 5338 C C . GLU B 1 331 ? 140.276 22.005 100.406 1.00 36.35 331 GLU B C 1
ATOM 5339 O O . GLU B 1 331 ? 140.959 21.920 99.384 1.00 41.27 331 GLU B O 1
ATOM 5345 N N . GLU B 1 332 ? 140.703 22.593 101.521 1.00 34.30 332 GLU B N 1
ATOM 5346 C CA . GLU B 1 332 ? 142.029 23.214 101.635 1.00 37.50 332 GLU B CA 1
ATOM 5347 C C . GLU B 1 332 ? 143.150 22.166 101.574 1.00 34.51 332 GLU B C 1
ATOM 5348 O O . GLU B 1 332 ? 142.919 20.982 101.826 1.00 34.11 332 GLU B O 1
ATOM 5354 N N . ASP B 1 333 ? 144.357 22.612 101.231 1.00 30.16 333 ASP B N 1
ATOM 5355 C CA . ASP B 1 333 ? 145.520 21.730 101.082 1.00 29.82 333 ASP B CA 1
ATOM 5356 C C . ASP B 1 333 ? 145.842 20.971 102.374 1.00 29.29 333 ASP B C 1
ATOM 5357 O O . ASP B 1 333 ? 146.115 21.576 103.408 1.00 28.69 333 ASP B O 1
ATOM 5362 N N . VAL B 1 334 ? 145.828 19.642 102.295 1.00 28.74 334 VAL B N 1
ATOM 5363 C CA . VAL B 1 334 ? 146.077 18.788 103.463 1.00 26.32 334 VAL B CA 1
ATOM 5364 C C . VAL B 1 334 ? 147.549 18.806 103.903 1.00 26.38 334 VAL B C 1
ATOM 5365 O O . VAL B 1 334 ? 147.873 18.399 105.020 1.00 26.86 334 VAL B O 1
ATOM 5369 N N . GLN B 1 335 ? 148.432 19.270 103.021 1.00 26.32 335 GLN B N 1
ATOM 5370 C CA . GLN B 1 335 ? 149.849 19.429 103.343 1.00 27.78 335 GLN B CA 1
ATOM 5371 C C . GLN B 1 335 ? 150.163 20.825 103.896 1.00 28.82 335 GLN B C 1
ATOM 5372 O O . GLN B 1 335 ? 151.297 21.095 104.295 1.00 28.48 335 GLN B O 1
ATOM 5378 N N . GLY B 1 336 ? 149.163 21.704 103.909 1.00 29.97 336 GLY B N 1
ATOM 5379 C CA . GLY B 1 336 ? 149.279 23.020 104.538 1.00 29.30 336 GLY B CA 1
ATOM 5380 C C . GLY B 1 336 ? 148.728 22.982 105.953 1.00 31.43 336 GLY B C 1
ATOM 5381 O O . GLY B 1 336 ? 148.394 21.909 106.452 1.00 29.02 336 GLY B O 1
ATOM 5382 N N . PRO B 1 337 ? 148.625 24.152 106.612 1.00 31.87 337 PRO B N 1
ATOM 5383 C CA . PRO B 1 337 ? 148.082 24.231 107.974 1.00 29.07 337 PRO B CA 1
ATOM 5384 C C . PRO B 1 337 ? 146.653 23.695 108.082 1.00 27.69 337 PRO B C 1
ATOM 5385 O O . PRO B 1 337 ? 145.855 23.877 107.162 1.00 28.78 337 PRO B O 1
ATOM 5389 N N . TRP B 1 338 ? 146.345 23.042 109.200 1.00 23.84 338 TRP B N 1
ATOM 5390 C CA . TRP B 1 338 ? 145.025 22.449 109.419 1.00 23.10 338 TRP B CA 1
ATOM 5391 C C . TRP B 1 338 ? 144.136 23.382 110.232 1.00 24.93 338 TRP B C 1
ATOM 5392 O O . TRP B 1 338 ? 144.519 23.828 111.317 1.00 25.68 338 TRP B O 1
ATOM 5403 N N . ASP B 1 339 ? 142.951 23.668 109.696 1.00 27.52 339 ASP B N 1
ATOM 5404 C CA . ASP B 1 339 ? 141.947 24.483 110.381 1.00 32.73 339 ASP B CA 1
ATOM 5405 C C . ASP B 1 339 ? 141.591 23.889 111.743 1.00 31.26 339 ASP B C 1
ATOM 5406 O O . ASP B 1 339 ? 141.433 24.621 112.721 1.00 33.05 339 ASP B O 1
ATOM 5411 N N . SER B 1 340 ? 141.481 22.563 111.801 1.00 28.11 340 SER B N 1
ATOM 5412 C CA . SER B 1 340 ? 141.133 21.862 113.040 1.00 27.95 340 SER B CA 1
ATOM 5413 C C . SER B 1 340 ? 142.173 22.057 114.147 1.00 28.40 340 SER B C 1
ATOM 5414 O O . SER B 1 340 ? 141.840 21.974 115.330 1.00 31.84 340 SER B O 1
ATOM 5417 N N . SER B 1 341 ? 143.423 22.311 113.764 1.00 23.98 341 SER B N 1
ATOM 5418 C CA . SER B 1 341 ? 144.473 22.619 114.730 1.00 24.67 341 SER B CA 1
ATOM 5419 C C . SER B 1 341 ? 144.399 24.080 115.174 1.00 26.35 341 SER B C 1
ATOM 5420 O O . SER B 1 341 ? 144.459 24.372 116.368 1.00 25.50 341 SER B O 1
ATOM 5423 N N . ARG B 1 342 ? 144.261 24.990 114.212 1.00 27.39 342 ARG B N 1
ATOM 5424 C CA . ARG B 1 342 ? 144.286 26.426 114.515 1.00 30.17 342 ARG B CA 1
ATOM 5425 C C . ARG B 1 342 ? 143.053 26.882 115.306 1.00 27.11 342 ARG B C 1
ATOM 5426 O O . ARG B 1 342 ? 143.151 27.803 116.113 1.00 27.99 342 ARG B O 1
ATOM 5434 N N . LEU B 1 343 ? 141.907 26.240 115.077 1.00 25.62 343 LEU B N 1
ATOM 5435 C CA . LEU B 1 343 ? 140.688 26.531 115.843 1.00 25.28 343 LEU B CA 1
ATOM 5436 C C . LEU B 1 343 ? 140.950 26.471 117.349 1.00 24.19 343 LEU B C 1
ATOM 5437 O O . LEU B 1 343 ? 140.520 27.349 118.100 1.00 25.41 343 LEU B O 1
ATOM 5442 N N . ASN B 1 344 ? 141.664 25.437 117.783 1.00 22.17 344 ASN B N 1
ATOM 5443 C CA . ASN B 1 344 ? 141.951 25.250 119.204 1.00 21.57 34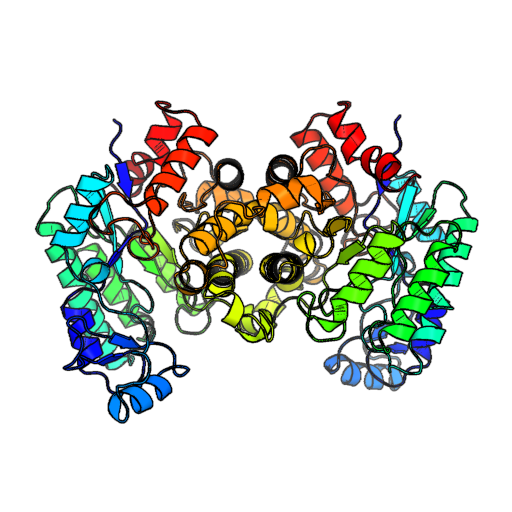4 ASN B CA 1
ATOM 5444 C C . ASN B 1 344 ? 143.001 26.232 119.718 1.00 21.86 344 ASN B C 1
ATOM 5445 O O . ASN B 1 344 ? 142.891 26.728 120.839 1.00 22.10 344 ASN B O 1
ATOM 5450 N N . ALA B 1 345 ? 144.006 26.523 118.896 1.00 21.98 345 ALA B N 1
ATOM 5451 C CA . ALA B 1 345 ? 145.000 27.542 119.236 1.00 23.19 345 ALA B CA 1
ATOM 5452 C C . ALA B 1 345 ? 144.338 28.916 119.357 1.00 24.14 345 ALA B C 1
ATOM 5453 O O . ALA B 1 345 ? 144.647 29.683 120.268 1.00 25.01 345 ALA B O 1
ATOM 5455 N N . GLN B 1 346 ? 143.423 29.211 118.436 1.00 24.39 346 GLN B N 1
ATOM 5456 C CA . GLN B 1 346 ? 142.646 30.450 118.474 1.00 26.90 346 GLN B CA 1
ATOM 5457 C C . GLN B 1 346 ? 141.767 30.516 119.725 1.00 26.31 346 GLN B C 1
ATOM 5458 O O . GLN B 1 346 ? 141.637 31.577 120.338 1.00 27.83 346 GLN B O 1
ATOM 5464 N N . ALA B 1 347 ? 141.178 29.382 120.103 1.00 24.65 347 ALA B N 1
ATOM 5465 C CA . ALA B 1 347 ? 140.358 29.296 121.318 1.00 24.43 347 ALA B CA 1
ATOM 5466 C C . ALA B 1 347 ? 141.167 29.658 122.566 1.00 24.84 347 ALA B C 1
ATOM 5467 O O . ALA B 1 347 ? 140.678 30.376 123.443 1.00 24.17 347 ALA B O 1
ATOM 5469 N N . VAL B 1 348 ? 142.405 29.170 122.631 1.00 23.88 348 VAL B N 1
ATOM 5470 C CA . VAL B 1 348 ? 143.308 29.488 123.741 1.00 23.28 348 VAL B CA 1
ATOM 5471 C C . VAL B 1 348 ? 143.594 30.988 123.773 1.00 25.80 348 VAL B C 1
ATOM 5472 O O . VAL B 1 348 ? 143.493 31.619 124.825 1.00 28.03 348 VAL B O 1
ATOM 5476 N N . ILE B 1 349 ? 143.945 31.546 122.617 1.00 28.98 349 ILE B N 1
ATOM 5477 C CA . ILE B 1 349 ? 144.234 32.978 122.494 1.00 31.27 349 ILE B CA 1
ATOM 5478 C C . ILE B 1 349 ? 143.043 33.835 122.934 1.00 32.24 349 ILE B C 1
ATOM 5479 O O . ILE B 1 349 ? 143.207 34.779 123.705 1.00 32.40 349 ILE B O 1
ATOM 5484 N N . LYS B 1 350 ? 141.853 33.496 122.447 1.00 32.90 350 LYS B N 1
ATOM 5485 C CA . LYS B 1 350 ? 140.636 34.239 122.796 1.00 33.70 350 LYS B CA 1
ATOM 5486 C C . LYS B 1 350 ? 140.244 34.087 124.273 1.00 34.59 350 LYS B C 1
ATOM 5487 O O . LYS B 1 350 ? 139.621 34.984 124.842 1.00 36.43 350 LYS B O 1
ATOM 5493 N N . ALA B 1 351 ? 140.630 32.971 124.889 1.00 30.95 351 ALA B N 1
ATOM 5494 C CA . ALA B 1 351 ? 140.278 32.687 126.285 1.00 31.31 351 ALA B CA 1
ATOM 5495 C C . ALA B 1 351 ? 141.216 33.350 127.301 1.00 33.06 351 ALA B C 1
ATOM 5496 O O . ALA B 1 351 ? 140.748 33.990 128.246 1.00 32.42 351 ALA B O 1
ATOM 5498 N N . VAL B 1 352 ? 142.527 33.191 127.114 1.00 32.43 352 VAL B N 1
ATOM 5499 C CA . VAL B 1 352 ? 143.518 33.678 128.092 1.00 32.64 352 VAL B CA 1
ATOM 5500 C C . VAL B 1 352 ? 144.518 34.708 127.546 1.00 33.47 352 VAL B C 1
ATOM 5501 O O . VAL B 1 352 ? 145.384 35.176 128.286 1.00 34.05 352 VAL B O 1
ATOM 5505 N N . GLY B 1 353 ? 144.405 35.057 126.266 1.00 33.19 353 GLY B N 1
ATOM 5506 C CA . GLY B 1 353 ? 145.236 36.110 125.676 1.00 31.63 353 GLY B CA 1
ATOM 5507 C C . GLY B 1 353 ? 146.547 35.610 125.093 1.00 34.56 353 GLY B C 1
ATOM 5508 O O . GLY B 1 353 ? 147.278 34.853 125.735 1.00 34.08 353 GLY B O 1
ATOM 5509 N N . GLU B 1 354 ? 146.845 36.050 123.872 1.00 35.56 354 GLU B N 1
ATOM 5510 C CA . GLU B 1 354 ? 148.075 35.672 123.176 1.00 39.62 354 GLU B CA 1
ATOM 5511 C C . GLU B 1 354 ? 149.302 36.249 123.879 1.00 39.44 354 GLU B C 1
ATOM 5512 O O . GLU B 1 354 ? 149.352 37.445 124.173 1.00 38.19 354 GLU B O 1
ATOM 5518 N N . GLY B 1 355 ? 150.284 35.391 124.150 1.00 42.35 355 GLY B N 1
ATOM 5519 C CA . GLY B 1 355 ? 151.532 35.812 124.793 1.00 42.19 355 GLY B CA 1
ATOM 5520 C C . GLY B 1 355 ? 151.507 35.772 126.312 1.00 40.62 355 GLY B C 1
ATOM 5521 O O . GLY B 1 355 ? 152.534 35.997 126.955 1.00 40.67 355 GLY B O 1
ATOM 5522 N N . SER B 1 356 ? 150.342 35.483 126.888 1.00 38.14 356 SER B N 1
ATOM 5523 C CA . SER B 1 356 ? 150.200 35.372 128.338 1.00 40.01 356 SER B CA 1
ATOM 5524 C C . SER B 1 356 ? 150.888 34.109 128.853 1.00 37.48 356 SER B C 1
ATOM 5525 O O . SER B 1 356 ? 151.189 33.195 128.082 1.00 36.47 356 SER B O 1
ATOM 5528 N N . SER B 1 357 ? 151.135 34.068 130.159 1.00 35.95 357 SER B N 1
ATOM 5529 C CA . SER B 1 357 ? 151.719 32.886 130.795 1.00 37.10 357 SER B CA 1
ATOM 5530 C C . SER B 1 357 ? 150.743 31.705 130.785 1.00 33.20 357 SER B C 1
ATOM 5531 O O . SER B 1 357 ? 151.162 30.552 130.678 1.00 32.68 357 SER B O 1
ATOM 5534 N N . ASP B 1 358 ? 149.448 31.998 130.904 1.00 31.10 358 ASP B N 1
ATOM 5535 C CA . ASP B 1 358 ? 148.405 30.972 130.782 1.00 29.94 358 ASP B CA 1
ATOM 5536 C C . ASP B 1 358 ? 148.409 30.338 129.392 1.00 30.44 358 ASP B C 1
ATOM 5537 O O . ASP B 1 358 ? 148.254 29.126 129.261 1.00 29.84 358 ASP B O 1
ATOM 5542 N N . ALA B 1 359 ? 148.582 31.161 128.361 1.00 30.30 359 ALA B N 1
ATOM 5543 C CA . ALA B 1 359 ? 148.644 30.666 126.985 1.00 30.51 359 ALA B CA 1
ATOM 5544 C C . ALA B 1 359 ? 149.843 29.741 126.796 1.00 30.10 359 ALA B C 1
ATOM 5545 O O . ALA B 1 359 ? 149.707 28.642 126.264 1.00 28.11 359 ALA B O 1
ATOM 5547 N N . ALA B 1 360 ? 151.012 30.189 127.245 1.00 30.64 360 ALA B N 1
ATOM 5548 C CA . ALA B 1 360 ? 152.228 29.373 127.180 1.00 31.10 360 ALA B CA 1
ATOM 5549 C C . ALA B 1 360 ? 152.071 28.064 127.958 1.00 30.58 360 ALA B C 1
ATOM 5550 O O . ALA B 1 360 ? 152.590 27.027 127.544 1.00 27.38 360 ALA B O 1
ATOM 5552 N N . ALA B 1 361 ? 151.352 28.120 129.078 1.00 28.46 361 ALA B N 1
ATOM 5553 C CA . ALA B 1 361 ? 151.081 26.931 129.889 1.00 26.66 361 ALA B CA 1
ATOM 5554 C C . ALA B 1 361 ? 150.236 25.916 129.121 1.00 24.80 361 ALA B C 1
ATOM 5555 O O . ALA B 1 361 ? 150.625 24.753 128.974 1.00 24.81 361 ALA B O 1
ATOM 5557 N N . VAL B 1 362 ? 149.089 26.367 128.620 1.00 21.97 362 VAL B N 1
ATOM 5558 C CA . VAL B 1 362 ? 148.166 25.486 127.898 1.00 20.49 362 VAL B CA 1
ATOM 5559 C C . VAL B 1 362 ? 148.792 24.960 126.603 1.00 22.18 362 VAL B C 1
ATOM 5560 O O . VAL B 1 362 ? 148.652 23.779 126.275 1.00 22.30 362 VAL B O 1
ATOM 5564 N N . MET B 1 363 ? 149.494 25.830 125.880 1.00 21.84 363 MET B N 1
ATOM 5565 C CA . MET B 1 363 ? 150.051 25.464 124.576 1.00 22.88 363 MET B CA 1
ATOM 5566 C C . MET B 1 363 ? 151.221 24.473 124.639 1.00 23.41 363 MET B C 1
ATOM 5567 O O . MET B 1 363 ? 151.570 23.882 123.620 1.00 23.49 363 MET B O 1
ATOM 5572 N N . GLY B 1 364 ? 151.823 24.283 125.813 1.00 23.29 364 GLY B N 1
ATOM 5573 C CA . GLY B 1 364 ? 152.876 23.273 125.947 1.00 22.79 364 GLY B CA 1
ATOM 5574 C C . GLY B 1 364 ? 153.607 23.139 127.273 1.00 24.24 364 GLY B C 1
ATOM 5575 O O . GLY B 1 364 ? 154.053 22.046 127.615 1.00 23.54 364 GLY B O 1
ATOM 5576 N N . LEU B 1 365 ? 153.755 24.230 128.020 1.00 25.89 365 LEU B N 1
ATOM 5577 C CA . LEU B 1 365 ? 154.556 24.189 129.249 1.00 27.02 365 LEU B CA 1
ATOM 5578 C C . LEU B 1 365 ? 153.956 23.300 130.340 1.00 24.12 365 LEU B C 1
ATOM 5579 O O . LEU B 1 365 ? 154.698 22.720 131.133 1.00 24.54 365 LEU B O 1
ATOM 5584 N N . ASN B 1 366 ? 152.630 23.179 130.376 1.00 23.38 366 ASN B N 1
ATOM 5585 C CA . ASN B 1 366 ? 151.984 22.230 131.283 1.00 23.23 366 ASN B CA 1
ATOM 5586 C C . ASN B 1 366 ? 152.410 20.798 130.966 1.00 23.31 366 ASN B C 1
ATOM 5587 O O . ASN B 1 366 ? 152.793 20.050 131.863 1.00 23.00 366 ASN B O 1
ATOM 5592 N N . ALA B 1 367 ? 152.357 20.434 129.686 1.00 23.34 367 ALA B N 1
ATOM 5593 C CA . ALA B 1 367 ? 152.788 19.108 129.234 1.00 22.08 367 ALA B CA 1
ATOM 5594 C C . ALA B 1 367 ? 154.273 18.866 129.519 1.00 23.37 367 ALA B C 1
ATOM 5595 O O . ALA B 1 367 ? 154.656 17.774 129.935 1.00 23.67 367 ALA B O 1
ATOM 5597 N N . VAL B 1 368 ? 155.100 19.887 129.298 1.00 22.89 368 VAL B N 1
ATOM 5598 C CA . VAL B 1 368 ? 156.534 19.805 129.604 1.00 23.07 368 VAL B CA 1
ATOM 5599 C C . VAL B 1 368 ? 156.755 19.482 131.084 1.00 25.02 368 VAL B C 1
ATOM 5600 O O . VAL B 1 368 ? 157.564 18.617 131.423 1.00 27.66 368 VAL B O 1
ATOM 5604 N N . ARG B 1 369 ? 156.023 20.175 131.954 1.00 25.97 369 ARG B N 1
ATOM 5605 C CA . ARG B 1 369 ? 156.133 19.978 133.401 1.00 28.67 369 ARG B CA 1
ATOM 5606 C C . ARG B 1 369 ? 155.611 18.607 133.823 1.00 28.27 369 ARG B C 1
ATOM 5607 O O . ARG B 1 369 ? 156.324 17.827 134.455 1.00 29.01 369 ARG B O 1
ATOM 5615 N N . VAL B 1 370 ? 154.361 18.327 133.469 1.00 27.42 370 VAL B N 1
ATOM 5616 C CA . VAL B 1 370 ? 153.669 17.130 133.942 1.00 25.93 370 VAL B CA 1
ATOM 5617 C C . VAL B 1 370 ? 154.290 15.848 133.386 1.00 25.62 370 VAL B C 1
ATOM 5618 O O . VAL B 1 370 ? 154.425 14.862 134.112 1.00 26.71 370 VAL B O 1
ATOM 5622 N N . LEU B 1 371 ? 154.676 15.867 132.112 1.00 24.91 371 LEU B N 1
ATOM 5623 C CA . LEU B 1 371 ? 155.249 14.684 131.460 1.00 24.29 371 LEU B CA 1
ATOM 5624 C C . LEU B 1 371 ? 156.777 14.652 131.468 1.00 29.24 371 LEU B C 1
ATOM 5625 O O . LEU B 1 371 ? 157.369 13.710 130.948 1.00 31.34 371 LEU B O 1
ATOM 5630 N N . SER B 1 372 ? 157.413 15.666 132.050 1.00 30.70 372 SER B N 1
ATOM 5631 C CA . SER B 1 372 ? 158.876 15.746 132.083 1.00 30.17 372 SER B CA 1
ATOM 5632 C C . SER B 1 372 ? 159.468 15.595 130.678 1.00 31.39 372 SER B C 1
ATOM 5633 O O . SER B 1 372 ? 160.189 14.636 130.397 1.00 33.50 372 SER B O 1
ATOM 5636 N N . LEU B 1 373 ? 159.145 16.544 129.800 1.00 33.19 373 LEU B N 1
ATOM 5637 C CA . LEU B 1 373 ? 159.599 16.506 128.407 1.00 35.13 373 LEU B CA 1
ATOM 5638 C C . LEU B 1 373 ? 160.900 17.281 128.243 1.00 41.63 373 LEU B C 1
ATOM 5639 O O . LEU B 1 373 ? 161.984 16.697 128.262 1.00 49.01 373 LEU B O 1
#